Protein AF-A0A7V2LA05-F1 (afdb_monomer)

pLDDT: mean 72.74, std 26.58, range [24.2, 98.75]

Radius of gyration: 32.77 Å; Cα contacts (8 Å, |Δi|>4): 621; chains: 1; bounding box: 84×118×70 Å

Mean predicted aligned error: 19.58 Å

Sequence (400 aa):
MRNVRRDLYQILEVDPCAGINQIKLAYRRLARRYHPDLNPNPDAKGRMQEINQAYEVLGDPVKRTRYDRWRVLIQGSWTTYTSPRSPRTARHQRPPSQEGYPHPPPRCDAWGQCSPGPQSAQYRTTFRQRRRSRTGSPNWWLWLLIPALINAFSSSMFNNRNDIKLQPAGLNYARAQATAVAASQWPLVVQEDFSPSNPNQWSTRKYSSDRVTIRKEIDGAYLWEAESHQGVTAWSHAQYDNHWSKEDFYVYVDCRRVSGSKDSAMGLVFRSFGENLYIFRVGKDQRFNVSLLRSDNWTTLIPWTRSDAIKQDEANRLTVIGEGSHYLFFINNQYVGELEDQQLTQGAVGITISLFHAEDHATFEFDNFEVRQPMATAATQFQPTATINTHEPVMEPLIR

Structure (mmCIF, N/CA/C/O backbone):
data_AF-A0A7V2LA05-F1
#
_entry.id   AF-A0A7V2LA05-F1
#
loop_
_atom_site.group_PDB
_atom_site.id
_atom_site.type_symbol
_atom_site.label_atom_id
_atom_site.label_alt_id
_atom_site.label_comp_id
_atom_site.label_asym_id
_atom_site.label_entity_id
_atom_site.label_seq_id
_atom_site.pdbx_PDB_ins_code
_atom_site.Cartn_x
_atom_site.Cartn_y
_atom_site.Cartn_z
_atom_site.occupancy
_atom_site.B_iso_or_equiv
_atom_site.auth_seq_id
_atom_site.auth_comp_id
_atom_site.auth_asym_id
_atom_site.auth_atom_id
_atom_site.pdbx_PDB_model_num
ATOM 1 N N . MET A 1 1 ? -28.705 16.477 -0.706 1.00 27.53 1 MET A N 1
ATOM 2 C CA . MET A 1 1 ? -28.741 15.809 -2.033 1.00 27.53 1 MET A CA 1
ATOM 3 C C . MET A 1 1 ? -27.566 14.844 -2.119 1.00 27.53 1 MET A C 1
ATOM 5 O O . MET A 1 1 ? -26.519 15.182 -1.585 1.00 27.53 1 MET A O 1
ATOM 9 N N . ARG A 1 2 ? -27.707 13.658 -2.733 1.00 27.47 2 ARG A N 1
ATOM 10 C CA . ARG A 1 2 ? -26.565 12.737 -2.890 1.00 27.47 2 ARG A CA 1
ATOM 11 C C . ARG A 1 2 ? -25.639 13.258 -3.991 1.00 27.47 2 ARG A C 1
ATOM 13 O O . ARG A 1 2 ? -26.069 13.318 -5.139 1.00 27.47 2 ARG A O 1
ATOM 20 N N . ASN A 1 3 ? -24.386 13.574 -3.671 1.00 32.06 3 ASN A N 1
ATOM 21 C CA . ASN A 1 3 ? -23.380 13.908 -4.682 1.00 32.06 3 ASN A CA 1
ATOM 22 C C . ASN A 1 3 ? -22.726 12.619 -5.220 1.00 32.06 3 ASN A C 1
ATOM 24 O O . ASN A 1 3 ? -21.557 12.333 -4.979 1.00 32.06 3 ASN A O 1
ATOM 28 N N . VAL A 1 4 ? -23.535 11.783 -5.880 1.00 39.44 4 VAL A N 1
ATOM 29 C CA . VAL A 1 4 ? -23.054 10.584 -6.582 1.00 39.44 4 VAL A CA 1
ATOM 30 C C . VAL A 1 4 ? -22.366 11.055 -7.859 1.00 39.44 4 VAL A C 1
ATOM 32 O O . VAL A 1 4 ? -23.037 11.591 -8.743 1.00 39.44 4 VAL A O 1
ATOM 35 N N . ARG A 1 5 ? -21.043 10.848 -7.968 1.00 53.91 5 ARG A N 1
ATOM 36 C CA . ARG A 1 5 ? -20.323 10.993 -9.247 1.00 53.91 5 ARG A CA 1
ATOM 37 C C . ARG A 1 5 ? -21.069 10.155 -10.294 1.00 53.91 5 ARG A C 1
ATOM 39 O O . ARG A 1 5 ? -21.293 8.967 -10.066 1.00 53.91 5 ARG A O 1
ATOM 46 N N . ARG A 1 6 ? -21.518 10.786 -11.385 1.00 61.78 6 ARG A N 1
ATOM 47 C CA . ARG A 1 6 ? -22.376 10.135 -12.390 1.00 61.78 6 ARG A CA 1
ATOM 48 C C . ARG A 1 6 ? -21.654 8.941 -13.016 1.00 61.78 6 ARG A C 1
ATOM 50 O O . ARG A 1 6 ? -20.457 8.998 -13.280 1.00 61.78 6 ARG A O 1
ATOM 57 N N . ASP A 1 7 ? -22.406 7.875 -13.263 1.00 80.25 7 ASP A N 1
ATOM 58 C CA . ASP A 1 7 ? -21.930 6.686 -13.971 1.00 80.25 7 ASP A CA 1
ATOM 59 C C . ASP A 1 7 ? -21.534 7.057 -15.412 1.00 80.25 7 ASP A C 1
ATOM 61 O O . ASP A 1 7 ? -22.256 7.806 -16.075 1.00 80.25 7 ASP A O 1
ATOM 65 N N . LEU A 1 8 ? -20.414 6.537 -15.921 1.00 85.94 8 LEU A N 1
ATOM 66 C CA . LEU A 1 8 ? -19.927 6.880 -17.262 1.00 85.94 8 LEU A CA 1
ATOM 67 C C . LEU A 1 8 ? -20.921 6.453 -18.357 1.00 85.94 8 LEU A C 1
ATOM 69 O O . LEU A 1 8 ? -21.073 7.153 -19.360 1.00 85.94 8 LEU A O 1
ATOM 73 N N . TYR A 1 9 ? -21.669 5.366 -18.139 1.00 90.00 9 TYR A N 1
ATOM 74 C CA . TYR A 1 9 ? -22.742 4.939 -19.042 1.00 90.00 9 TYR A CA 1
ATOM 75 C C . TYR A 1 9 ? -23.926 5.920 -19.033 1.00 90.00 9 TYR A C 1
ATOM 77 O O . TYR A 1 9 ? -24.505 6.209 -20.081 1.00 90.00 9 TYR A O 1
ATOM 85 N N . GLN A 1 10 ? -24.240 6.507 -17.871 1.00 89.56 10 GLN A N 1
ATOM 86 C CA . GLN A 1 10 ? -25.272 7.544 -17.746 1.00 89.56 10 GLN A CA 1
ATOM 87 C C . GLN A 1 10 ? -24.834 8.864 -18.392 1.00 89.56 10 GLN A C 1
ATOM 89 O O . GLN A 1 10 ? -25.659 9.527 -19.017 1.00 89.56 10 GLN A O 1
ATOM 94 N N . ILE A 1 11 ? -23.551 9.233 -18.289 1.00 90.38 11 ILE A N 1
ATOM 95 C CA . ILE A 1 11 ? -22.988 10.425 -18.948 1.00 90.38 11 ILE A CA 1
ATOM 96 C C . ILE A 1 11 ? -23.077 10.307 -20.477 1.00 90.38 11 ILE A C 1
ATOM 98 O O . ILE A 1 11 ? -23.412 11.283 -21.147 1.00 90.38 11 ILE A O 1
ATOM 102 N N . LEU A 1 12 ? -22.829 9.115 -21.033 1.00 92.31 12 LEU A N 1
ATOM 103 C CA . LEU A 1 12 ? -22.966 8.853 -22.471 1.00 92.31 12 LEU A CA 1
ATOM 104 C C . LEU A 1 12 ? -24.396 8.497 -22.923 1.00 92.31 12 LEU A C 1
ATOM 106 O O . LEU A 1 12 ? -24.592 8.229 -24.107 1.00 92.31 12 LEU A O 1
ATOM 110 N N . GLU A 1 13 ? -25.395 8.516 -22.033 1.00 93.44 13 GLU A N 1
ATOM 111 C CA . GLU A 1 13 ? -26.794 8.160 -22.333 1.00 93.44 13 GLU A CA 1
ATOM 112 C C . GLU A 1 13 ? -26.945 6.772 -23.012 1.00 93.44 13 GLU A C 1
ATOM 114 O O . GLU A 1 13 ? -27.716 6.615 -23.967 1.00 93.44 13 GLU A O 1
ATOM 119 N N . VAL A 1 14 ? -26.190 5.765 -22.550 1.00 92.38 14 VAL A N 1
ATOM 120 C CA . VAL A 1 14 ? -26.183 4.391 -23.093 1.00 92.38 14 VAL A CA 1
ATOM 121 C C . VAL A 1 14 ? -26.339 3.335 -21.999 1.00 92.38 14 VAL A C 1
ATOM 123 O O . VAL A 1 14 ? -26.019 3.559 -20.835 1.00 92.38 14 VAL A O 1
ATOM 126 N N . ASP A 1 15 ? -26.826 2.158 -22.386 1.00 88.50 15 ASP A N 1
ATOM 127 C CA . ASP A 1 15 ? -26.931 1.001 -21.497 1.00 88.50 15 ASP A CA 1
ATOM 128 C C . ASP A 1 15 ? -25.537 0.401 -21.179 1.00 88.50 15 ASP A C 1
ATOM 130 O O . ASP A 1 15 ? -24.681 0.380 -22.070 1.00 88.50 15 ASP A O 1
ATOM 134 N N . PRO A 1 16 ? -25.279 -0.134 -19.968 1.00 84.44 16 PRO A N 1
ATOM 135 C CA . PRO A 1 16 ? -24.033 -0.842 -19.651 1.00 84.44 16 PRO A CA 1
ATOM 136 C C . PRO A 1 16 ? -23.707 -2.017 -20.588 1.00 84.44 16 PRO A C 1
ATOM 138 O O . PRO A 1 16 ? -22.536 -2.315 -20.823 1.00 84.44 16 PRO A O 1
ATOM 141 N N . CYS A 1 17 ? -24.717 -2.661 -21.180 1.00 82.75 17 CYS A N 1
ATOM 142 C CA . CYS A 1 17 ? -24.567 -3.720 -22.178 1.00 82.75 17 CYS A CA 1
ATOM 143 C C . CYS A 1 17 ? -24.332 -3.194 -23.609 1.00 82.75 17 CYS A C 1
ATOM 145 O O . CYS A 1 17 ? -24.207 -3.995 -24.537 1.00 82.75 17 CYS A O 1
ATOM 147 N N . ALA A 1 18 ? -24.260 -1.875 -23.828 1.00 88.44 18 ALA A N 1
ATOM 148 C CA . ALA A 1 18 ? -24.125 -1.293 -25.162 1.00 88.44 18 ALA A CA 1
ATOM 149 C C . ALA A 1 18 ? -22.824 -1.720 -25.864 1.00 88.44 18 ALA A C 1
ATOM 151 O O . ALA A 1 18 ? -21.736 -1.721 -25.282 1.00 88.44 18 ALA A O 1
ATOM 152 N N . GLY A 1 19 ? -22.917 -2.042 -27.154 1.00 86.88 19 GLY A N 1
ATOM 153 C CA . GLY A 1 19 ? -21.763 -2.377 -27.986 1.00 86.88 19 GLY A CA 1
ATOM 154 C C . GLY A 1 19 ? -20.881 -1.159 -28.281 1.00 86.88 19 GLY A C 1
ATOM 155 O O . GLY A 1 19 ? -21.342 -0.017 -28.279 1.00 86.88 19 GLY A O 1
ATOM 156 N N . ILE A 1 20 ? -19.608 -1.390 -28.619 1.00 88.50 20 ILE A N 1
ATOM 157 C CA . ILE A 1 20 ? -18.636 -0.309 -28.875 1.00 88.50 20 ILE A CA 1
ATOM 158 C C . ILE A 1 20 ? -19.093 0.683 -29.962 1.00 88.50 20 ILE A C 1
ATOM 160 O O . ILE A 1 20 ? -18.837 1.884 -29.876 1.00 88.50 20 ILE A O 1
ATOM 164 N N . ASN A 1 21 ? -19.843 0.203 -30.957 1.00 90.44 21 ASN A N 1
ATOM 165 C CA . ASN A 1 21 ? -20.409 1.036 -32.020 1.00 90.44 21 ASN A CA 1
ATOM 166 C C . ASN A 1 21 ? -21.536 1.954 -31.515 1.00 90.44 21 ASN A C 1
ATOM 168 O O . ASN A 1 21 ? -21.651 3.084 -31.986 1.00 90.44 21 ASN A O 1
ATOM 172 N N . GLN A 1 22 ? -22.330 1.513 -30.532 1.00 90.44 22 GLN A N 1
ATOM 173 C CA . GLN A 1 22 ? -23.375 2.331 -29.905 1.00 90.44 22 GLN A CA 1
ATOM 174 C C . GLN A 1 22 ? -22.755 3.430 -29.033 1.00 90.44 22 GLN A C 1
ATOM 176 O O . GLN A 1 22 ? -23.172 4.580 -29.132 1.00 90.44 22 GLN A O 1
ATOM 181 N N . ILE A 1 23 ? -21.699 3.110 -28.276 1.00 93.75 23 ILE A N 1
ATOM 182 C CA . ILE A 1 23 ? -20.913 4.079 -27.489 1.00 93.75 23 ILE A CA 1
ATOM 183 C C . ILE A 1 23 ? -20.315 5.162 -28.406 1.00 93.75 23 ILE A C 1
ATOM 185 O O . ILE A 1 23 ? -20.493 6.355 -28.163 1.00 93.75 23 ILE A O 1
ATOM 189 N N . LYS A 1 24 ? -19.689 4.763 -29.524 1.00 94.50 24 LYS A N 1
ATOM 190 C CA . LYS A 1 24 ? -19.157 5.691 -30.542 1.00 94.50 24 LYS A CA 1
ATOM 191 C C . LYS A 1 24 ? -20.241 6.567 -31.181 1.00 94.50 24 LYS A C 1
ATOM 193 O O . LYS A 1 24 ? -20.000 7.748 -31.442 1.00 94.50 24 LYS A O 1
ATOM 198 N N . LEU A 1 25 ? -21.430 6.018 -31.436 1.00 95.00 25 LEU A N 1
ATOM 199 C CA . LEU A 1 25 ? -22.559 6.770 -31.991 1.00 95.00 25 LEU A CA 1
ATOM 200 C C . LEU A 1 25 ? -23.113 7.790 -30.982 1.00 95.00 25 LEU A C 1
ATOM 202 O O . LEU A 1 25 ? -23.357 8.941 -31.349 1.00 95.00 25 LEU A O 1
ATOM 206 N N . ALA A 1 26 ? -23.268 7.386 -29.718 1.00 95.81 26 ALA A N 1
ATOM 207 C CA . ALA A 1 26 ? -23.740 8.239 -28.633 1.00 95.81 26 ALA A CA 1
ATOM 208 C C . ALA A 1 26 ? -22.771 9.397 -28.360 1.00 95.81 26 ALA A C 1
ATOM 210 O O . ALA A 1 26 ? -23.199 10.551 -28.343 1.00 95.81 26 ALA A O 1
ATOM 211 N N . TYR A 1 27 ? -21.464 9.123 -28.297 1.00 96.38 27 TYR A N 1
ATOM 212 C CA . TYR A 1 27 ? -20.432 10.158 -28.211 1.00 96.38 27 TYR A CA 1
ATOM 213 C C . TYR A 1 27 ? -20.551 11.183 -29.352 1.00 96.38 27 TYR A C 1
ATOM 215 O O . TYR A 1 27 ? -20.690 12.376 -29.100 1.00 96.38 27 TYR A O 1
ATOM 223 N N . ARG A 1 28 ? -20.627 10.741 -30.617 1.00 95.75 28 ARG A N 1
ATOM 224 C CA . ARG A 1 28 ? -20.795 11.641 -31.781 1.00 95.75 28 ARG A CA 1
ATOM 225 C C . ARG A 1 28 ? -22.120 12.418 -31.791 1.00 95.75 28 ARG A C 1
ATOM 227 O O . ARG A 1 28 ? -22.221 13.433 -32.486 1.00 95.75 28 ARG A O 1
ATOM 234 N N . ARG A 1 29 ? -23.160 11.939 -31.100 1.00 96.31 29 ARG A N 1
ATOM 235 C CA . ARG A 1 29 ? -24.436 12.654 -30.903 1.00 96.31 29 ARG A CA 1
ATOM 236 C C . ARG A 1 29 ? -24.276 13.744 -29.844 1.00 96.31 29 ARG A C 1
ATOM 238 O O . ARG A 1 29 ? -24.652 14.888 -30.085 1.00 96.31 29 ARG A O 1
ATOM 245 N N . LEU A 1 30 ? -23.702 13.386 -28.701 1.00 94.31 30 LEU A N 1
ATOM 246 C CA . LEU A 1 30 ? -23.531 14.259 -27.544 1.00 94.31 30 LEU A CA 1
ATOM 247 C C . LEU A 1 30 ? -22.484 15.350 -27.787 1.00 94.31 30 LEU A C 1
ATOM 249 O O . LEU A 1 30 ? -22.766 16.517 -27.531 1.00 94.31 30 LEU A O 1
ATOM 253 N N . ALA A 1 31 ? -21.347 15.011 -28.394 1.00 92.94 31 ALA A N 1
ATOM 254 C CA . ALA A 1 31 ? -20.308 15.968 -28.759 1.00 92.94 31 ALA A CA 1
ATOM 255 C C . ALA A 1 31 ? -20.838 17.078 -29.686 1.00 92.94 31 ALA A C 1
ATOM 257 O O . ALA A 1 31 ? -20.536 18.244 -29.476 1.00 92.94 31 ALA A O 1
ATOM 258 N N . ARG A 1 32 ? -21.705 16.757 -30.661 1.00 92.38 32 ARG A N 1
ATOM 259 C CA . ARG A 1 32 ? -22.353 17.781 -31.509 1.00 92.38 32 ARG A CA 1
ATOM 260 C C . ARG A 1 32 ? -23.386 18.629 -30.761 1.00 92.38 32 ARG A C 1
ATOM 262 O O . ARG A 1 32 ? -23.557 19.791 -31.103 1.00 92.38 32 ARG A O 1
ATOM 269 N N . ARG A 1 33 ? -24.064 18.072 -29.751 1.00 89.06 33 ARG A N 1
ATOM 270 C CA . ARG A 1 33 ? -25.050 18.789 -28.918 1.00 89.06 33 ARG A CA 1
ATOM 271 C C . ARG A 1 33 ? -24.393 19.750 -27.919 1.00 89.06 33 ARG A C 1
ATOM 273 O O . ARG A 1 33 ? -24.997 20.765 -27.586 1.00 89.06 33 ARG A O 1
ATOM 280 N N . TYR A 1 34 ? -23.195 19.430 -27.435 1.00 91.69 34 TYR A N 1
ATOM 281 C CA . TYR A 1 34 ? -22.487 20.187 -26.394 1.00 91.69 34 TYR A CA 1
ATOM 282 C C . TYR A 1 34 ? -21.164 20.807 -26.877 1.00 91.69 34 TYR A C 1
ATOM 284 O O . TYR A 1 34 ? -20.342 21.207 -26.058 1.00 91.69 34 TYR A O 1
ATOM 292 N N . HIS A 1 35 ? -20.940 20.904 -28.192 1.00 88.31 35 HIS A N 1
ATOM 293 C CA . HIS A 1 35 ? -19.756 21.580 -28.728 1.00 88.31 35 HIS A CA 1
ATOM 294 C C . HIS A 1 35 ? -19.790 23.069 -28.353 1.00 88.31 35 HIS A C 1
ATOM 296 O O . HIS A 1 35 ? -20.824 23.694 -28.600 1.00 88.31 35 HIS A O 1
ATOM 302 N N . PRO A 1 36 ? -18.704 23.655 -27.812 1.00 81.00 36 PRO A N 1
ATOM 303 C CA . PRO A 1 36 ? -18.698 25.062 -27.399 1.00 81.00 36 PRO A CA 1
ATOM 304 C C . PRO A 1 36 ? -19.067 26.007 -28.553 1.00 81.00 36 PRO A C 1
ATOM 306 O O . PRO A 1 36 ? -19.842 26.936 -28.360 1.00 81.00 36 PRO A O 1
ATOM 309 N N . ASP A 1 37 ? -18.610 25.707 -29.771 1.00 84.38 37 ASP A N 1
ATOM 310 C CA . ASP A 1 37 ? -18.877 26.538 -30.955 1.00 84.38 37 ASP A CA 1
ATOM 311 C C . ASP A 1 37 ? -20.307 26.384 -31.517 1.00 84.38 37 ASP A C 1
ATOM 313 O O . ASP A 1 37 ? -20.733 27.184 -32.346 1.00 84.38 37 ASP A O 1
ATOM 317 N N . LEU A 1 38 ? -21.047 25.342 -31.109 1.00 83.44 38 LEU A N 1
ATOM 318 C CA . LEU A 1 38 ? -22.410 25.052 -31.591 1.00 83.44 38 LEU A CA 1
ATOM 319 C C . LEU A 1 38 ? -23.487 25.267 -30.518 1.00 83.44 38 LEU A C 1
ATOM 321 O O . LEU A 1 38 ? -24.676 25.267 -30.836 1.00 83.44 38 LEU A O 1
ATOM 325 N N . ASN A 1 39 ? -23.095 25.414 -29.250 1.00 82.94 39 ASN A N 1
ATOM 326 C CA . ASN A 1 39 ? -24.005 25.546 -28.121 1.00 82.94 39 ASN A CA 1
ATOM 327 C C . ASN A 1 39 ? -23.541 26.687 -27.192 1.00 82.94 39 ASN A C 1
ATOM 329 O O . ASN A 1 39 ? -22.598 26.492 -26.426 1.00 82.94 39 ASN A O 1
ATOM 333 N N . PRO A 1 40 ? -24.218 27.852 -27.206 1.00 79.44 40 PRO A N 1
ATOM 334 C CA . PRO A 1 40 ? -23.814 29.030 -26.435 1.00 79.44 40 PRO A CA 1
ATOM 335 C C . PRO A 1 40 ? -24.131 28.940 -24.929 1.00 79.44 40 PRO A C 1
ATOM 337 O O . PRO A 1 40 ? -23.948 29.919 -24.208 1.00 79.44 40 PRO A O 1
ATOM 340 N N . ASN A 1 41 ? -24.635 27.806 -24.429 1.00 85.62 41 ASN A N 1
ATOM 341 C CA . ASN A 1 41 ? -24.893 27.624 -23.002 1.00 85.62 41 ASN A CA 1
ATOM 342 C C . ASN A 1 41 ? -23.560 27.479 -22.224 1.00 85.62 41 ASN A C 1
ATOM 344 O O . ASN A 1 41 ? -22.776 26.588 -22.562 1.00 85.62 41 ASN A O 1
ATOM 348 N N . PRO A 1 42 ? -23.305 28.265 -21.154 1.00 78.56 42 PRO A N 1
ATOM 349 C CA . PRO A 1 42 ? -22.087 28.139 -20.342 1.00 78.56 42 PRO A CA 1
ATOM 350 C C . PRO A 1 42 ? -21.851 26.724 -19.778 1.00 78.56 42 PRO A C 1
ATOM 352 O O . PRO A 1 42 ? -20.702 26.286 -19.689 1.00 78.56 42 PRO A O 1
ATOM 355 N N . ASP A 1 43 ? -22.911 25.961 -19.488 1.00 78.25 43 ASP A N 1
ATOM 356 C CA . ASP A 1 43 ? -22.815 24.582 -18.988 1.00 78.25 43 ASP A CA 1
ATOM 357 C C . ASP A 1 43 ? -22.347 23.575 -20.056 1.00 78.25 43 ASP A C 1
ATOM 359 O O . ASP A 1 43 ? -21.925 22.460 -19.722 1.00 78.25 43 ASP A O 1
ATOM 363 N N . ALA A 1 44 ? -22.403 23.930 -21.348 1.00 80.75 44 ALA A N 1
ATOM 364 C CA . ALA A 1 44 ? -22.040 23.027 -22.440 1.00 80.75 44 ALA A CA 1
ATOM 365 C C . ALA A 1 44 ? -20.570 22.591 -22.356 1.00 80.75 44 ALA A C 1
ATOM 367 O O . ALA A 1 44 ? -20.267 21.420 -22.585 1.00 80.75 44 ALA A O 1
ATOM 368 N N . LYS A 1 45 ? -19.672 23.491 -21.930 1.00 78.94 45 LYS A N 1
ATOM 369 C CA . LYS A 1 45 ? -18.244 23.195 -21.739 1.00 78.94 45 LYS A CA 1
ATOM 370 C C . LYS A 1 45 ? -18.017 22.118 -20.673 1.00 78.94 45 LYS A C 1
ATOM 372 O O . LYS A 1 45 ? -17.278 21.168 -20.924 1.00 78.94 45 LYS A O 1
ATOM 377 N N . GLY A 1 46 ? -18.681 22.232 -19.520 1.00 80.94 46 GLY A N 1
ATOM 378 C CA . GLY A 1 46 ? -18.587 21.242 -18.441 1.00 80.94 46 GLY A CA 1
ATOM 379 C C . GLY A 1 46 ? -19.175 19.889 -18.850 1.00 80.94 46 GLY A C 1
ATOM 380 O O . GLY A 1 46 ? -18.546 18.850 -18.660 1.00 80.94 46 GLY A O 1
ATOM 381 N N . ARG A 1 47 ? -20.336 19.892 -19.521 1.00 84.25 47 ARG A N 1
ATOM 382 C CA . ARG A 1 47 ? -20.935 18.662 -20.068 1.00 84.25 47 ARG A CA 1
ATOM 383 C C . ARG A 1 47 ? -20.045 17.989 -21.108 1.00 84.25 47 ARG A C 1
ATOM 385 O O . ARG A 1 47 ? -19.887 16.774 -21.054 1.00 84.25 47 ARG A O 1
ATOM 392 N N . MET A 1 48 ? -19.435 18.748 -22.016 1.00 88.00 48 MET A N 1
ATOM 393 C CA . MET A 1 48 ? -18.492 18.213 -23.001 1.00 88.00 48 MET A CA 1
ATOM 394 C C . MET A 1 48 ? -17.268 17.568 -22.331 1.00 88.00 48 MET A C 1
ATOM 396 O O . MET A 1 48 ? -16.823 16.511 -22.771 1.00 88.00 48 MET A O 1
ATOM 400 N N . GLN A 1 49 ? -16.753 18.148 -21.242 1.00 81.75 49 GLN A N 1
ATOM 401 C CA . GLN A 1 49 ? -15.667 17.543 -20.462 1.00 81.75 49 GLN A CA 1
ATOM 402 C C . GLN A 1 49 ? -16.089 16.202 -19.832 1.00 81.75 49 GLN A C 1
ATOM 404 O O . GLN A 1 49 ? -15.372 15.218 -20.013 1.00 81.75 49 GLN A O 1
ATOM 409 N N . GLU A 1 50 ? -17.266 16.128 -19.192 1.00 83.62 50 GLU A N 1
ATOM 410 C CA . GLU A 1 50 ? -17.833 14.862 -18.682 1.00 83.62 50 GLU A CA 1
ATOM 411 C C . GLU A 1 50 ? -17.955 13.809 -19.810 1.00 83.62 50 GLU A C 1
ATOM 413 O O . GLU A 1 50 ? -17.523 12.666 -19.655 1.00 83.62 50 GLU A O 1
ATOM 418 N N . ILE A 1 51 ? -18.501 14.199 -20.970 1.00 92.50 51 ILE A N 1
ATOM 419 C CA . ILE A 1 51 ? -18.711 13.325 -22.141 1.00 92.50 51 ILE A CA 1
ATOM 420 C C . ILE A 1 51 ? -17.385 12.791 -22.704 1.00 92.50 51 ILE A C 1
ATOM 422 O O . ILE A 1 51 ? -17.294 11.605 -23.028 1.00 92.50 51 ILE A O 1
ATOM 426 N N . ASN A 1 52 ? -16.357 13.637 -22.805 1.00 87.81 52 ASN A N 1
ATOM 427 C CA . ASN A 1 52 ? -15.036 13.239 -23.293 1.00 87.81 52 ASN A CA 1
ATOM 428 C C . ASN A 1 52 ? -14.373 12.225 -22.351 1.00 87.81 52 ASN A C 1
ATOM 430 O O . ASN A 1 52 ? -13.913 11.185 -22.817 1.00 87.81 52 ASN A O 1
ATOM 434 N N . GLN A 1 53 ? -14.394 12.477 -21.038 1.00 82.06 53 GLN A N 1
ATOM 435 C CA . GLN A 1 53 ? -13.847 11.561 -20.027 1.00 82.06 53 GLN A CA 1
ATOM 436 C C . GLN A 1 53 ? -14.564 10.202 -20.042 1.00 82.06 53 GLN A C 1
ATOM 438 O O . GLN A 1 53 ? -13.925 9.150 -20.029 1.00 82.06 53 GLN A O 1
ATOM 443 N N . ALA A 1 54 ? -15.898 10.204 -20.136 1.00 88.12 54 ALA A N 1
ATOM 444 C CA . ALA A 1 54 ? -16.673 8.970 -20.215 1.00 88.12 54 ALA A CA 1
ATOM 445 C C . ALA A 1 54 ? -16.379 8.172 -21.499 1.00 88.12 54 ALA A C 1
ATOM 447 O O . ALA A 1 54 ? -16.278 6.944 -21.452 1.00 88.12 54 ALA A O 1
ATOM 448 N N . TYR A 1 55 ? -16.194 8.845 -22.639 1.00 92.19 55 TYR A N 1
ATOM 449 C CA . TYR A 1 55 ? -15.820 8.188 -23.894 1.00 92.19 55 TYR A CA 1
ATOM 450 C C . TYR A 1 55 ? -14.368 7.693 -23.909 1.00 92.19 55 TYR A C 1
ATOM 452 O O . TYR A 1 55 ? -14.106 6.650 -24.503 1.00 92.19 55 TYR A O 1
ATOM 460 N N . GLU A 1 56 ? -13.435 8.361 -23.230 1.00 88.25 56 GLU A N 1
ATOM 461 C CA . GLU A 1 56 ? -12.048 7.894 -23.122 1.00 88.25 56 GLU A CA 1
ATOM 462 C C . GLU A 1 56 ? -11.949 6.530 -22.417 1.00 88.25 56 GLU A C 1
ATOM 464 O O . GLU A 1 56 ? -11.162 5.671 -22.816 1.00 88.25 56 GLU A O 1
ATOM 469 N N . VAL A 1 57 ? -12.782 6.307 -21.395 1.00 83.56 57 VAL A N 1
ATOM 470 C CA . VAL A 1 57 ? -12.831 5.041 -20.649 1.00 83.56 57 VAL A CA 1
ATOM 471 C C . VAL A 1 57 ? -13.685 3.992 -21.364 1.00 83.56 57 VAL A C 1
ATOM 473 O O . VAL A 1 57 ? -13.261 2.848 -21.497 1.00 83.56 57 VAL A O 1
ATOM 476 N N . LEU A 1 58 ? -14.885 4.348 -21.839 1.00 91.50 58 LEU A N 1
ATOM 477 C CA . LEU A 1 58 ? -15.828 3.387 -22.434 1.00 91.50 58 LEU A CA 1
ATOM 478 C C . LEU A 1 58 ? -15.565 3.086 -23.922 1.00 91.50 58 LEU A C 1
ATOM 480 O O . LEU A 1 58 ? -16.059 2.086 -24.451 1.00 91.50 58 LEU A O 1
ATOM 484 N N . GLY A 1 59 ? -14.811 3.949 -24.608 1.00 86.75 59 GLY A N 1
ATOM 485 C CA . GLY A 1 59 ? -14.420 3.818 -26.014 1.00 86.75 59 GLY A CA 1
ATOM 486 C C . GLY A 1 59 ? -13.200 2.921 -26.257 1.00 86.75 59 GLY A C 1
ATOM 487 O O . GLY A 1 59 ? -12.951 2.546 -27.407 1.00 86.75 59 GLY A O 1
ATOM 488 N N . ASP A 1 60 ? -12.480 2.546 -25.199 1.00 85.62 60 ASP A N 1
ATOM 489 C CA . ASP A 1 60 ? -11.371 1.591 -25.220 1.00 85.62 60 ASP A CA 1
ATOM 490 C C . ASP A 1 60 ? -11.807 0.265 -24.554 1.00 85.62 60 ASP A C 1
ATOM 492 O O . ASP A 1 60 ? -12.282 0.284 -23.417 1.00 85.62 60 ASP A O 1
ATOM 496 N N . PRO A 1 61 ? -11.676 -0.905 -25.216 1.00 78.94 61 PRO A N 1
ATOM 497 C CA . PRO A 1 61 ? -12.122 -2.182 -24.650 1.00 78.94 61 PRO A CA 1
ATOM 498 C C . PRO A 1 61 ? -11.431 -2.585 -23.337 1.00 78.94 61 PRO A C 1
ATOM 500 O O . PRO A 1 61 ? -12.054 -3.237 -22.495 1.00 78.94 61 PRO A O 1
ATOM 503 N N . VAL A 1 62 ? -10.163 -2.214 -23.144 1.00 72.69 62 VAL A N 1
ATOM 504 C CA . VAL A 1 62 ? -9.362 -2.562 -21.962 1.00 72.69 62 VAL A CA 1
ATOM 505 C C . VAL A 1 62 ? -9.722 -1.641 -20.797 1.00 72.69 62 VAL A C 1
ATOM 507 O O . VAL A 1 62 ? -10.038 -2.138 -19.711 1.00 72.69 62 VAL A O 1
ATOM 510 N N . LYS A 1 63 ? -9.771 -0.319 -21.024 1.00 72.31 63 LYS A N 1
ATOM 511 C CA . LYS A 1 63 ? -10.229 0.656 -20.016 1.00 72.31 63 LYS A CA 1
ATOM 512 C C . LYS A 1 63 ? -11.676 0.378 -19.602 1.00 72.31 63 LYS A C 1
ATOM 514 O O . LYS A 1 63 ? -11.959 0.330 -18.405 1.00 72.31 63 LYS A O 1
ATOM 519 N N . ARG A 1 64 ? -12.564 0.076 -20.558 1.00 87.38 64 ARG A N 1
ATOM 520 C CA . ARG A 1 64 ? -13.948 -0.335 -20.286 1.00 87.38 64 ARG A CA 1
ATOM 521 C C . ARG A 1 64 ? -14.004 -1.591 -19.422 1.00 87.38 64 ARG A C 1
ATOM 523 O O . ARG A 1 64 ? -14.713 -1.599 -18.426 1.00 87.38 64 ARG A O 1
ATOM 530 N N . THR A 1 65 ? -13.222 -2.623 -19.741 1.00 72.00 65 THR A N 1
ATOM 531 C CA . THR A 1 65 ? -13.180 -3.855 -18.934 1.00 72.00 65 THR A CA 1
ATOM 532 C C . THR A 1 65 ? -12.704 -3.583 -17.500 1.00 72.00 65 THR A C 1
ATOM 534 O O . THR A 1 65 ? -13.237 -4.171 -16.558 1.00 72.00 65 THR A O 1
ATOM 537 N N . ARG A 1 66 ? -11.733 -2.675 -17.303 1.00 66.25 66 ARG A N 1
ATOM 538 C CA . ARG A 1 66 ? -11.287 -2.235 -15.966 1.00 66.25 66 ARG A CA 1
ATOM 539 C C . ARG A 1 66 ? -12.414 -1.491 -15.227 1.00 66.25 66 ARG A C 1
ATOM 541 O O . ARG A 1 66 ? -12.695 -1.812 -14.073 1.00 66.25 66 ARG A O 1
ATOM 548 N N . TYR A 1 67 ? -13.108 -0.579 -15.912 1.00 68.50 67 TYR A N 1
ATOM 549 C CA . TYR A 1 67 ? -14.253 0.161 -15.374 1.00 68.50 67 TYR A CA 1
ATOM 550 C C . TYR A 1 67 ? -15.431 -0.747 -14.998 1.00 68.50 67 TYR A C 1
ATOM 552 O O . TYR A 1 67 ? -15.977 -0.616 -13.906 1.00 68.50 67 TYR A O 1
ATOM 560 N N . ASP A 1 68 ? -15.785 -1.714 -15.844 1.00 78.75 68 ASP A N 1
ATOM 561 C CA . ASP A 1 68 ? -16.885 -2.650 -15.598 1.00 78.75 68 ASP A CA 1
ATOM 562 C C . ASP A 1 68 ? -16.602 -3.551 -14.386 1.00 78.75 68 ASP A C 1
ATOM 564 O O . ASP A 1 68 ? -17.489 -3.771 -13.559 1.00 78.75 68 ASP A O 1
ATOM 568 N N . ARG A 1 69 ? -15.349 -4.001 -14.208 1.00 71.12 69 ARG A N 1
ATOM 569 C CA . ARG A 1 69 ? -14.916 -4.729 -13.000 1.00 71.12 69 ARG A CA 1
ATOM 570 C C . ARG A 1 69 ? -15.079 -3.873 -11.740 1.00 71.12 69 ARG A C 1
ATOM 572 O O . ARG A 1 69 ? -15.685 -4.328 -10.774 1.00 71.12 69 ARG A O 1
ATOM 579 N N . TRP A 1 70 ? -14.600 -2.629 -11.761 1.00 68.56 70 TRP A N 1
ATOM 580 C CA . TRP A 1 70 ? -14.755 -1.675 -10.652 1.00 68.56 70 TRP A CA 1
ATOM 581 C C . TRP A 1 70 ? -16.234 -1.374 -10.344 1.00 68.56 70 TRP A C 1
ATOM 583 O O . TRP A 1 70 ? -16.654 -1.394 -9.186 1.00 68.56 70 TRP A O 1
ATOM 593 N N . ARG A 1 71 ? -17.055 -1.190 -11.384 1.00 73.25 71 ARG A N 1
ATOM 594 C CA . ARG A 1 71 ? -18.496 -0.922 -11.286 1.00 73.25 71 ARG A CA 1
ATOM 595 C C . ARG A 1 71 ? -19.247 -2.080 -10.623 1.00 73.25 71 ARG A C 1
ATOM 597 O O . ARG A 1 71 ? -20.101 -1.829 -9.777 1.00 73.25 71 ARG A O 1
ATOM 604 N N . VAL A 1 72 ? -18.903 -3.329 -10.948 1.00 64.56 72 VAL A N 1
ATOM 605 C CA . VAL A 1 72 ? -19.457 -4.530 -10.294 1.00 64.56 72 VAL A CA 1
ATOM 606 C C . VAL A 1 72 ? -19.037 -4.623 -8.823 1.00 64.56 72 VAL A C 1
ATOM 608 O O . VAL A 1 72 ? -19.871 -4.946 -7.981 1.00 64.56 72 VAL A O 1
ATOM 611 N N . LEU A 1 73 ? -17.783 -4.294 -8.491 1.00 48.94 73 LEU A N 1
ATOM 612 C CA . LEU A 1 73 ? -17.281 -4.331 -7.109 1.00 48.94 73 LEU A CA 1
ATOM 613 C C . LEU A 1 73 ? -17.960 -3.297 -6.192 1.00 48.94 73 LEU A C 1
ATOM 615 O O . LEU A 1 73 ? -18.160 -3.574 -5.012 1.00 48.94 73 LEU A O 1
ATOM 619 N N . ILE A 1 74 ? -18.352 -2.134 -6.722 1.00 45.97 74 ILE A N 1
ATOM 620 C CA . ILE A 1 74 ? -19.047 -1.083 -5.955 1.00 45.97 74 ILE A CA 1
ATOM 621 C C . ILE A 1 74 ? -20.569 -1.288 -5.919 1.00 45.97 74 ILE A C 1
ATOM 623 O O . ILE A 1 74 ? -21.212 -0.951 -4.926 1.00 45.97 74 ILE A O 1
ATOM 627 N N . GLN A 1 75 ? -21.171 -1.875 -6.958 1.00 46.25 75 GLN A N 1
ATOM 628 C CA . GLN A 1 75 ? -22.619 -2.132 -7.020 1.00 46.25 75 GLN A CA 1
ATOM 629 C C . GLN A 1 75 ? -23.045 -3.441 -6.323 1.00 46.25 75 GLN A C 1
ATOM 631 O O . GLN A 1 75 ? -24.107 -3.985 -6.618 1.00 46.25 75 GLN A O 1
ATOM 636 N N . GLY A 1 76 ? -22.262 -3.920 -5.349 1.00 38.97 76 GLY A N 1
ATOM 637 C CA . GLY A 1 76 ? -22.496 -5.134 -4.551 1.00 38.97 76 GLY A CA 1
ATOM 638 C C . GLY A 1 76 ? -23.712 -5.114 -3.606 1.00 38.97 76 GLY A C 1
ATOM 639 O O . GLY A 1 76 ? -23.707 -5.811 -2.595 1.00 38.97 76 GLY A O 1
ATOM 640 N N . SER A 1 77 ? -24.757 -4.340 -3.916 1.00 32.19 77 SER A N 1
ATOM 641 C CA . SER A 1 77 ? -26.061 -4.386 -3.249 1.00 32.19 77 SER A CA 1
ATOM 642 C C . SER A 1 77 ? -27.132 -4.840 -4.245 1.00 32.19 77 SER A C 1
ATOM 644 O O . SER A 1 77 ? -27.624 -4.057 -5.053 1.00 32.19 77 SER A O 1
ATOM 646 N N . TRP A 1 78 ? -27.436 -6.139 -4.187 1.00 28.47 78 TRP A N 1
ATOM 647 C CA . TRP A 1 78 ? -28.578 -6.852 -4.776 1.00 28.47 78 TRP A CA 1
ATOM 648 C C . TRP A 1 78 ? -29.225 -6.272 -6.048 1.00 28.47 78 TRP A C 1
ATOM 650 O O . TRP A 1 78 ? -30.202 -5.529 -5.987 1.00 28.47 78 TRP A O 1
ATOM 660 N N . THR A 1 79 ? -28.832 -6.801 -7.210 1.00 29.36 79 THR A N 1
ATOM 661 C CA . THR A 1 79 ? -29.782 -7.000 -8.319 1.00 29.36 79 THR A CA 1
ATOM 662 C C . THR A 1 79 ? -29.673 -8.426 -8.847 1.00 29.36 79 THR A C 1
ATOM 664 O O . THR A 1 79 ? -28.594 -8.935 -9.138 1.00 29.36 79 THR A O 1
ATOM 667 N N . THR A 1 80 ? -30.810 -9.116 -8.910 1.00 28.62 80 THR A N 1
ATOM 668 C CA . THR A 1 80 ? -30.903 -10.502 -9.373 1.00 28.62 80 THR A CA 1
ATOM 669 C C . THR A 1 80 ? -30.728 -10.585 -10.883 1.00 28.62 80 THR A C 1
ATOM 671 O O . THR A 1 80 ? -31.519 -10.004 -11.630 1.00 28.62 80 THR A O 1
ATOM 674 N N . TYR A 1 81 ? -29.772 -11.398 -11.343 1.00 24.20 81 TYR A N 1
ATOM 675 C CA . TYR A 1 81 ? -29.748 -11.866 -12.729 1.00 24.20 81 TYR A CA 1
ATOM 676 C C . TYR A 1 81 ? -30.927 -12.822 -12.956 1.00 24.20 81 TYR A C 1
ATOM 678 O O . TYR A 1 81 ? -30.839 -14.038 -12.773 1.00 24.20 81 TYR A O 1
ATOM 686 N N . THR A 1 82 ? -32.076 -12.247 -13.301 1.00 25.64 82 THR A N 1
ATOM 687 C CA . THR A 1 82 ? -33.293 -12.997 -13.605 1.00 25.64 82 THR A CA 1
ATOM 688 C C . THR A 1 82 ? -33.194 -13.510 -15.038 1.00 25.64 82 THR A C 1
ATOM 690 O O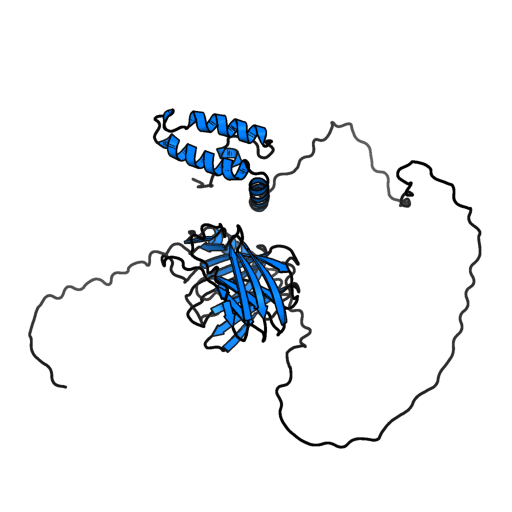 . THR A 1 82 ? -33.546 -12.810 -15.983 1.00 25.64 82 THR A O 1
ATOM 693 N N . SER A 1 83 ? -32.686 -14.734 -15.204 1.00 27.25 83 SER A N 1
ATOM 694 C CA . SER A 1 83 ? -32.713 -15.421 -16.500 1.00 27.25 83 SER A CA 1
ATOM 695 C C . SER A 1 83 ? -34.160 -15.490 -17.029 1.00 27.25 83 SER A C 1
ATOM 697 O O . SER A 1 83 ? -35.059 -15.812 -16.238 1.00 27.25 83 SER A O 1
ATOM 699 N N . PRO A 1 84 ? -34.429 -15.200 -18.320 1.00 29.52 84 PRO A N 1
ATOM 700 C CA . PRO A 1 84 ? -35.783 -15.238 -18.864 1.00 29.52 84 PRO A CA 1
ATOM 701 C C . PRO A 1 84 ? -36.361 -16.656 -18.791 1.00 29.52 84 PRO A C 1
ATOM 703 O O . PRO A 1 84 ? -35.993 -17.544 -19.559 1.00 29.52 84 PRO A O 1
ATOM 706 N N . ARG A 1 85 ? -37.294 -16.887 -17.861 1.00 27.34 85 ARG A N 1
ATOM 707 C CA . ARG A 1 85 ? -38.066 -18.132 -17.822 1.00 27.34 85 ARG A CA 1
ATOM 708 C C . ARG A 1 85 ? -39.088 -18.145 -18.953 1.00 27.34 85 ARG A C 1
ATOM 710 O O . ARG A 1 85 ? -39.983 -17.301 -18.983 1.00 27.34 85 ARG A O 1
ATOM 717 N N . SER A 1 86 ? -39.017 -19.168 -19.800 1.00 31.84 86 SER A N 1
ATOM 718 C CA . SER A 1 86 ? -40.120 -19.553 -20.684 1.00 31.84 86 SER A CA 1
ATOM 719 C C . SER A 1 86 ? -41.401 -19.867 -19.877 1.00 31.84 86 SER A C 1
ATOM 721 O O . SER A 1 86 ? -41.302 -20.242 -18.701 1.00 31.84 86 SER A O 1
ATOM 723 N N . PRO A 1 87 ? -42.610 -19.715 -20.457 1.00 36.34 87 PRO A N 1
ATOM 724 C CA . PRO A 1 87 ? -43.859 -19.743 -19.690 1.00 36.34 87 PRO A CA 1
ATOM 725 C C . PRO A 1 87 ? -44.222 -21.091 -19.040 1.00 36.34 87 PRO A C 1
ATOM 727 O O . PRO A 1 87 ? -43.868 -22.169 -19.507 1.00 36.34 87 PRO A O 1
ATOM 730 N N . ARG A 1 88 ? -44.999 -20.998 -17.952 1.00 34.09 88 ARG A N 1
ATOM 731 C CA . ARG A 1 88 ? -45.545 -22.109 -17.149 1.00 34.09 88 ARG A CA 1
ATOM 732 C C . ARG A 1 88 ? -46.537 -23.006 -17.905 1.00 34.09 88 ARG A C 1
ATOM 734 O O . ARG A 1 88 ? -47.548 -22.502 -18.378 1.00 34.09 88 ARG A O 1
ATOM 741 N N . THR A 1 89 ? -46.430 -24.309 -17.649 1.00 33.62 89 THR A N 1
ATOM 742 C CA . THR A 1 89 ? -47.552 -25.196 -17.257 1.00 33.62 89 THR A CA 1
ATOM 743 C C . THR A 1 89 ? -47.026 -26.143 -16.166 1.00 33.62 89 THR A C 1
ATOM 745 O O . THR A 1 89 ? -46.003 -26.783 -16.350 1.00 33.62 89 THR A O 1
ATOM 748 N N . ALA A 1 90 ? -47.475 -26.027 -14.914 1.00 33.22 90 ALA A N 1
ATOM 749 C CA . ALA A 1 90 ? -48.674 -26.657 -14.339 1.00 33.22 90 ALA A CA 1
ATOM 750 C C . ALA A 1 90 ? -48.365 -27.999 -13.628 1.00 33.22 90 ALA A C 1
ATOM 752 O O . ALA A 1 90 ? -48.303 -29.046 -14.251 1.00 33.22 90 ALA A O 1
ATOM 753 N N . ARG A 1 91 ? -48.187 -27.903 -12.296 1.00 36.34 91 ARG A N 1
ATOM 754 C CA . ARG A 1 91 ? -48.573 -28.856 -11.227 1.00 36.34 91 ARG A CA 1
ATOM 755 C C . ARG A 1 91 ? -48.575 -30.363 -11.570 1.00 36.34 91 ARG A C 1
ATOM 757 O O . ARG A 1 91 ? -49.487 -30.790 -12.250 1.00 36.34 91 ARG A O 1
ATOM 764 N N . HIS A 1 92 ? -47.732 -31.170 -10.910 1.00 34.81 92 HIS A N 1
ATOM 765 C CA . HIS A 1 92 ? -48.169 -32.322 -10.088 1.00 34.81 92 HIS A CA 1
ATOM 766 C C . HIS A 1 92 ? -47.027 -32.884 -9.197 1.00 34.81 92 HIS A C 1
ATOM 768 O O . HIS A 1 92 ? -45.851 -32.721 -9.489 1.00 34.81 92 HIS A O 1
ATOM 774 N N . GLN A 1 93 ? -47.457 -33.447 -8.064 1.00 31.19 93 GLN A N 1
ATOM 775 C CA . GLN A 1 93 ? -46.814 -34.156 -6.932 1.00 31.19 93 GLN A CA 1
ATOM 776 C C . GLN A 1 93 ? -45.357 -34.703 -6.997 1.00 31.19 93 GLN A C 1
ATOM 778 O O . GLN A 1 93 ? -44.844 -35.114 -8.030 1.00 31.19 93 GLN A O 1
ATOM 783 N N . ARG A 1 94 ? -44.740 -34.804 -5.801 1.00 36.59 94 ARG A N 1
ATOM 784 C CA . ARG A 1 94 ? -43.481 -35.530 -5.506 1.00 36.59 94 ARG A CA 1
ATOM 785 C C . ARG A 1 94 ? -43.581 -37.041 -5.798 1.00 36.59 94 ARG A C 1
ATOM 787 O O . ARG A 1 94 ? -44.561 -37.647 -5.366 1.00 36.59 94 ARG A O 1
ATOM 794 N N . PRO A 1 95 ? -42.493 -37.666 -6.279 1.00 34.38 95 PRO A N 1
ATOM 795 C CA . PRO A 1 95 ? -42.097 -39.031 -5.928 1.00 34.38 95 PRO A CA 1
ATOM 796 C C . PRO A 1 95 ? -40.928 -39.053 -4.903 1.00 34.38 95 PRO A C 1
ATOM 798 O O . PRO A 1 95 ? -40.292 -38.016 -4.679 1.00 34.38 95 PRO A O 1
ATOM 801 N N . PRO A 1 96 ? -40.659 -40.196 -4.238 1.00 35.06 96 PRO A N 1
ATOM 802 C CA . PRO A 1 96 ? -39.595 -40.348 -3.241 1.00 35.06 96 PRO A CA 1
ATOM 803 C C . PRO A 1 96 ? -38.227 -40.728 -3.847 1.00 35.06 96 PRO A C 1
ATOM 805 O O . PRO A 1 96 ? -38.074 -40.910 -5.051 1.00 35.06 96 PRO A O 1
ATOM 808 N N . SER A 1 97 ? -37.227 -40.839 -2.972 1.00 36.50 97 SER A N 1
ATOM 809 C CA . SER A 1 97 ? -35.843 -41.252 -3.241 1.00 36.50 97 SER A CA 1
ATOM 810 C C . SER A 1 97 ? -35.689 -42.654 -3.845 1.00 36.50 97 SER A C 1
ATOM 812 O O . SER A 1 97 ? -36.280 -43.581 -3.299 1.00 36.50 97 SER A O 1
ATOM 814 N N . GLN A 1 98 ? -34.758 -42.832 -4.795 1.00 32.12 98 GLN A N 1
ATOM 815 C CA . GLN A 1 98 ? -33.543 -43.659 -4.618 1.00 32.12 98 GLN A CA 1
ATOM 816 C C . GLN A 1 98 ? -32.636 -43.676 -5.870 1.00 32.12 98 GLN A C 1
ATOM 818 O O . GLN A 1 98 ? -33.125 -43.545 -6.982 1.00 32.12 98 GLN A O 1
ATOM 823 N N . GLU A 1 99 ? -31.333 -43.870 -5.617 1.00 29.33 99 GLU A N 1
ATOM 824 C CA . GLU A 1 99 ? -30.331 -44.607 -6.422 1.00 29.33 99 GLU A CA 1
ATOM 825 C C . GLU A 1 99 ? -30.015 -44.233 -7.891 1.00 29.33 99 GLU A C 1
ATOM 827 O O . GLU A 1 99 ? -30.868 -43.898 -8.702 1.00 29.33 99 GLU A O 1
ATOM 832 N N . GLY A 1 100 ? -28.730 -44.391 -8.249 1.00 29.09 100 GLY A N 1
ATOM 833 C CA . GLY A 1 100 ? -28.253 -44.425 -9.639 1.00 29.09 100 GLY A CA 1
ATOM 834 C C . GLY A 1 100 ? -27.521 -43.172 -10.134 1.00 29.09 100 GLY A C 1
ATOM 835 O O . GLY A 1 100 ? -28.090 -42.368 -10.865 1.00 29.09 100 GLY A O 1
ATOM 836 N N . TYR A 1 101 ? -26.220 -43.055 -9.841 1.00 30.66 101 TYR A N 1
ATOM 837 C CA . TYR A 1 101 ? -25.310 -42.257 -10.677 1.00 30.66 101 TYR A CA 1
ATOM 838 C C . TYR A 1 101 ? -24.907 -43.083 -11.913 1.00 30.66 101 TYR A C 1
ATOM 840 O O . TYR A 1 101 ? -24.308 -44.145 -11.733 1.00 30.66 101 TYR A O 1
ATOM 848 N N . PRO A 1 102 ? -25.158 -42.623 -13.153 1.00 35.47 102 PRO A N 1
ATOM 849 C CA . PRO A 1 102 ? -24.567 -43.224 -14.344 1.00 35.47 102 PRO A CA 1
ATOM 850 C C . PRO A 1 102 ? -23.106 -42.781 -14.515 1.00 35.47 102 PRO A C 1
ATOM 852 O O . PRO A 1 102 ? -22.735 -41.653 -14.190 1.00 35.47 102 PRO A O 1
ATOM 855 N N . HIS A 1 103 ? -22.280 -43.675 -15.056 1.00 41.19 103 HIS A N 1
ATOM 856 C CA . HIS A 1 103 ? -20.867 -43.433 -15.364 1.00 41.19 103 HIS A CA 1
ATOM 857 C C . HIS A 1 103 ? -20.665 -42.364 -16.465 1.00 41.19 103 HIS A C 1
ATOM 859 O O . HIS A 1 103 ? -21.568 -42.144 -17.276 1.00 41.19 103 HIS A O 1
ATOM 865 N N . PRO A 1 104 ? -19.487 -41.705 -16.537 1.00 41.22 104 PRO A N 1
ATOM 866 C CA . PRO A 1 104 ? -19.200 -40.719 -17.580 1.00 41.22 104 PRO A CA 1
ATOM 867 C C . PRO A 1 104 ? -19.126 -41.356 -18.985 1.00 41.22 104 PRO A C 1
ATOM 869 O O . PRO A 1 104 ? -18.708 -42.510 -19.110 1.00 41.22 104 PRO A O 1
ATOM 872 N N . PRO A 1 105 ? -19.489 -40.614 -20.050 1.00 36.38 105 PRO A N 1
ATOM 873 C CA . PRO A 1 105 ? -19.483 -41.124 -21.419 1.00 36.38 105 PRO A CA 1
ATOM 874 C C . PRO A 1 105 ? -18.059 -41.262 -21.999 1.00 36.38 105 PRO A C 1
ATOM 876 O O . PRO A 1 105 ? -17.144 -40.547 -21.576 1.00 36.38 105 PRO A O 1
ATOM 879 N N . PRO A 1 106 ? -17.857 -42.149 -22.994 1.00 39.59 106 PRO A N 1
ATOM 880 C CA . PRO A 1 106 ? -16.570 -42.324 -23.660 1.00 39.59 106 PRO A CA 1
ATOM 881 C C . PRO A 1 106 ? -16.208 -41.118 -24.540 1.00 39.59 106 PRO A C 1
ATOM 883 O O . PRO A 1 106 ? -17.077 -40.444 -25.094 1.00 39.59 106 PRO A O 1
ATOM 886 N N . ARG A 1 107 ? -14.903 -40.874 -24.709 1.00 38.19 107 ARG A N 1
ATOM 887 C CA . ARG A 1 107 ? -14.387 -39.958 -25.737 1.00 38.19 107 ARG A CA 1
ATOM 888 C C . ARG A 1 107 ? -14.361 -40.680 -27.087 1.00 38.19 107 ARG A C 1
ATOM 890 O O . ARG A 1 107 ? -13.903 -41.816 -27.137 1.00 38.19 107 ARG A O 1
ATOM 897 N N . CYS A 1 108 ? -14.774 -39.995 -28.150 1.00 35.00 108 CYS A N 1
ATOM 898 C CA .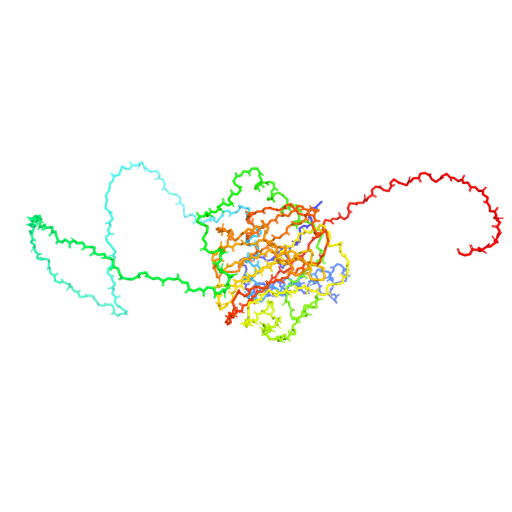 CYS A 1 108 ? -14.403 -40.348 -29.520 1.00 35.00 108 CYS A CA 1
ATOM 899 C C . CYS A 1 108 ? -13.691 -39.158 -30.180 1.00 35.00 108 CYS A C 1
ATOM 901 O O . CYS A 1 108 ? -13.900 -38.000 -29.809 1.00 35.00 108 CYS A O 1
ATOM 903 N N . ASP A 1 109 ? -12.824 -39.479 -31.129 1.00 51.44 109 ASP A N 1
ATOM 904 C CA . ASP A 1 109 ? -11.863 -38.579 -31.755 1.00 51.44 109 ASP A CA 1
ATOM 905 C C . ASP A 1 109 ? -12.525 -37.674 -32.811 1.00 51.44 109 ASP A C 1
ATOM 907 O O . ASP A 1 109 ? -13.630 -37.944 -33.288 1.00 51.44 109 ASP A O 1
ATOM 911 N N . ALA A 1 110 ? -11.819 -36.621 -33.239 1.00 42.66 110 ALA A N 1
ATOM 912 C CA . ALA A 1 110 ? -12.328 -35.548 -34.108 1.00 42.66 110 ALA A CA 1
ATOM 913 C C . ALA A 1 110 ? -12.783 -35.962 -35.533 1.00 42.66 110 ALA A C 1
ATOM 915 O O . ALA A 1 110 ? -13.162 -35.097 -36.317 1.00 42.66 110 ALA A O 1
ATOM 916 N N . TRP A 1 111 ? -12.771 -37.259 -35.862 1.00 40.47 111 TRP A N 1
ATOM 917 C CA . TRP A 1 111 ? -13.217 -37.818 -37.147 1.00 40.47 111 TRP A CA 1
ATOM 918 C C . TRP A 1 111 ? -14.273 -38.936 -37.020 1.00 40.47 111 TRP A C 1
ATOM 920 O O . TRP A 1 111 ? -14.612 -39.578 -38.010 1.00 40.47 111 TRP A O 1
ATOM 930 N N . GLY A 1 112 ? -14.852 -39.138 -35.828 1.00 42.72 112 GLY A N 1
ATOM 931 C CA . GLY A 1 112 ? -16.184 -39.748 -35.699 1.00 42.72 112 GLY A CA 1
ATOM 932 C C . GLY A 1 112 ? -16.309 -41.252 -35.979 1.00 42.72 112 GLY A C 1
ATOM 933 O O . GLY A 1 112 ? -17.329 -41.677 -36.518 1.00 42.72 112 GLY A O 1
ATOM 934 N N . GLN A 1 113 ? -15.327 -42.069 -35.590 1.00 37.31 113 GLN A N 1
ATOM 935 C CA . GLN A 1 113 ? -15.467 -43.533 -35.547 1.00 37.31 113 GLN A CA 1
ATOM 936 C C . GLN A 1 113 ? -15.092 -44.059 -34.155 1.00 37.31 113 GLN A C 1
ATOM 938 O O . GLN A 1 113 ? -14.084 -43.644 -33.590 1.00 37.31 113 GLN A O 1
ATOM 943 N N . CYS A 1 114 ? -15.904 -44.964 -33.601 1.00 34.78 114 CYS A N 1
ATOM 944 C CA . CYS A 1 114 ? -15.701 -45.554 -32.275 1.00 34.78 114 CYS A CA 1
ATOM 945 C C . CYS A 1 114 ? -15.766 -47.094 -32.391 1.00 34.78 114 CYS A C 1
ATOM 947 O O . CYS A 1 114 ? -16.743 -47.621 -32.924 1.00 34.78 114 CYS A O 1
ATOM 949 N N . SER A 1 115 ? -14.756 -47.816 -31.891 1.00 39.03 115 SER A N 1
ATOM 950 C CA . SER A 1 115 ? -14.661 -49.289 -31.985 1.00 39.03 115 SER A CA 1
ATOM 951 C C . SER A 1 115 ? -15.069 -49.999 -30.680 1.00 39.03 115 SER A C 1
ATOM 953 O O . SER A 1 115 ? -14.784 -49.480 -29.599 1.00 39.03 115 SER A O 1
ATOM 955 N N . PRO A 1 116 ? -15.701 -51.191 -30.735 1.00 40.53 116 PRO A N 1
ATOM 956 C CA . PRO A 1 116 ? -16.152 -51.915 -29.543 1.00 40.53 116 PRO A CA 1
ATOM 957 C C . PRO A 1 116 ? -15.008 -52.642 -28.811 1.00 40.53 116 PRO A C 1
ATOM 959 O O . PRO A 1 116 ? -14.188 -53.320 -29.429 1.00 40.53 116 PRO A O 1
ATOM 962 N N . GLY A 1 117 ? -14.982 -52.532 -27.478 1.00 33.84 117 GLY A N 1
ATOM 963 C CA . GLY A 1 117 ? -14.026 -53.232 -26.608 1.00 33.84 117 GLY A CA 1
ATOM 964 C C . GLY A 1 117 ? -14.446 -54.670 -26.240 1.00 33.84 117 GLY A C 1
ATOM 965 O O . GLY A 1 117 ? -15.627 -55.011 -26.347 1.00 33.84 117 GLY A O 1
ATOM 966 N N . PRO A 1 118 ? -13.502 -55.524 -25.795 1.00 37.41 118 PRO A N 1
ATOM 967 C CA . PRO A 1 118 ? -13.764 -56.930 -25.483 1.00 37.41 118 PRO A CA 1
ATOM 968 C C . PRO A 1 118 ? -14.468 -57.148 -24.131 1.00 37.41 118 PRO A C 1
ATOM 970 O O . PRO A 1 118 ? -14.425 -56.314 -23.227 1.00 37.41 118 PRO A O 1
ATOM 973 N N . GLN A 1 119 ? -15.123 -58.306 -24.016 1.00 33.44 119 GLN A N 1
ATOM 974 C CA . GLN A 1 119 ? -16.037 -58.668 -22.928 1.00 33.44 119 GLN A CA 1
ATOM 975 C C . GLN A 1 119 ? -15.336 -59.076 -21.620 1.00 33.44 119 GLN A C 1
ATOM 977 O O . GLN A 1 119 ? -14.160 -59.434 -21.586 1.00 33.44 119 GLN A O 1
ATOM 982 N N . SER A 1 120 ? -16.104 -59.045 -20.530 1.00 32.19 120 SER A N 1
ATOM 983 C CA . SER A 1 120 ? -15.672 -59.382 -19.176 1.00 32.19 120 SER A CA 1
ATOM 984 C C . SER A 1 120 ? -15.469 -60.886 -18.954 1.00 32.19 120 SER A C 1
ATOM 986 O O . SER A 1 120 ? -16.323 -61.707 -19.283 1.00 32.19 120 SER A O 1
ATOM 988 N N . ALA A 1 121 ? -14.369 -61.237 -18.283 1.00 33.53 121 ALA A N 1
ATOM 989 C CA . ALA A 1 121 ? -14.161 -62.550 -17.680 1.00 33.53 121 ALA A CA 1
ATOM 990 C C . ALA A 1 121 ? -14.228 -62.444 -16.147 1.00 33.53 121 ALA A C 1
ATOM 992 O O . ALA A 1 121 ? -13.752 -61.483 -15.543 1.00 33.53 121 ALA A O 1
ATOM 993 N N . GLN A 1 122 ? -14.862 -63.434 -15.524 1.00 34.16 122 GLN A N 1
ATOM 994 C CA . GLN A 1 122 ? -15.041 -63.550 -14.074 1.00 34.16 122 GLN A CA 1
ATOM 995 C C . GLN A 1 122 ? -13.706 -63.900 -13.380 1.00 34.16 122 GLN A C 1
ATOM 997 O O . GLN A 1 122 ? -12.812 -64.415 -14.038 1.00 34.16 122 GLN A O 1
ATOM 1002 N N . TYR A 1 123 ? -13.580 -63.698 -12.058 1.00 28.94 123 TYR A N 1
ATOM 1003 C CA . TYR A 1 123 ? -13.350 -64.796 -11.090 1.00 28.94 123 TYR A CA 1
ATOM 1004 C C . TYR A 1 123 ? -13.114 -64.327 -9.635 1.00 28.94 123 TYR A C 1
ATOM 1006 O O . TYR A 1 123 ? -12.208 -63.566 -9.327 1.00 28.94 123 TYR A O 1
ATOM 1014 N N . ARG A 1 124 ? -13.944 -64.896 -8.749 1.00 29.69 124 ARG A N 1
ATOM 1015 C CA . ARG A 1 124 ? -13.716 -65.363 -7.362 1.00 29.69 124 ARG A CA 1
ATOM 1016 C C . ARG A 1 124 ? -12.729 -64.653 -6.413 1.00 29.69 124 ARG A C 1
ATOM 1018 O O . ARG A 1 124 ? -11.516 -64.640 -6.577 1.00 29.69 124 ARG A O 1
ATOM 1025 N N . THR A 1 125 ? -13.299 -64.327 -5.256 1.00 31.17 125 THR A N 1
ATOM 1026 C CA . THR A 1 125 ? -12.661 -64.179 -3.942 1.00 31.17 125 THR A CA 1
ATOM 1027 C C . THR A 1 125 ? -11.761 -65.355 -3.531 1.00 31.17 125 THR A C 1
ATOM 1029 O O . THR A 1 125 ? -12.147 -66.514 -3.652 1.00 31.17 125 THR A O 1
ATOM 1032 N N . THR A 1 126 ? -10.639 -65.059 -2.863 1.00 31.22 126 THR A N 1
ATOM 1033 C CA . THR A 1 126 ? -10.166 -65.853 -1.710 1.00 31.22 126 THR A CA 1
ATOM 1034 C C . THR A 1 126 ? -9.525 -64.960 -0.646 1.00 31.22 126 THR A C 1
ATOM 1036 O O . THR A 1 126 ? -8.846 -63.980 -0.936 1.00 31.22 126 THR A O 1
ATOM 1039 N N . PHE A 1 127 ? -9.764 -65.321 0.612 1.00 28.86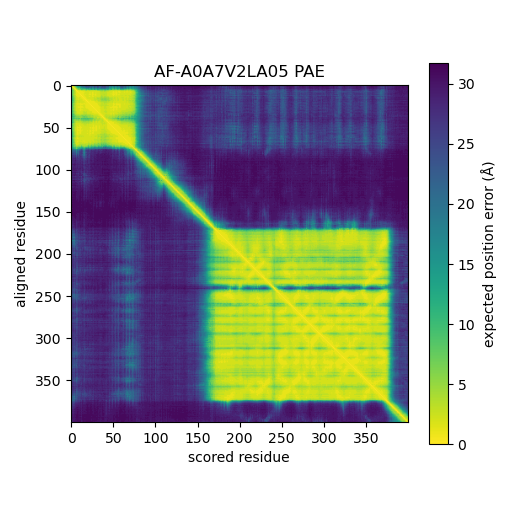 127 PHE A N 1
ATOM 1040 C CA . PHE A 1 127 ? -9.262 -64.666 1.818 1.00 28.86 127 PHE A CA 1
ATOM 1041 C C . PHE A 1 127 ? -8.087 -65.493 2.359 1.00 28.86 127 PHE A C 1
ATOM 1043 O O . PHE A 1 127 ? -8.232 -66.711 2.496 1.00 28.86 127 PHE A O 1
ATOM 1050 N N . ARG A 1 128 ? -6.942 -64.893 2.720 1.00 29.28 128 ARG A N 1
ATOM 1051 C CA . ARG A 1 128 ? -5.935 -65.619 3.519 1.00 29.28 128 ARG A CA 1
ATOM 1052 C C . ARG A 1 128 ? -5.092 -64.719 4.420 1.00 29.28 128 ARG A C 1
ATOM 1054 O O . ARG A 1 128 ? -4.246 -63.959 3.968 1.00 29.28 128 ARG A O 1
ATOM 1061 N N . GLN A 1 129 ? -5.292 -64.881 5.725 1.00 34.56 129 GLN A N 1
ATOM 1062 C CA . GLN A 1 129 ? -4.389 -64.383 6.760 1.00 34.56 129 GLN A CA 1
ATOM 1063 C C . GLN A 1 129 ? -3.049 -65.135 6.727 1.00 34.56 129 GLN A C 1
ATOM 1065 O O . GLN A 1 129 ? -3.032 -66.347 6.500 1.00 34.56 129 GLN A O 1
ATOM 1070 N N . ARG A 1 130 ? -1.962 -64.475 7.148 1.00 27.81 130 ARG A N 1
ATOM 1071 C CA . ARG A 1 130 ? -0.900 -65.116 7.945 1.00 27.81 130 ARG A CA 1
ATOM 1072 C C . ARG A 1 130 ? -0.277 -64.114 8.924 1.00 27.81 130 ARG A C 1
ATOM 1074 O O . ARG A 1 130 ? -0.035 -62.964 8.582 1.00 27.81 130 ARG A O 1
ATOM 1081 N N . ARG A 1 131 ? -0.062 -64.565 10.164 1.00 31.33 131 ARG A N 1
ATOM 1082 C CA . ARG A 1 131 ? 0.617 -63.844 11.261 1.00 31.33 131 ARG A CA 1
ATOM 1083 C C . ARG A 1 131 ? 2.053 -64.373 11.436 1.00 31.33 131 ARG A C 1
ATOM 1085 O O . ARG A 1 131 ? 2.314 -65.506 11.042 1.00 31.33 131 ARG A O 1
ATOM 1092 N N . ARG A 1 132 ? 2.834 -63.632 12.243 1.00 32.56 132 ARG A N 1
ATOM 1093 C CA . ARG A 1 132 ? 4.082 -63.999 12.968 1.00 32.56 132 ARG A CA 1
ATOM 1094 C C . ARG A 1 132 ? 5.405 -63.891 12.172 1.00 32.56 132 ARG A C 1
ATOM 1096 O O . ARG A 1 132 ? 5.406 -64.211 10.996 1.00 32.56 132 ARG A O 1
ATOM 1103 N N . SER A 1 133 ? 6.554 -63.512 12.765 1.00 30.53 133 SER A N 1
ATOM 1104 C CA . SER A 1 133 ? 6.815 -62.798 14.046 1.00 30.53 133 SER A CA 1
ATOM 1105 C C . SER A 1 133 ? 8.317 -62.497 14.301 1.00 30.53 133 SER A C 1
ATOM 1107 O O . SER A 1 133 ? 9.114 -63.415 14.171 1.00 30.53 133 SER A O 1
ATOM 1109 N N . ARG A 1 134 ? 8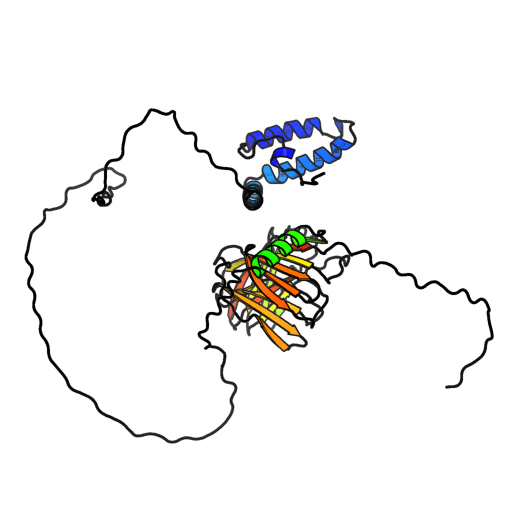.603 -61.330 14.918 1.00 31.25 134 ARG A N 1
ATOM 1110 C CA . ARG A 1 134 ? 9.632 -61.058 15.971 1.00 31.25 134 ARG A CA 1
ATOM 1111 C C . ARG A 1 134 ? 11.149 -61.002 15.640 1.00 31.25 134 ARG A C 1
ATOM 1113 O O . ARG A 1 134 ? 11.629 -61.641 14.720 1.00 31.25 134 ARG A O 1
ATOM 1120 N N . THR A 1 135 ? 11.848 -60.286 16.545 1.00 31.48 135 THR A N 1
ATOM 1121 C CA . THR A 1 135 ? 13.310 -60.172 16.824 1.00 31.48 135 THR A CA 1
ATOM 1122 C C . THR A 1 135 ? 14.202 -59.512 15.755 1.00 31.48 135 THR A C 1
ATOM 1124 O O . THR A 1 135 ? 14.120 -59.885 14.597 1.00 31.48 135 THR A O 1
ATOM 1127 N N . GLY A 1 136 ? 15.088 -58.557 16.081 1.00 27.50 136 GLY A N 1
ATOM 1128 C CA . GLY A 1 136 ? 15.345 -57.889 17.372 1.00 27.50 136 GLY A CA 1
ATOM 1129 C C . GLY A 1 136 ? 16.404 -56.767 17.285 1.00 27.50 136 GLY A C 1
ATOM 1130 O O . GLY A 1 136 ? 17.123 -56.672 16.297 1.00 27.50 136 GLY A O 1
ATOM 1131 N N . SER A 1 137 ? 16.489 -55.929 18.323 1.00 34.47 137 SER A N 1
ATOM 1132 C CA . SER A 1 137 ? 17.652 -55.079 18.669 1.00 34.47 137 SER A CA 1
ATOM 1133 C C . SER A 1 137 ? 18.390 -55.735 19.870 1.00 34.47 137 SER A C 1
ATOM 1135 O O . SER A 1 137 ? 17.818 -56.704 20.392 1.00 34.47 137 SER A O 1
ATOM 1137 N N . PRO A 1 138 ? 19.605 -55.317 20.326 1.00 48.31 138 PRO A N 1
ATOM 1138 C CA . PRO A 1 138 ? 19.821 -53.971 20.906 1.00 48.31 138 PRO A CA 1
ATOM 1139 C C . PRO A 1 138 ? 21.252 -53.348 20.852 1.00 48.31 138 PRO A C 1
ATOM 1141 O O . PRO A 1 138 ? 22.240 -54.057 20.742 1.00 48.31 138 PRO A O 1
ATOM 1144 N N . ASN A 1 139 ? 21.308 -52.023 21.090 1.00 37.00 139 ASN A N 1
ATOM 1145 C CA . ASN A 1 139 ? 22.301 -51.244 21.880 1.00 37.00 139 ASN A CA 1
ATOM 1146 C C . ASN A 1 139 ? 23.816 -51.267 21.533 1.00 37.00 139 ASN A C 1
ATOM 1148 O O . ASN A 1 139 ? 24.328 -52.254 21.037 1.00 37.00 139 ASN A O 1
ATOM 1152 N N . TRP A 1 140 ? 24.679 -50.297 21.876 1.00 27.22 140 TRP A N 1
ATOM 1153 C CA . TRP A 1 140 ? 24.731 -48.860 22.268 1.00 27.22 140 TRP A CA 1
ATOM 1154 C C . TRP A 1 140 ? 26.235 -48.607 22.628 1.00 27.22 140 TRP A C 1
ATOM 1156 O O . TRP A 1 140 ? 26.937 -49.567 22.937 1.00 27.22 140 TRP A O 1
ATOM 1166 N N . TRP A 1 141 ? 26.669 -47.338 22.727 1.00 30.03 141 TRP A N 1
ATOM 1167 C CA . TRP A 1 141 ? 27.933 -46.839 23.343 1.00 30.03 141 TRP A CA 1
ATOM 1168 C C . TRP A 1 141 ? 29.230 -46.755 22.507 1.00 30.03 141 TRP A C 1
ATOM 1170 O O . TRP A 1 141 ? 29.465 -47.537 21.596 1.00 30.03 141 TRP A O 1
ATOM 1180 N N . LEU A 1 142 ? 30.069 -45.785 22.927 1.00 29.55 142 LEU A N 1
ATOM 1181 C CA . LEU A 1 142 ? 31.333 -45.275 22.352 1.00 29.55 142 LEU A CA 1
ATOM 1182 C C . LEU A 1 142 ? 31.151 -44.533 21.002 1.00 29.55 142 LEU A C 1
ATOM 1184 O O . LEU A 1 142 ? 30.828 -45.142 19.993 1.00 29.55 142 LEU A O 1
ATOM 1188 N N . TRP A 1 143 ? 31.330 -43.208 20.897 1.00 30.16 143 TRP A N 1
ATOM 1189 C CA . TRP A 1 143 ? 32.175 -42.307 21.700 1.00 30.16 143 TRP A CA 1
ATOM 1190 C C . TRP A 1 143 ? 31.502 -40.980 22.090 1.00 30.16 143 TRP A C 1
ATOM 1192 O O . TRP A 1 143 ? 30.930 -40.282 21.259 1.00 30.16 143 TRP A O 1
ATOM 1202 N N . LEU A 1 144 ? 31.684 -40.596 23.356 1.00 31.88 144 LEU A N 1
ATOM 1203 C CA . LEU A 1 144 ? 31.684 -39.206 23.820 1.00 31.88 144 LEU A CA 1
ATOM 1204 C C . LEU A 1 144 ? 33.147 -38.792 24.040 1.00 31.88 144 LEU A C 1
ATOM 1206 O O . LEU A 1 144 ? 33.893 -39.589 24.607 1.00 31.88 144 LEU A O 1
ATOM 1210 N N . LEU A 1 145 ? 33.528 -37.560 23.680 1.00 29.20 145 LEU A N 1
ATOM 1211 C CA . LEU A 1 145 ? 34.033 -36.551 24.633 1.00 29.20 145 LEU A CA 1
ATOM 1212 C C . LEU A 1 145 ? 34.329 -35.192 23.962 1.00 29.20 145 LEU A C 1
ATOM 1214 O O . LEU A 1 145 ? 34.777 -35.128 22.822 1.00 29.20 145 LEU A O 1
ATOM 1218 N N . ILE A 1 146 ? 34.013 -34.118 24.701 1.00 32.34 146 ILE A N 1
ATOM 1219 C CA . ILE A 1 146 ? 33.796 -32.717 24.272 1.00 32.34 146 ILE A CA 1
ATOM 1220 C C . ILE A 1 146 ? 34.432 -31.810 25.347 1.00 32.34 146 ILE A C 1
ATOM 1222 O O . ILE A 1 146 ? 34.143 -32.034 26.526 1.00 32.34 146 ILE A O 1
ATOM 1226 N N . PRO A 1 147 ? 35.329 -30.858 25.006 1.00 49.50 147 PRO A N 1
ATOM 1227 C CA . PRO A 1 147 ? 34.948 -29.490 24.585 1.00 49.50 147 PRO A CA 1
ATOM 1228 C C . PRO A 1 147 ? 35.821 -28.994 23.381 1.00 49.50 147 PRO A C 1
ATOM 1230 O O . PRO A 1 147 ? 36.414 -29.832 22.715 1.00 49.50 147 PRO A O 1
ATOM 1233 N N . ALA A 1 148 ? 35.920 -27.719 22.955 1.00 29.41 148 ALA A N 1
ATOM 1234 C CA . ALA A 1 148 ? 35.550 -26.440 23.575 1.00 29.41 148 ALA A CA 1
ATOM 1235 C C . ALA A 1 148 ? 35.274 -25.291 22.566 1.00 29.41 148 ALA A C 1
ATOM 1237 O O . ALA A 1 148 ? 36.015 -25.167 21.602 1.00 29.41 148 ALA A O 1
ATOM 1238 N N . LEU A 1 149 ? 34.272 -24.444 22.894 1.00 27.17 149 LEU A N 1
ATOM 1239 C CA . LEU A 1 149 ? 34.259 -22.952 22.881 1.00 27.17 149 LEU A CA 1
ATOM 1240 C C . LEU A 1 149 ? 34.707 -22.199 21.594 1.00 27.17 149 LEU A C 1
ATOM 1242 O O . LEU A 1 149 ? 35.756 -22.491 21.049 1.00 27.17 149 LEU A O 1
ATOM 1246 N N . ILE A 1 150 ? 34.083 -21.135 21.062 1.00 32.34 150 ILE A N 1
ATOM 1247 C CA . ILE A 1 150 ? 32.991 -20.177 21.384 1.00 32.34 150 ILE A CA 1
ATOM 1248 C C . ILE A 1 150 ? 32.601 -19.592 19.989 1.00 32.34 150 ILE A C 1
ATOM 1250 O O . ILE A 1 150 ? 33.480 -19.431 19.151 1.00 32.34 150 ILE A O 1
ATOM 1254 N N . ASN A 1 151 ? 31.353 -19.315 19.591 1.00 29.20 151 ASN A N 1
ATOM 1255 C CA . ASN A 1 151 ? 30.450 -18.300 20.141 1.00 29.20 151 ASN A CA 1
ATOM 1256 C C . ASN A 1 151 ? 29.005 -18.523 19.644 1.00 29.20 151 ASN A C 1
ATOM 1258 O O . ASN A 1 151 ? 28.800 -19.042 18.547 1.00 29.20 151 ASN A O 1
ATOM 1262 N N . ALA A 1 152 ? 28.003 -18.108 20.419 1.00 32.69 152 ALA A N 1
ATOM 1263 C CA . ALA A 1 152 ? 26.596 -18.340 20.094 1.00 32.69 152 ALA A CA 1
ATOM 1264 C C . ALA A 1 152 ? 25.918 -17.103 19.487 1.00 32.69 152 ALA A C 1
ATOM 1266 O O . ALA A 1 152 ? 25.845 -16.068 20.137 1.00 32.69 152 ALA A O 1
ATOM 1267 N N . PHE A 1 153 ? 25.321 -17.255 18.301 1.00 29.69 153 PHE A N 1
ATOM 1268 C CA . PHE A 1 153 ? 24.130 -16.501 17.879 1.00 29.69 153 PHE A CA 1
ATOM 1269 C C . PHE A 1 153 ? 23.305 -17.364 16.909 1.00 29.69 153 PHE A C 1
ATOM 1271 O O . PHE A 1 153 ? 23.190 -17.106 15.714 1.00 29.69 153 PHE A O 1
ATOM 1278 N N . SER A 1 154 ? 22.788 -18.481 17.431 1.00 29.83 154 SER A N 1
ATOM 1279 C CA . SER A 1 154 ? 21.977 -19.420 16.655 1.00 29.83 154 SER A CA 1
ATOM 1280 C C . SER A 1 154 ? 20.550 -18.905 16.498 1.00 29.83 154 SER A C 1
ATOM 1282 O O . SER A 1 154 ? 19.814 -18.816 17.479 1.00 29.83 154 SER A O 1
ATOM 1284 N N . SER A 1 155 ? 20.169 -18.618 15.253 1.00 29.94 155 SER A N 1
ATOM 1285 C CA . SER A 1 155 ? 18.977 -19.160 14.586 1.00 29.94 155 SER A CA 1
ATOM 1286 C C . SER A 1 155 ? 17.859 -19.700 15.493 1.00 29.94 155 SER A C 1
ATOM 1288 O O . SER A 1 155 ? 17.516 -20.882 15.452 1.00 29.94 155 SER A O 1
ATOM 1290 N N . SER A 1 156 ? 17.239 -18.819 16.276 1.00 30.11 156 SER A N 1
ATOM 1291 C CA . SER A 1 156 ? 16.049 -19.114 17.074 1.00 30.11 156 SER A CA 1
ATOM 1292 C C . SER A 1 156 ? 14.954 -18.123 16.708 1.00 30.11 156 SER A C 1
ATOM 1294 O O . SER A 1 156 ? 14.997 -16.982 17.147 1.00 30.11 156 SER A O 1
ATOM 1296 N N . MET A 1 157 ? 14.025 -18.568 15.853 1.00 32.06 157 MET A N 1
ATOM 1297 C CA . MET A 1 157 ? 12.669 -18.016 15.626 1.00 32.06 157 MET A CA 1
ATOM 1298 C C . MET A 1 157 ? 11.846 -18.866 14.617 1.00 32.06 157 MET A C 1
ATOM 1300 O O . MET A 1 157 ? 10.726 -18.503 14.274 1.00 32.06 157 MET A O 1
ATOM 1304 N N . PHE A 1 158 ? 12.332 -20.039 14.176 1.00 37.28 158 PHE A N 1
ATOM 1305 C CA . PHE A 1 158 ? 11.570 -21.003 13.361 1.00 37.28 158 PHE A CA 1
ATOM 1306 C C . PHE A 1 158 ? 11.081 -22.217 14.171 1.00 37.28 158 PHE A C 1
ATOM 1308 O O . PHE A 1 158 ? 11.376 -23.364 13.845 1.00 37.28 158 PHE A O 1
ATOM 1315 N N . ASN A 1 159 ? 10.309 -21.969 15.233 1.00 32.19 159 ASN A N 1
ATOM 1316 C CA . ASN A 1 159 ? 9.272 -22.903 15.690 1.00 32.19 159 ASN A CA 1
ATOM 1317 C C . ASN A 1 159 ? 8.382 -22.260 16.761 1.00 32.19 159 ASN A C 1
ATOM 1319 O O . ASN A 1 159 ? 8.690 -22.289 17.948 1.00 32.19 159 ASN A O 1
ATOM 1323 N N . ASN A 1 160 ? 7.219 -21.762 16.347 1.00 29.44 160 ASN A N 1
ATOM 1324 C CA . ASN A 1 160 ? 6.065 -21.704 17.234 1.00 29.44 160 ASN A CA 1
ATOM 1325 C C . ASN A 1 160 ? 4.835 -22.157 16.441 1.00 29.44 160 ASN A C 1
ATOM 1327 O O . ASN A 1 160 ? 4.268 -21.397 15.658 1.00 29.44 160 ASN A O 1
ATOM 1331 N N . ARG A 1 161 ? 4.458 -23.433 16.598 1.00 38.16 161 ARG A N 1
ATOM 1332 C CA . ARG A 1 161 ? 3.225 -23.997 16.027 1.00 38.16 161 ARG A CA 1
ATOM 1333 C C . ARG A 1 161 ? 2.022 -23.549 16.853 1.00 38.16 161 ARG A C 1
ATOM 1335 O O . ARG A 1 161 ? 1.397 -24.348 17.540 1.00 38.16 161 ARG A O 1
ATOM 1342 N N . ASN A 1 162 ? 1.711 -22.267 16.752 1.00 35.16 162 ASN A N 1
ATOM 1343 C CA . ASN A 1 162 ? 0.425 -21.709 17.119 1.00 35.16 162 ASN A CA 1
ATOM 1344 C C . ASN A 1 162 ? -0.026 -20.859 15.933 1.00 35.16 162 ASN A C 1
ATOM 1346 O O . ASN A 1 162 ? 0.360 -19.699 15.817 1.00 35.16 162 ASN A O 1
ATOM 1350 N N . ASP A 1 163 ? -0.818 -21.454 15.036 1.00 41.00 163 ASP A N 1
ATOM 1351 C CA . ASP A 1 163 ? -1.544 -20.705 14.010 1.00 41.00 163 ASP A CA 1
ATOM 1352 C C . ASP A 1 163 ? -2.598 -19.846 14.717 1.00 41.00 163 ASP A C 1
ATOM 1354 O O . ASP A 1 163 ? -3.752 -20.251 14.885 1.00 41.00 163 ASP A O 1
ATOM 1358 N N . ILE A 1 164 ? -2.186 -18.661 15.176 1.00 43.84 164 ILE A N 1
ATOM 1359 C CA . ILE A 1 164 ? -3.080 -17.664 15.759 1.00 43.84 164 ILE A CA 1
ATOM 1360 C C . ILE A 1 164 ? -3.990 -17.171 14.633 1.00 43.84 164 ILE A C 1
ATOM 1362 O O . ILE A 1 164 ? -3.696 -16.203 13.935 1.00 43.84 164 ILE A O 1
ATOM 1366 N N . LYS A 1 165 ? -5.123 -17.851 14.444 1.00 38.19 165 LYS A N 1
ATOM 1367 C CA . LYS A 1 165 ? -6.233 -17.330 13.653 1.00 38.19 165 LYS A CA 1
ATOM 1368 C C . LYS A 1 165 ? -6.871 -16.175 14.417 1.00 38.19 165 LYS A C 1
ATOM 1370 O O . LYS A 1 165 ? -7.854 -16.365 15.131 1.00 38.19 165 LYS A O 1
ATOM 1375 N N . LEU A 1 166 ? -6.351 -14.969 14.206 1.00 46.81 166 LEU A N 1
ATOM 1376 C CA . LEU A 1 166 ? -7.110 -13.738 14.412 1.00 46.81 166 LEU A CA 1
ATOM 1377 C C . LEU A 1 166 ? -8.229 -13.679 13.359 1.00 46.81 166 LEU A C 1
ATOM 1379 O O . LEU A 1 166 ? -8.151 -12.960 12.370 1.00 46.81 166 LEU A O 1
ATOM 1383 N N . GLN A 1 167 ? -9.280 -14.476 13.565 1.00 49.03 167 GLN A N 1
ATOM 1384 C CA . GLN A 1 167 ? -10.599 -14.179 13.020 1.00 49.03 167 GLN A CA 1
ATOM 1385 C C . GLN A 1 167 ? -11.354 -13.378 14.085 1.00 49.03 167 GLN A C 1
ATOM 1387 O O . GLN A 1 167 ? -11.806 -13.966 15.070 1.00 49.03 167 GLN A O 1
ATOM 1392 N N . PRO A 1 168 ? -11.501 -12.053 13.923 1.00 50.53 168 PRO A N 1
ATOM 1393 C CA . PRO A 1 168 ? -12.264 -11.217 14.842 1.00 50.53 168 PRO A CA 1
ATOM 1394 C C . PRO A 1 168 ? -13.771 -11.443 14.644 1.00 50.53 168 PRO A C 1
ATOM 1396 O O . PRO A 1 168 ? -14.497 -10.581 14.161 1.00 50.53 168 PRO A O 1
ATOM 1399 N N . ALA A 1 169 ? -14.273 -12.623 15.000 1.00 47.69 169 ALA A N 1
ATOM 1400 C CA . ALA A 1 169 ? -15.699 -12.921 14.966 1.00 47.69 169 ALA A CA 1
ATOM 1401 C C . ALA A 1 169 ? -16.407 -12.225 16.144 1.00 47.69 169 ALA A C 1
ATOM 1403 O O . ALA A 1 169 ? -16.397 -12.725 17.266 1.00 47.69 169 ALA A O 1
ATOM 1404 N N . GLY A 1 170 ? -17.014 -11.058 15.902 1.00 61.59 170 GLY A N 1
ATOM 1405 C CA . GLY A 1 170 ? -17.771 -10.329 16.925 1.00 61.59 170 GLY A CA 1
ATOM 1406 C C . GLY A 1 170 ? -17.946 -8.835 16.648 1.00 61.59 170 GLY A C 1
ATOM 1407 O O . GLY A 1 170 ? -17.759 -8.361 15.526 1.00 61.59 170 GLY A O 1
ATOM 1408 N N . LEU A 1 171 ? -18.290 -8.091 17.706 1.00 58.81 171 LEU A N 1
ATOM 1409 C CA . LEU A 1 171 ? -18.521 -6.637 17.693 1.00 58.81 171 LEU A CA 1
ATOM 1410 C C . LEU A 1 171 ? -17.368 -5.843 17.052 1.00 58.81 171 LEU A C 1
ATOM 1412 O O . LEU A 1 171 ? -17.633 -4.891 16.319 1.00 58.81 171 LEU A O 1
ATOM 1416 N N . ASN A 1 172 ? -16.112 -6.258 17.260 1.00 76.44 172 ASN A N 1
ATOM 1417 C CA . ASN A 1 172 ? -14.937 -5.579 16.702 1.00 76.44 172 ASN A CA 1
ATOM 1418 C C . ASN A 1 172 ? -14.946 -5.561 15.165 1.00 76.44 172 ASN A C 1
ATOM 1420 O O . ASN A 1 172 ? -14.634 -4.530 14.584 1.00 76.44 172 ASN A O 1
ATOM 1424 N N . TYR A 1 173 ? -15.370 -6.640 14.494 1.00 80.56 173 TYR A N 1
ATOM 1425 C CA . TYR A 1 173 ? -15.464 -6.660 13.027 1.00 80.56 173 TYR A CA 1
ATOM 1426 C C . TYR A 1 173 ? -16.548 -5.713 12.510 1.00 80.56 173 TYR A C 1
ATOM 1428 O O . TYR A 1 173 ? -16.314 -4.973 11.559 1.00 80.56 173 TYR A O 1
ATOM 1436 N N . ALA A 1 174 ? -17.719 -5.690 13.154 1.00 83.12 174 ALA A N 1
ATOM 1437 C CA . ALA A 1 174 ? -18.792 -4.770 12.781 1.00 83.12 174 ALA A CA 1
ATOM 1438 C C . ALA A 1 174 ? -18.377 -3.301 12.984 1.00 83.12 174 ALA A C 1
ATOM 1440 O O . ALA A 1 174 ? -18.630 -2.470 12.112 1.00 83.12 174 ALA A O 1
ATOM 1441 N N . ARG A 1 175 ? -17.685 -2.994 14.093 1.00 88.38 175 ARG A N 1
ATOM 1442 C CA . ARG A 1 175 ? -17.109 -1.668 14.359 1.00 88.38 175 ARG A CA 1
ATOM 1443 C C . ARG A 1 175 ? -16.044 -1.300 13.326 1.00 88.38 175 ARG A C 1
ATOM 1445 O O . ARG A 1 175 ? -16.157 -0.243 12.721 1.00 88.38 175 ARG A O 1
ATOM 1452 N N . ALA A 1 176 ? -15.063 -2.168 13.082 1.00 89.19 176 ALA A N 1
ATOM 1453 C CA . ALA A 1 176 ? -13.988 -1.917 12.125 1.00 89.19 176 ALA A CA 1
ATOM 1454 C C . ALA A 1 176 ? -14.536 -1.675 10.708 1.00 89.19 176 ALA A C 1
ATOM 1456 O O . ALA A 1 176 ? -14.142 -0.715 10.051 1.00 89.19 176 ALA A O 1
ATOM 1457 N N . GLN A 1 177 ? -15.505 -2.481 10.256 1.00 89.31 177 GLN A N 1
ATOM 1458 C CA . GLN A 1 177 ? -16.174 -2.265 8.969 1.00 89.31 177 GLN A CA 1
ATOM 1459 C C . GLN A 1 177 ? -16.939 -0.930 8.921 1.00 89.31 177 GLN A C 1
ATOM 1461 O O . GLN A 1 177 ? -16.882 -0.233 7.910 1.00 89.31 177 GLN A O 1
ATOM 1466 N N . ALA A 1 178 ? -17.612 -0.527 10.005 1.00 89.88 178 ALA A N 1
ATOM 1467 C CA . ALA A 1 178 ? -18.263 0.782 10.079 1.00 89.88 178 ALA A CA 1
ATOM 1468 C C . ALA A 1 178 ? -17.247 1.941 10.008 1.00 89.88 178 ALA A C 1
ATOM 1470 O O . ALA A 1 178 ? -17.464 2.883 9.244 1.00 89.88 178 ALA A O 1
ATOM 1471 N N . THR A 1 179 ? -16.118 1.842 10.721 1.00 90.56 179 THR A N 1
ATOM 1472 C CA . THR A 1 179 ? -15.004 2.799 10.623 1.00 90.56 179 THR A CA 1
ATOM 1473 C C . THR A 1 179 ? -14.452 2.861 9.197 1.00 90.56 179 THR A C 1
ATOM 1475 O O . THR A 1 179 ? -14.307 3.952 8.657 1.00 90.56 179 THR A O 1
ATOM 1478 N N . ALA A 1 180 ? -14.234 1.727 8.522 1.00 90.62 180 ALA A N 1
ATOM 1479 C CA . ALA A 1 180 ? -13.770 1.704 7.131 1.00 90.62 180 ALA A CA 1
ATOM 1480 C C . ALA A 1 180 ? -14.749 2.366 6.147 1.00 90.62 180 ALA A C 1
ATOM 1482 O O . ALA A 1 180 ? -14.339 3.123 5.262 1.00 90.62 180 ALA A O 1
ATOM 1483 N N . VAL A 1 181 ? -16.055 2.142 6.316 1.00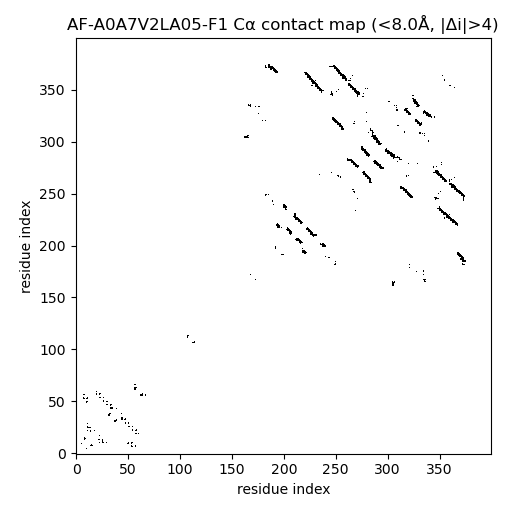 92.00 181 VAL A N 1
ATOM 1484 C CA . VAL A 1 181 ? -17.088 2.809 5.508 1.00 92.00 181 VAL A CA 1
ATOM 1485 C C . VAL A 1 181 ? -17.119 4.320 5.762 1.00 92.00 181 VAL A C 1
ATOM 1487 O O . VAL A 1 181 ? -17.313 5.077 4.812 1.00 92.00 181 VAL A O 1
ATOM 1490 N N . ALA A 1 182 ? -16.910 4.776 6.999 1.00 92.81 182 ALA A N 1
ATOM 1491 C CA . ALA A 1 182 ? -16.830 6.202 7.317 1.00 92.81 182 ALA A CA 1
ATOM 1492 C C . ALA A 1 182 ? -15.540 6.844 6.770 1.00 92.81 182 ALA A C 1
ATOM 1494 O O . ALA A 1 182 ? -15.596 7.863 6.083 1.00 92.81 182 ALA A O 1
ATOM 1495 N N . ALA A 1 183 ? -14.388 6.217 7.009 1.00 93.50 183 ALA A N 1
ATOM 1496 C CA . ALA A 1 183 ? -13.079 6.742 6.636 1.00 93.50 183 ALA A CA 1
ATOM 1497 C C . ALA A 1 183 ? -12.847 6.752 5.112 1.00 93.50 183 ALA A C 1
ATOM 1499 O O . ALA A 1 183 ? -12.246 7.678 4.572 1.00 93.50 183 ALA A O 1
ATOM 1500 N N . SER A 1 184 ? -13.431 5.803 4.371 1.00 93.19 184 SER A N 1
ATOM 1501 C CA . SER A 1 184 ? -13.445 5.837 2.897 1.00 93.19 184 SER A CA 1
ATOM 1502 C C . SER A 1 184 ? -14.251 7.006 2.298 1.00 93.19 184 SER A C 1
ATOM 1504 O O . SER A 1 184 ? -14.104 7.308 1.113 1.00 93.19 184 SER A O 1
ATOM 1506 N N . GLN A 1 185 ? -15.076 7.701 3.093 1.00 95.00 185 GLN A N 1
ATOM 1507 C CA . GLN A 1 185 ? -15.817 8.901 2.675 1.00 95.00 185 GLN A CA 1
ATOM 1508 C C . GLN A 1 185 ? -15.101 10.211 3.027 1.00 95.00 185 GLN A C 1
ATOM 1510 O O . GLN A 1 185 ? -15.559 11.282 2.623 1.00 95.00 185 GLN A O 1
ATOM 1515 N N . TRP A 1 186 ? -13.982 10.149 3.751 1.00 94.88 186 TRP A N 1
ATOM 1516 C CA . TRP A 1 186 ? -13.176 11.318 4.086 1.00 94.88 186 TRP A CA 1
ATOM 1517 C C . TRP A 1 186 ? -12.649 12.049 2.832 1.00 94.88 186 TRP A C 1
ATOM 1519 O O . TRP A 1 186 ? -12.479 11.426 1.774 1.00 94.88 186 TRP A O 1
ATOM 1529 N N . PRO A 1 187 ? -12.383 13.369 2.919 1.00 95.12 187 PRO A N 1
ATOM 1530 C CA . PRO A 1 187 ? -11.732 14.135 1.862 1.00 95.12 187 PRO A CA 1
ATOM 1531 C C . PRO A 1 187 ? -10.489 13.452 1.284 1.00 95.12 187 PRO A C 1
ATOM 1533 O O . PRO A 1 187 ? -9.560 13.084 2.001 1.00 95.12 187 PRO A O 1
ATOM 1536 N N . LEU A 1 188 ? -10.481 13.318 -0.041 1.00 93.06 188 LEU A N 1
ATOM 1537 C CA . LEU A 1 188 ? -9.350 12.833 -0.823 1.00 93.06 188 LEU A CA 1
ATOM 1538 C C . LEU A 1 188 ? -8.226 13.875 -0.802 1.00 93.06 188 LEU A C 1
ATOM 1540 O O . LEU A 1 188 ? -8.452 15.008 -1.224 1.00 93.06 188 LEU A O 1
ATOM 1544 N N . VAL A 1 189 ? -7.037 13.485 -0.338 1.00 91.69 189 VAL A N 1
ATOM 1545 C CA . VAL A 1 189 ? -5.837 14.347 -0.321 1.00 91.69 189 VAL A CA 1
ATOM 1546 C C . VAL A 1 189 ? -4.767 13.883 -1.298 1.00 91.69 189 VAL A C 1
ATOM 1548 O O . VAL A 1 189 ? -3.988 14.694 -1.787 1.00 91.69 189 VAL A O 1
ATOM 1551 N N . VAL A 1 190 ? -4.755 12.590 -1.617 1.00 91.06 190 VAL A N 1
ATOM 1552 C CA . VAL A 1 190 ? -3.846 11.979 -2.583 1.00 91.06 190 VAL A CA 1
ATOM 1553 C C . VAL A 1 190 ? -4.619 10.967 -3.408 1.00 91.06 190 VAL A C 1
ATOM 1555 O O . VAL A 1 190 ? -5.291 10.096 -2.857 1.00 91.06 190 VAL A O 1
ATOM 1558 N N . GLN A 1 191 ? -4.444 11.033 -4.723 1.00 92.38 191 GLN A N 1
ATOM 1559 C CA . GLN A 1 191 ? -4.816 9.966 -5.638 1.00 92.38 191 GLN A CA 1
ATOM 1560 C C . GLN A 1 191 ? -3.662 9.727 -6.604 1.00 92.38 191 GLN A C 1
ATOM 1562 O O . GLN A 1 191 ? -3.112 10.672 -7.168 1.00 92.38 191 GLN A O 1
ATOM 1567 N N . GLU A 1 192 ? -3.321 8.462 -6.793 1.00 92.56 192 GLU A N 1
ATOM 1568 C CA . GLU A 1 192 ? -2.310 8.000 -7.723 1.00 92.56 192 GLU A CA 1
ATOM 1569 C C . GLU A 1 192 ? -2.853 6.799 -8.502 1.00 92.56 192 GLU A C 1
ATOM 1571 O O . GLU A 1 192 ? -3.233 5.779 -7.922 1.00 92.56 192 GLU A O 1
ATOM 1576 N N . ASP A 1 193 ? -2.890 6.942 -9.823 1.00 92.06 193 ASP A N 1
ATOM 1577 C CA . ASP A 1 193 ? -3.262 5.899 -10.782 1.00 92.06 193 ASP A CA 1
ATOM 1578 C C . ASP A 1 193 ? -2.037 5.303 -11.500 1.00 92.06 193 ASP A C 1
ATOM 1580 O O . ASP A 1 193 ? -2.184 4.468 -12.390 1.00 92.06 193 ASP A O 1
ATOM 1584 N N . PHE A 1 194 ? -0.834 5.762 -11.132 1.00 93.31 194 PHE A N 1
ATOM 1585 C CA . PHE A 1 194 ? 0.444 5.424 -11.748 1.00 93.31 194 PHE A CA 1
ATOM 1586 C C . PHE A 1 194 ? 0.399 5.554 -13.276 1.00 93.31 194 PHE A C 1
ATOM 1588 O O . PHE A 1 194 ? 0.946 4.745 -14.032 1.00 93.31 194 PHE A O 1
ATOM 1595 N N . SER A 1 195 ? -0.264 6.614 -13.741 1.00 91.94 195 SER A N 1
ATOM 1596 C CA . SER A 1 195 ? -0.209 7.049 -15.129 1.00 91.94 195 SER A CA 1
ATOM 1597 C C . SER A 1 195 ? 1.184 7.607 -15.481 1.00 91.94 195 SER A C 1
ATOM 1599 O O . SER A 1 195 ? 1.878 8.145 -14.613 1.00 91.94 195 SER A O 1
ATOM 1601 N N . PRO A 1 196 ? 1.623 7.540 -16.757 1.00 90.31 196 PRO A N 1
ATOM 1602 C CA . PRO A 1 196 ? 2.953 8.010 -17.172 1.00 90.31 196 PRO A CA 1
ATOM 1603 C C . PRO A 1 196 ? 3.249 9.499 -16.920 1.00 90.31 196 PRO A C 1
ATOM 1605 O O . PRO A 1 196 ? 4.401 9.917 -17.010 1.00 90.31 196 PRO A O 1
ATOM 1608 N N . SER A 1 197 ? 2.234 10.314 -16.609 1.00 89.38 197 SER A N 1
ATOM 1609 C CA . SER A 1 197 ? 2.416 11.704 -16.172 1.00 89.38 197 SER A CA 1
ATOM 1610 C C . SER A 1 197 ? 2.997 11.817 -14.758 1.00 89.38 197 SER A C 1
ATOM 1612 O O . SER A 1 197 ? 3.532 12.875 -14.432 1.00 89.38 197 SER A O 1
ATOM 1614 N N . ASN A 1 198 ? 2.914 10.752 -13.943 1.00 89.25 198 ASN A N 1
ATOM 1615 C CA . ASN A 1 198 ? 3.441 10.655 -12.578 1.00 89.25 198 ASN A CA 1
ATOM 1616 C C . ASN A 1 198 ? 3.152 11.926 -11.748 1.00 89.25 198 ASN A C 1
ATOM 1618 O O . ASN A 1 198 ? 4.086 12.605 -11.302 1.00 89.25 198 ASN A O 1
ATOM 1622 N N . PRO A 1 199 ? 1.867 12.297 -11.570 1.00 87.44 199 PRO A N 1
ATOM 1623 C CA . PRO A 1 199 ? 1.474 13.616 -11.067 1.00 87.44 199 PRO A CA 1
ATOM 1624 C C . PRO A 1 199 ? 2.012 13.903 -9.660 1.00 87.44 199 PRO A C 1
ATOM 1626 O O . PRO A 1 199 ? 2.243 15.058 -9.308 1.00 87.44 199 PRO A O 1
ATOM 1629 N N . ASN A 1 200 ? 2.263 12.853 -8.874 1.00 87.81 200 ASN A N 1
ATOM 1630 C CA . ASN A 1 200 ? 2.773 12.944 -7.511 1.00 87.81 200 ASN A CA 1
ATOM 1631 C C . ASN A 1 200 ? 4.290 12.697 -7.386 1.00 87.81 200 ASN A C 1
ATOM 1633 O O . ASN A 1 200 ? 4.812 12.587 -6.275 1.00 87.81 200 ASN A O 1
ATOM 1637 N N . GLN A 1 201 ? 5.013 12.623 -8.509 1.00 89.62 201 GLN A N 1
ATOM 1638 C CA . GLN A 1 201 ? 6.480 12.584 -8.555 1.00 89.62 201 GLN A CA 1
ATOM 1639 C C . GLN A 1 201 ? 7.102 11.406 -7.770 1.00 89.62 201 GLN A C 1
ATOM 1641 O O . GLN A 1 201 ? 8.094 11.551 -7.043 1.00 89.62 201 GLN A O 1
ATOM 1646 N N . TRP A 1 202 ? 6.538 10.206 -7.926 1.00 91.44 202 TRP A N 1
ATOM 1647 C CA . TRP A 1 202 ? 7.152 8.965 -7.444 1.00 91.44 202 TRP A CA 1
ATOM 1648 C C . TRP A 1 202 ? 8.506 8.712 -8.115 1.00 91.44 202 TRP A C 1
ATOM 1650 O O . TRP A 1 202 ? 8.729 9.065 -9.275 1.00 91.44 202 TRP A O 1
ATOM 1660 N N . SER A 1 203 ? 9.426 8.079 -7.387 1.00 90.00 203 SER A N 1
ATOM 1661 C CA . SER A 1 203 ? 10.794 7.861 -7.863 1.00 90.00 203 SER A CA 1
ATOM 1662 C C . SER A 1 203 ? 10.897 6.695 -8.852 1.00 90.00 203 SER A C 1
ATOM 1664 O O . SER A 1 203 ? 10.940 5.535 -8.453 1.00 90.00 203 SER A O 1
ATOM 1666 N N . THR A 1 204 ? 11.048 7.005 -10.139 1.00 90.12 204 THR A N 1
ATOM 1667 C CA . THR A 1 204 ? 11.357 6.045 -11.221 1.00 90.12 204 THR A CA 1
ATOM 1668 C C . THR A 1 204 ? 12.862 5.806 -11.415 1.00 90.12 204 THR A C 1
ATOM 1670 O O . THR A 1 204 ? 13.314 5.306 -12.444 1.00 90.12 204 THR A O 1
ATOM 1673 N N . ARG A 1 205 ? 13.698 6.198 -10.444 1.00 82.38 205 ARG A N 1
ATOM 1674 C CA . ARG A 1 205 ? 15.155 6.031 -10.551 1.00 82.38 205 ARG A CA 1
ATOM 1675 C C . ARG A 1 205 ? 15.554 4.589 -10.248 1.00 82.38 205 ARG A C 1
ATOM 1677 O O . ARG A 1 205 ? 15.132 4.029 -9.236 1.00 82.38 205 ARG A O 1
ATOM 1684 N N . LYS A 1 206 ? 16.454 4.028 -11.065 1.00 89.38 206 LYS A N 1
ATOM 1685 C CA . LYS A 1 206 ? 17.221 2.840 -10.672 1.00 89.38 206 LYS A CA 1
ATOM 1686 C C . LYS A 1 206 ? 18.082 3.186 -9.455 1.00 89.38 206 LYS A C 1
ATOM 1688 O O . LYS A 1 206 ? 18.792 4.190 -9.456 1.00 89.38 206 LYS A O 1
ATOM 1693 N N . TYR A 1 207 ? 18.024 2.331 -8.446 1.00 86.25 207 TYR A N 1
ATOM 1694 C CA . TYR A 1 207 ? 18.863 2.347 -7.258 1.00 86.25 207 TYR A CA 1
ATOM 1695 C C . TYR A 1 207 ? 19.704 1.068 -7.235 1.00 86.25 207 TYR A C 1
ATOM 1697 O O . TYR A 1 207 ? 19.242 0.009 -7.662 1.00 86.25 207 TYR A O 1
ATOM 1705 N N . SER A 1 208 ? 20.944 1.154 -6.769 1.00 89.38 208 SER A N 1
ATOM 1706 C CA . SER A 1 208 ? 21.806 -0.011 -6.581 1.00 89.38 208 SER A CA 1
ATOM 1707 C C . SER A 1 208 ? 22.813 0.285 -5.477 1.00 89.38 208 SER A C 1
ATOM 1709 O O . SER A 1 208 ? 23.395 1.370 -5.441 1.00 89.38 208 SER A O 1
ATOM 1711 N N . SER A 1 209 ? 22.975 -0.670 -4.572 1.00 84.19 209 SER A N 1
ATOM 1712 C CA . SER A 1 209 ? 23.944 -0.666 -3.483 1.00 84.19 209 SER A CA 1
ATOM 1713 C C . SER A 1 209 ? 24.566 -2.054 -3.322 1.00 84.19 209 SER A C 1
ATOM 1715 O O . SER A 1 209 ? 24.207 -3.009 -4.013 1.00 84.19 209 SER A O 1
ATOM 1717 N N . ASP A 1 210 ? 25.482 -2.179 -2.369 1.00 85.81 210 ASP A N 1
ATOM 1718 C CA . ASP A 1 210 ? 26.014 -3.454 -1.892 1.00 85.81 210 ASP A CA 1
ATOM 1719 C C . ASP A 1 210 ? 24.920 -4.412 -1.382 1.00 85.81 210 ASP A C 1
ATOM 1721 O O . ASP A 1 210 ? 25.098 -5.625 -1.462 1.00 85.81 210 ASP A O 1
ATOM 1725 N N . ARG A 1 211 ? 23.774 -3.891 -0.917 1.00 79.06 211 ARG A N 1
ATOM 1726 C CA . ARG A 1 211 ? 22.679 -4.681 -0.325 1.00 79.06 211 ARG A CA 1
ATOM 1727 C C . ARG A 1 211 ? 21.517 -4.994 -1.268 1.00 79.06 211 ARG A C 1
ATOM 1729 O O . ARG A 1 211 ? 20.846 -6.003 -1.050 1.00 79.06 211 ARG A O 1
ATOM 1736 N N . VAL A 1 212 ? 21.229 -4.141 -2.255 1.00 90.62 212 VAL A N 1
ATOM 1737 C CA . VAL A 1 212 ? 20.068 -4.306 -3.150 1.00 90.62 212 VAL A CA 1
ATOM 1738 C C . VAL A 1 212 ? 20.242 -3.568 -4.478 1.00 90.62 212 VAL A C 1
ATOM 1740 O O . VAL A 1 212 ? 20.742 -2.445 -4.515 1.00 90.62 212 VAL A O 1
ATOM 1743 N N . THR A 1 213 ? 19.725 -4.142 -5.562 1.00 93.75 213 THR A N 1
ATOM 1744 C CA . THR A 1 213 ? 19.434 -3.427 -6.813 1.00 93.75 213 THR A CA 1
ATOM 1745 C C . THR A 1 213 ? 17.924 -3.325 -7.013 1.00 93.75 213 THR A C 1
ATOM 1747 O O . THR A 1 213 ? 17.215 -4.316 -6.884 1.00 93.75 213 THR A O 1
ATOM 1750 N N . ILE A 1 214 ? 17.416 -2.126 -7.317 1.00 94.06 214 ILE A N 1
ATOM 1751 C CA . ILE A 1 214 ? 15.990 -1.859 -7.560 1.00 94.06 214 ILE A CA 1
ATOM 1752 C C . ILE A 1 214 ? 15.834 -1.015 -8.829 1.00 94.06 214 ILE A C 1
ATOM 1754 O O . ILE A 1 214 ? 16.363 0.095 -8.907 1.00 94.06 214 ILE A O 1
ATOM 1758 N N . ARG A 1 215 ? 15.059 -1.491 -9.806 1.00 96.25 215 ARG A N 1
ATOM 1759 C CA . ARG A 1 215 ? 14.515 -0.683 -10.908 1.00 96.25 215 ARG A CA 1
ATOM 1760 C C . ARG A 1 215 ? 13.054 -0.358 -10.604 1.00 96.25 215 ARG A C 1
ATOM 1762 O O . ARG A 1 215 ? 12.321 -1.212 -10.113 1.00 96.25 215 ARG A O 1
ATOM 1769 N N . LYS A 1 216 ? 12.648 0.878 -10.892 1.00 95.25 216 LYS A N 1
ATOM 1770 C CA . LYS A 1 216 ? 11.298 1.393 -10.651 1.00 95.25 216 LYS A CA 1
ATOM 1771 C C . LYS A 1 216 ? 10.770 2.043 -11.922 1.00 95.25 216 LYS A C 1
ATOM 1773 O O . LYS A 1 216 ? 11.463 2.882 -12.489 1.00 95.25 216 LYS A O 1
ATOM 1778 N N . GLU A 1 217 ? 9.573 1.680 -12.359 1.00 95.25 217 GLU A N 1
ATOM 1779 C CA . GLU A 1 217 ? 9.007 2.126 -13.638 1.00 95.25 217 GLU A CA 1
ATOM 1780 C C . GLU A 1 217 ? 7.499 2.354 -13.520 1.00 95.25 217 GLU A C 1
ATOM 1782 O O . GLU A 1 217 ? 6.840 1.690 -12.725 1.00 95.25 217 GLU A O 1
ATOM 1787 N N . ILE A 1 218 ? 6.959 3.319 -14.266 1.00 93.88 218 ILE A N 1
ATOM 1788 C CA . ILE A 1 218 ? 5.542 3.700 -14.221 1.00 93.88 218 ILE A CA 1
ATOM 1789 C C . ILE A 1 218 ? 4.975 3.613 -15.639 1.00 93.88 218 ILE A C 1
ATOM 1791 O O . ILE A 1 218 ? 5.348 4.412 -16.495 1.00 93.88 218 ILE A O 1
ATOM 1795 N N . ASP A 1 219 ? 4.078 2.652 -15.863 1.00 86.12 219 ASP A N 1
ATOM 1796 C CA . ASP A 1 219 ? 3.365 2.447 -17.134 1.00 86.12 219 ASP A CA 1
ATOM 1797 C C . ASP A 1 219 ? 1.932 1.936 -16.883 1.00 86.12 219 ASP A C 1
ATOM 1799 O O . ASP A 1 219 ? 1.602 0.767 -17.079 1.00 86.12 219 ASP A O 1
ATOM 1803 N N . GLY A 1 220 ? 1.077 2.798 -16.316 1.00 89.12 220 GLY A N 1
ATOM 1804 C CA . GLY A 1 220 ? -0.299 2.441 -15.924 1.00 89.12 220 GLY A CA 1
ATOM 1805 C C . GLY A 1 220 ? -0.401 1.498 -14.713 1.00 89.12 220 GLY A C 1
ATOM 1806 O O . GLY A 1 220 ? -1.488 0.984 -14.428 1.00 89.12 220 GLY A O 1
ATOM 1807 N N . ALA A 1 221 ? 0.744 1.257 -14.070 1.00 94.75 221 ALA A N 1
ATOM 1808 C CA . ALA A 1 221 ? 1.004 0.655 -12.768 1.00 94.75 221 ALA A CA 1
ATOM 1809 C C . ALA A 1 221 ? 2.464 0.990 -12.386 1.00 94.75 221 ALA A C 1
ATOM 1811 O O . ALA A 1 221 ? 3.283 1.294 -13.260 1.00 94.75 221 ALA A O 1
ATOM 1812 N N . TYR A 1 222 ? 2.814 0.916 -11.101 1.00 97.19 222 TYR A N 1
ATOM 1813 C CA . TYR A 1 222 ? 4.175 1.143 -10.604 1.00 97.19 222 TYR A CA 1
ATOM 1814 C C . TYR A 1 222 ? 4.887 -0.185 -10.375 1.00 97.19 222 TYR A C 1
ATOM 1816 O O . TYR A 1 222 ? 4.602 -0.923 -9.428 1.00 97.19 222 TYR A O 1
ATOM 1824 N N . LEU A 1 223 ? 5.813 -0.488 -11.277 1.00 97.31 223 LEU A N 1
ATOM 1825 C CA . LEU A 1 223 ? 6.581 -1.722 -11.320 1.00 97.31 223 LEU A CA 1
ATOM 1826 C C . LEU A 1 223 ? 7.897 -1.555 -10.565 1.00 97.31 223 LEU A C 1
ATOM 1828 O O . LEU A 1 223 ? 8.626 -0.584 -10.771 1.00 97.31 223 LEU A O 1
ATOM 1832 N N . TRP A 1 224 ? 8.200 -2.509 -9.689 1.00 97.31 224 TRP A N 1
ATOM 1833 C CA . TRP A 1 224 ? 9.464 -2.602 -8.961 1.00 97.31 224 TRP A CA 1
ATOM 1834 C C . TRP A 1 224 ? 10.103 -3.950 -9.255 1.00 97.31 224 TRP A C 1
ATOM 1836 O O . TRP A 1 224 ? 9.608 -4.978 -8.799 1.00 97.31 224 TRP A O 1
ATOM 1846 N N . GLU A 1 225 ? 11.217 -3.947 -9.974 1.00 97.25 225 GLU A N 1
ATOM 1847 C CA . GLU A 1 225 ? 12.090 -5.112 -10.111 1.00 97.25 225 GLU A CA 1
ATOM 1848 C C . GLU A 1 225 ? 13.200 -4.970 -9.074 1.00 97.25 225 GLU A C 1
ATOM 1850 O O . GLU A 1 225 ? 13.942 -3.986 -9.100 1.00 97.25 225 GLU A O 1
ATOM 1855 N N . ALA A 1 226 ? 13.295 -5.910 -8.137 1.00 95.81 226 ALA A N 1
ATOM 1856 C CA . ALA A 1 226 ? 14.270 -5.852 -7.056 1.00 95.81 226 ALA A CA 1
ATOM 1857 C C . ALA A 1 226 ? 15.039 -7.167 -6.914 1.00 95.81 226 ALA A C 1
ATOM 1859 O O . ALA A 1 226 ? 14.451 -8.242 -7.016 1.00 95.81 226 ALA A O 1
ATOM 1860 N N . GLU A 1 227 ? 16.333 -7.051 -6.631 1.00 96.44 227 GLU A N 1
ATOM 1861 C CA . GLU A 1 227 ? 17.276 -8.137 -6.363 1.00 96.44 227 GLU A CA 1
ATOM 1862 C C . GLU A 1 227 ? 18.061 -7.796 -5.090 1.00 96.44 227 GLU A C 1
ATOM 1864 O O . GLU A 1 227 ? 18.631 -6.710 -4.966 1.00 96.44 227 GLU A O 1
ATOM 1869 N N . SER A 1 228 ? 18.036 -8.699 -4.115 1.00 92.69 228 SER A N 1
ATOM 1870 C CA . SER A 1 228 ? 18.614 -8.546 -2.782 1.00 92.69 228 SER A CA 1
ATOM 1871 C C . SER A 1 228 ? 19.937 -9.293 -2.686 1.00 92.69 228 SER A C 1
ATOM 1873 O O . SER A 1 228 ? 20.025 -10.452 -3.074 1.00 92.69 228 SER A O 1
ATOM 1875 N N . HIS A 1 229 ? 20.959 -8.674 -2.100 1.00 89.56 229 HIS A N 1
ATOM 1876 C CA . HIS A 1 229 ? 22.249 -9.331 -1.859 1.00 89.56 229 HIS A CA 1
ATOM 1877 C C . HIS A 1 229 ? 22.430 -9.772 -0.394 1.00 89.56 229 HIS A C 1
ATOM 1879 O O . HIS A 1 229 ? 23.313 -10.574 -0.106 1.00 89.56 229 HIS A O 1
ATOM 1885 N N . GLN A 1 230 ? 21.640 -9.236 0.548 1.00 83.50 230 GLN A N 1
ATOM 1886 C CA . GLN A 1 230 ? 21.825 -9.457 2.000 1.00 83.50 230 GLN A CA 1
ATOM 1887 C C . GLN A 1 230 ? 20.518 -9.498 2.820 1.00 83.50 230 GLN A C 1
ATOM 1889 O O . GLN A 1 230 ? 20.558 -9.533 4.048 1.00 83.50 230 GLN A O 1
ATOM 1894 N N . GLY A 1 231 ? 19.356 -9.455 2.168 1.00 84.00 231 GLY A N 1
ATOM 1895 C CA . GLY A 1 231 ? 18.074 -9.183 2.816 1.00 84.00 231 GLY A CA 1
ATOM 1896 C C . GLY A 1 231 ? 17.857 -7.678 3.016 1.00 84.00 231 GLY A C 1
ATOM 1897 O O . GLY A 1 231 ? 18.734 -6.942 3.488 1.00 84.00 231 GLY A O 1
ATOM 1898 N N . VAL A 1 232 ? 16.678 -7.195 2.625 1.00 88.62 232 VAL A N 1
ATOM 1899 C CA . VAL A 1 232 ? 16.357 -5.765 2.569 1.00 88.62 232 VAL A CA 1
ATOM 1900 C C . VAL A 1 232 ? 14.855 -5.515 2.708 1.00 88.62 232 VAL A C 1
ATOM 1902 O O . VAL A 1 232 ? 14.019 -6.269 2.213 1.00 88.62 232 VAL A O 1
ATOM 1905 N N . THR A 1 233 ? 14.496 -4.407 3.354 1.00 92.06 233 THR A N 1
ATOM 1906 C CA . THR A 1 233 ? 13.181 -3.780 3.187 1.00 92.06 233 THR A CA 1
ATOM 1907 C C . THR A 1 233 ? 13.399 -2.401 2.592 1.00 92.06 233 THR A C 1
ATOM 1909 O O . THR A 1 233 ? 14.185 -1.622 3.122 1.00 92.06 233 THR A O 1
ATOM 1912 N N . ALA A 1 234 ? 12.729 -2.117 1.481 1.00 92.62 234 ALA A N 1
ATOM 1913 C CA . ALA A 1 234 ? 12.803 -0.846 0.776 1.00 92.62 234 ALA A CA 1
ATOM 1914 C C . ALA A 1 234 ? 11.412 -0.213 0.718 1.00 92.62 234 ALA A C 1
ATOM 1916 O O . ALA A 1 234 ? 10.403 -0.917 0.641 1.00 92.62 234 ALA A O 1
ATOM 1917 N N . TRP A 1 235 ? 11.348 1.114 0.738 1.00 93.94 235 TRP A N 1
ATOM 1918 C CA . TRP A 1 235 ? 10.093 1.859 0.685 1.00 93.94 235 TRP A CA 1
ATOM 1919 C C . TRP A 1 235 ? 10.169 3.046 -0.273 1.00 93.94 235 TRP A C 1
ATOM 1921 O O . TRP A 1 235 ? 11.229 3.420 -0.781 1.00 93.94 235 TRP A O 1
ATOM 1931 N N . SER A 1 236 ? 9.002 3.592 -0.595 1.00 90.81 236 SER A N 1
ATOM 1932 C CA . SER A 1 236 ? 8.848 4.865 -1.288 1.00 90.81 236 SER A CA 1
ATOM 1933 C C . SER A 1 236 ? 7.524 5.471 -0.870 1.00 90.81 236 SER A C 1
ATOM 1935 O O . SER A 1 236 ? 6.503 4.794 -0.843 1.00 90.81 236 SER A O 1
ATOM 1937 N N . HIS A 1 237 ? 7.537 6.765 -0.625 1.00 85.44 237 HIS A N 1
ATOM 1938 C CA . HIS A 1 237 ? 6.371 7.635 -0.701 1.00 85.44 237 HIS A CA 1
ATOM 1939 C C . HIS A 1 237 ? 6.492 8.450 -1.998 1.00 85.44 237 HIS A C 1
ATOM 1941 O O . HIS A 1 237 ? 7.573 8.490 -2.604 1.00 85.44 237 HIS A O 1
ATOM 1947 N N . ALA A 1 238 ? 5.408 9.079 -2.443 1.00 75.81 238 ALA A N 1
ATOM 1948 C CA . ALA A 1 238 ? 5.511 10.112 -3.468 1.00 75.81 238 ALA A CA 1
ATOM 1949 C C . ALA A 1 238 ? 6.021 11.426 -2.861 1.00 75.81 238 ALA A C 1
ATOM 1951 O O . ALA A 1 238 ? 6.193 11.555 -1.644 1.00 75.81 238 ALA A O 1
ATOM 1952 N N . GLN A 1 239 ? 6.261 12.403 -3.726 1.00 70.00 239 GLN A N 1
ATOM 1953 C CA . GLN A 1 239 ? 6.715 13.741 -3.358 1.00 70.00 239 GLN A CA 1
ATOM 1954 C C . GLN A 1 239 ? 5.538 14.713 -3.503 1.00 70.00 239 GLN A C 1
ATOM 1956 O O . GLN A 1 239 ? 5.580 15.672 -4.270 1.00 70.00 239 GLN A O 1
ATOM 1961 N N . TYR A 1 240 ? 4.452 14.401 -2.787 1.00 66.69 240 TYR A N 1
ATOM 1962 C CA . TYR A 1 240 ? 3.240 15.217 -2.736 1.00 66.69 240 TYR A CA 1
ATOM 1963 C C . TYR A 1 240 ? 3.533 16.602 -2.157 1.00 66.69 240 TYR A C 1
ATOM 1965 O O . TYR A 1 240 ? 4.294 16.730 -1.194 1.00 66.69 240 TYR A O 1
ATOM 1973 N N . ASP A 1 241 ? 2.848 17.621 -2.673 1.00 53.53 241 ASP A N 1
ATOM 1974 C CA . ASP A 1 241 ? 2.825 18.929 -2.025 1.00 53.53 241 ASP A CA 1
ATOM 1975 C C . ASP A 1 241 ? 2.083 18.848 -0.670 1.00 53.53 241 ASP A C 1
ATOM 1977 O O . ASP A 1 241 ? 1.191 18.022 -0.458 1.00 53.53 241 ASP A O 1
ATOM 1981 N N . ASN A 1 242 ? 2.475 19.678 0.293 1.00 57.22 242 ASN A N 1
ATOM 1982 C CA . ASN A 1 242 ? 2.397 19.361 1.725 1.00 57.22 242 ASN A CA 1
ATOM 1983 C C . ASN A 1 242 ? 1.019 19.550 2.410 1.00 57.22 242 ASN A C 1
ATOM 1985 O O . ASN A 1 242 ? 0.950 19.639 3.635 1.00 57.22 242 ASN A O 1
ATOM 1989 N N . HIS A 1 243 ? -0.082 19.571 1.654 1.00 66.56 243 HIS A N 1
ATOM 1990 C CA . HIS A 1 243 ? -1.404 20.116 2.041 1.00 66.56 243 HIS A CA 1
ATOM 1991 C C . HIS A 1 243 ? -2.288 19.217 2.930 1.00 66.56 243 HIS A C 1
ATOM 1993 O O . HIS A 1 243 ? -3.514 19.330 2.913 1.00 66.56 243 HIS A O 1
ATOM 1999 N N . TRP A 1 244 ? -1.703 18.304 3.707 1.00 82.81 244 TRP A N 1
ATOM 2000 C CA . TRP A 1 244 ? -2.461 17.397 4.578 1.00 82.81 244 TRP A CA 1
ATOM 2001 C C . TRP A 1 244 ? -1.694 17.060 5.864 1.00 82.81 244 TRP A C 1
ATOM 2003 O O . TRP A 1 244 ? -0.454 17.077 5.866 1.00 82.81 244 TRP A O 1
ATOM 2013 N N . SER A 1 245 ? -2.426 16.796 6.956 1.00 82.56 245 SER A N 1
ATOM 2014 C CA . SER A 1 245 ? -1.890 16.788 8.330 1.00 82.56 245 SER A CA 1
ATOM 2015 C C . SER A 1 245 ? -0.866 15.686 8.579 1.00 82.56 245 SER A C 1
ATOM 2017 O O . SER A 1 245 ? 0.045 15.875 9.377 1.00 82.56 245 SER A O 1
ATOM 2019 N N . LYS A 1 246 ? -0.990 14.547 7.882 1.00 88.38 246 LYS A N 1
ATOM 2020 C CA . LYS A 1 246 ? -0.217 13.314 8.133 1.00 88.38 246 LYS A CA 1
ATOM 2021 C C . LYS A 1 246 ? -0.491 12.696 9.515 1.00 88.38 246 LYS A C 1
ATOM 2023 O O . LYS A 1 246 ? 0.220 11.773 9.922 1.00 88.38 246 LYS A O 1
ATOM 2028 N N . GLU A 1 247 ? -1.540 13.181 10.181 1.00 92.38 247 GLU A N 1
ATOM 2029 C CA . GLU A 1 247 ? -2.177 12.635 11.380 1.00 92.38 247 GLU A CA 1
ATOM 2030 C C . GLU A 1 247 ? -3.239 11.619 10.927 1.00 92.38 247 GLU A C 1
ATOM 2032 O O . GLU A 1 247 ? -2.876 10.624 10.311 1.00 92.38 247 GLU A O 1
ATOM 2037 N N . ASP A 1 248 ? -4.527 11.804 11.182 1.00 95.44 248 ASP A N 1
ATOM 2038 C CA . ASP A 1 248 ? -5.521 10.776 10.853 1.00 95.44 248 ASP A CA 1
ATOM 2039 C C . ASP A 1 248 ? -5.633 10.516 9.342 1.00 95.44 248 ASP A C 1
ATOM 2041 O O . ASP A 1 248 ? -5.685 11.442 8.526 1.00 95.44 248 ASP A O 1
ATOM 2045 N N . PHE A 1 249 ? -5.647 9.237 8.956 1.00 96.19 249 PHE A N 1
ATOM 2046 C CA . PHE A 1 249 ? -5.626 8.830 7.552 1.00 96.19 249 PHE A CA 1
ATOM 2047 C C . PHE A 1 249 ? -6.416 7.554 7.272 1.00 96.19 249 PHE A C 1
ATOM 2049 O O . PHE A 1 249 ? -6.494 6.633 8.081 1.00 96.19 249 PHE A O 1
ATOM 2056 N N . TYR A 1 250 ? -6.938 7.478 6.056 1.00 97.75 250 TYR A N 1
ATOM 2057 C CA . TYR A 1 250 ? -7.347 6.249 5.391 1.00 97.75 250 TYR A CA 1
ATOM 2058 C C . TYR A 1 250 ? -6.473 6.121 4.147 1.00 97.75 250 TYR A C 1
ATOM 2060 O O . TYR A 1 250 ? -6.499 7.004 3.290 1.00 97.75 250 TYR A O 1
ATOM 2068 N N . VAL A 1 251 ? -5.678 5.055 4.057 1.00 97.75 251 VAL A N 1
ATOM 2069 C CA . VAL A 1 251 ? -4.810 4.776 2.905 1.00 97.75 251 VAL A CA 1
ATOM 2070 C C . VAL A 1 251 ? -5.068 3.376 2.374 1.00 97.75 251 VAL A C 1
ATOM 2072 O O . VAL A 1 251 ? -5.193 2.434 3.158 1.00 97.75 251 VAL A O 1
ATOM 2075 N N . TYR A 1 252 ? -5.107 3.220 1.051 1.00 98.19 252 TYR A N 1
ATOM 2076 C CA . TYR A 1 252 ? -5.017 1.903 0.425 1.00 98.19 252 TYR A CA 1
ATOM 2077 C C . TYR A 1 252 ? -4.097 1.889 -0.794 1.00 98.19 252 TYR A C 1
ATOM 2079 O O . TYR A 1 252 ? -3.803 2.925 -1.389 1.00 98.19 252 TYR A O 1
ATOM 2087 N N . VAL A 1 253 ? -3.675 0.681 -1.165 1.00 98.38 253 VAL A N 1
ATOM 2088 C CA . VAL A 1 253 ? -3.012 0.370 -2.437 1.00 98.38 253 VAL A CA 1
ATOM 2089 C C . VAL A 1 253 ? -3.471 -1.002 -2.927 1.00 98.38 253 VAL A C 1
ATOM 2091 O O . VAL A 1 253 ? -3.691 -1.903 -2.112 1.00 98.38 253 VAL A O 1
ATOM 2094 N N . ASP A 1 254 ? -3.600 -1.178 -4.239 1.00 98.44 254 ASP A N 1
ATOM 2095 C CA . ASP A 1 254 ? -3.674 -2.504 -4.849 1.00 98.44 254 ASP A CA 1
ATOM 2096 C C . ASP A 1 254 ? -2.249 -2.975 -5.160 1.00 98.44 254 ASP A C 1
ATOM 2098 O O . ASP A 1 254 ? -1.496 -2.280 -5.835 1.00 98.44 254 ASP A O 1
ATOM 2102 N N . CYS A 1 255 ? -1.849 -4.145 -4.668 1.00 97.69 255 CYS A N 1
ATOM 2103 C CA . CYS A 1 255 ? -0.495 -4.664 -4.855 1.00 97.69 255 CYS A CA 1
ATOM 2104 C C . CYS A 1 255 ? -0.485 -6.137 -5.288 1.00 97.69 255 CYS A C 1
ATOM 2106 O O . CYS A 1 255 ? -1.293 -6.950 -4.821 1.00 97.69 255 CYS A O 1
ATOM 2108 N N . ARG A 1 256 ? 0.447 -6.495 -6.175 1.00 95.81 256 ARG A N 1
ATOM 2109 C CA . ARG A 1 256 ? 0.613 -7.842 -6.737 1.00 95.81 256 ARG A CA 1
ATOM 2110 C C . ARG A 1 256 ? 2.096 -8.188 -6.884 1.00 95.81 256 ARG A C 1
ATOM 2112 O O . ARG A 1 256 ? 2.894 -7.357 -7.302 1.00 95.81 256 ARG A O 1
ATOM 2119 N N . ARG A 1 257 ? 2.474 -9.444 -6.620 1.00 95.50 257 ARG A N 1
ATOM 2120 C CA . ARG A 1 257 ? 3.764 -9.981 -7.096 1.00 95.50 257 ARG A CA 1
ATOM 2121 C C . ARG A 1 257 ? 3.549 -10.541 -8.490 1.00 95.50 257 ARG A C 1
ATOM 2123 O O . ARG A 1 257 ? 2.736 -11.447 -8.655 1.00 95.50 257 ARG A O 1
ATOM 2130 N N . VAL A 1 258 ? 4.284 -10.022 -9.460 1.00 95.25 258 VAL A N 1
ATOM 2131 C CA . VAL A 1 258 ? 4.261 -10.494 -10.847 1.00 95.25 258 VAL A CA 1
ATOM 2132 C C . VAL A 1 258 ? 5.111 -11.761 -10.985 1.00 95.25 258 VAL A C 1
ATOM 2134 O O . VAL A 1 258 ? 4.691 -12.715 -11.635 1.00 95.25 258 VAL A O 1
ATOM 2137 N N . SER A 1 259 ? 6.283 -11.803 -10.344 1.00 94.50 259 SER A N 1
ATOM 2138 C CA . SER A 1 259 ? 7.247 -12.908 -10.460 1.00 94.50 259 SER A CA 1
ATOM 2139 C C . SER A 1 259 ? 8.218 -12.974 -9.266 1.00 94.50 259 SER A C 1
ATOM 2141 O O . SER A 1 259 ? 8.247 -12.074 -8.425 1.00 94.50 259 SER A O 1
ATOM 2143 N N . GLY A 1 260 ? 9.024 -14.042 -9.208 1.00 92.12 260 GLY A N 1
ATOM 2144 C CA . GLY A 1 260 ? 10.174 -14.168 -8.304 1.00 92.12 260 GLY A CA 1
ATOM 2145 C C . GLY A 1 260 ? 9.930 -14.897 -6.977 1.00 92.12 260 GLY A C 1
ATOM 2146 O O . GLY A 1 260 ? 8.983 -15.679 -6.832 1.00 92.12 260 GLY A O 1
ATOM 2147 N N . SER A 1 261 ? 10.839 -14.658 -6.029 1.00 90.12 261 SER A N 1
ATOM 2148 C CA . SER A 1 261 ? 10.992 -15.346 -4.746 1.00 90.12 261 SER A CA 1
ATOM 2149 C C . SER A 1 261 ? 9.705 -15.418 -3.928 1.00 90.12 261 SER A C 1
ATOM 2151 O O . SER A 1 261 ? 8.946 -14.451 -3.819 1.00 90.12 261 SER A O 1
ATOM 2153 N N . LYS A 1 262 ? 9.472 -16.576 -3.298 1.00 86.25 262 LYS A N 1
ATOM 2154 C CA . LYS A 1 262 ? 8.305 -16.797 -2.428 1.00 86.25 262 LYS A CA 1
ATOM 2155 C C . LYS A 1 262 ? 8.438 -16.067 -1.094 1.00 86.25 262 LYS A C 1
ATOM 2157 O O . LYS A 1 262 ? 7.444 -15.511 -0.623 1.00 86.25 262 LYS A O 1
ATOM 2162 N N . ASP A 1 263 ? 9.654 -16.033 -0.556 1.00 87.38 263 ASP A N 1
ATOM 2163 C CA . ASP A 1 263 ? 10.022 -15.378 0.699 1.00 87.38 263 ASP A CA 1
ATOM 2164 C C . ASP A 1 263 ? 10.248 -13.878 0.463 1.00 87.38 263 ASP A C 1
ATOM 2166 O O . ASP A 1 263 ? 11.302 -13.293 0.684 1.00 87.38 263 ASP A O 1
ATOM 2170 N N . SER A 1 264 ? 9.188 -13.251 -0.039 1.00 94.50 264 SER A N 1
ATOM 2171 C CA . SER A 1 264 ? 9.111 -11.825 -0.302 1.00 94.50 264 SER A CA 1
ATOM 2172 C C . SER A 1 264 ? 7.737 -11.289 0.079 1.00 94.50 264 SER A C 1
ATOM 2174 O O . SER A 1 264 ? 6.713 -11.985 -0.020 1.00 94.50 264 SER A O 1
ATOM 2176 N N . ALA A 1 265 ? 7.711 -10.034 0.511 1.00 96.94 265 ALA A N 1
ATOM 2177 C CA . ALA A 1 265 ? 6.502 -9.351 0.938 1.00 96.94 265 ALA A CA 1
ATOM 2178 C C . ALA A 1 265 ? 6.383 -7.965 0.307 1.00 96.94 265 ALA A C 1
ATOM 2180 O O . ALA A 1 265 ? 7.368 -7.373 -0.128 1.00 96.94 265 ALA A O 1
ATOM 2181 N N . MET A 1 266 ? 5.162 -7.445 0.281 1.00 97.62 266 MET A N 1
ATOM 2182 C CA . MET A 1 266 ? 4.865 -6.088 -0.171 1.00 97.62 266 MET A CA 1
ATOM 2183 C C . MET A 1 266 ? 3.773 -5.470 0.689 1.00 97.62 266 MET A C 1
ATOM 2185 O O . MET A 1 266 ? 2.992 -6.194 1.311 1.00 97.62 266 MET A O 1
ATOM 2189 N N . GLY A 1 267 ? 3.678 -4.147 0.679 1.00 98.12 267 GLY A N 1
ATOM 2190 C CA . GLY A 1 267 ? 2.507 -3.466 1.201 1.00 98.12 267 GLY A CA 1
ATOM 2191 C C . GLY A 1 267 ? 2.708 -1.979 1.417 1.00 98.12 267 GLY A C 1
ATOM 2192 O O . GLY A 1 267 ? 3.270 -1.299 0.562 1.00 98.12 267 GLY A O 1
ATOM 2193 N N . LEU A 1 268 ? 2.219 -1.492 2.554 1.00 98.44 268 LEU A N 1
ATOM 2194 C CA . LEU A 1 268 ? 2.134 -0.079 2.903 1.00 98.44 268 LEU A CA 1
ATOM 2195 C C . LEU A 1 268 ? 3.135 0.296 3.998 1.00 98.44 268 LEU A C 1
ATOM 2197 O O . LEU A 1 268 ? 3.382 -0.473 4.930 1.00 98.44 268 LEU A O 1
ATOM 2201 N N . VAL A 1 269 ? 3.645 1.522 3.909 1.00 98.00 269 VAL A N 1
ATOM 2202 C CA . VAL A 1 269 ? 4.296 2.222 5.024 1.00 98.00 269 VAL A CA 1
ATOM 2203 C C . VAL A 1 269 ? 3.414 3.369 5.482 1.00 98.00 269 VAL A C 1
ATOM 2205 O O . VAL A 1 269 ? 2.738 3.998 4.666 1.00 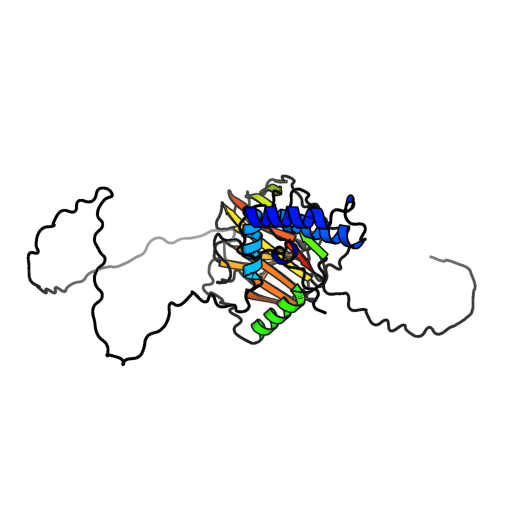98.00 269 VAL A O 1
ATOM 2208 N N . PHE A 1 270 ? 3.421 3.647 6.780 1.00 97.12 270 PHE A N 1
ATOM 2209 C CA . PHE A 1 270 ? 2.657 4.739 7.372 1.00 97.12 270 PHE A CA 1
ATOM 2210 C C . PHE A 1 270 ? 3.401 5.359 8.554 1.00 97.12 270 PHE A C 1
ATOM 2212 O O . PHE A 1 270 ? 4.290 4.733 9.136 1.00 97.12 270 PHE A O 1
ATOM 2219 N N . ARG A 1 271 ? 3.059 6.616 8.877 1.00 95.19 271 ARG A N 1
ATOM 2220 C CA . ARG A 1 271 ? 3.769 7.444 9.872 1.00 95.19 271 ARG A CA 1
ATOM 2221 C C . ARG A 1 271 ? 5.276 7.573 9.581 1.00 95.19 271 ARG A C 1
ATOM 2223 O O . ARG A 1 271 ? 6.082 7.712 10.492 1.00 95.19 271 ARG A O 1
ATOM 2230 N N . SER A 1 272 ? 5.668 7.521 8.306 1.00 91.88 272 SER A N 1
ATOM 2231 C CA . SER A 1 272 ? 7.073 7.538 7.898 1.00 91.88 272 SER A CA 1
ATOM 2232 C C . SER A 1 272 ? 7.688 8.926 8.098 1.00 91.88 272 SER A C 1
ATOM 2234 O O . SER A 1 272 ? 7.235 9.901 7.491 1.00 91.88 272 SER A O 1
ATOM 2236 N N . PHE A 1 273 ? 8.742 9.018 8.909 1.00 87.12 273 PHE A N 1
ATOM 2237 C CA . PHE A 1 273 ? 9.521 10.237 9.121 1.00 87.12 273 PHE A CA 1
ATOM 2238 C C . PHE A 1 273 ? 10.996 9.920 9.414 1.00 87.12 273 PHE A C 1
ATOM 2240 O O . PHE A 1 273 ? 11.338 9.291 10.422 1.00 87.12 273 PHE A O 1
ATOM 2247 N N . GLY A 1 274 ? 11.882 10.376 8.522 1.00 83.12 274 GLY A N 1
ATOM 2248 C CA . GLY A 1 274 ? 13.289 9.974 8.524 1.00 83.12 274 GLY A CA 1
ATOM 2249 C C . GLY A 1 274 ? 13.417 8.459 8.349 1.00 83.12 274 GLY A C 1
ATOM 2250 O O . GLY A 1 274 ? 12.833 7.886 7.432 1.00 83.12 274 GLY A O 1
ATOM 2251 N N . GLU A 1 275 ? 14.140 7.821 9.263 1.00 79.62 275 GLU A N 1
ATOM 2252 C CA . GLU A 1 275 ? 14.354 6.366 9.314 1.00 79.62 275 GLU A CA 1
ATOM 2253 C C . GLU A 1 275 ? 13.268 5.620 10.114 1.00 79.62 275 GLU A C 1
ATOM 2255 O O . GLU A 1 275 ? 13.347 4.408 10.288 1.00 79.62 275 GLU A O 1
ATOM 2260 N N . ASN A 1 276 ? 12.251 6.326 10.623 1.00 92.25 276 ASN A N 1
ATOM 2261 C CA . ASN A 1 276 ? 11.209 5.743 11.467 1.00 92.25 276 ASN A CA 1
ATOM 2262 C C . ASN A 1 276 ? 9.914 5.564 10.670 1.00 92.25 276 ASN A C 1
ATOM 2264 O O . ASN A 1 276 ? 9.453 6.514 10.036 1.00 92.25 276 ASN A O 1
ATOM 2268 N N . LEU A 1 277 ? 9.316 4.372 10.706 1.00 96.12 277 LEU A N 1
ATOM 2269 C CA . LEU A 1 277 ? 8.051 4.072 10.029 1.00 96.12 277 LEU A CA 1
ATOM 2270 C C . LEU A 1 277 ? 7.369 2.821 10.593 1.00 96.12 277 LEU A C 1
ATOM 2272 O O . LEU A 1 277 ? 8.041 1.868 10.996 1.00 96.12 277 LEU A O 1
ATOM 2276 N N . TYR A 1 278 ? 6.038 2.771 10.524 1.00 98.38 278 TYR A N 1
ATOM 2277 C CA . TYR A 1 278 ? 5.320 1.498 10.586 1.00 98.38 278 TYR A CA 1
ATOM 2278 C C . TYR A 1 278 ? 5.196 0.882 9.188 1.00 98.38 278 TYR A C 1
ATOM 2280 O O . TYR A 1 278 ? 5.116 1.580 8.174 1.00 98.38 278 TYR A O 1
ATOM 2288 N N . ILE A 1 279 ? 5.140 -0.446 9.148 1.00 98.56 279 ILE A N 1
ATOM 2289 C CA . ILE A 1 279 ? 5.027 -1.267 7.943 1.00 98.56 279 ILE A CA 1
ATOM 2290 C C . ILE A 1 279 ? 3.874 -2.250 8.129 1.00 98.56 279 ILE A C 1
ATOM 2292 O O . ILE A 1 279 ? 3.862 -2.989 9.111 1.00 98.56 279 ILE A O 1
ATOM 2296 N N . PHE A 1 280 ? 2.961 -2.313 7.158 1.00 98.75 280 PHE A N 1
ATOM 2297 C CA . PHE A 1 280 ? 1.951 -3.366 7.024 1.00 98.75 280 PHE A CA 1
ATOM 2298 C C . PHE A 1 280 ? 2.144 -4.077 5.682 1.00 98.75 280 PHE A C 1
ATOM 2300 O O . PHE A 1 280 ? 2.060 -3.453 4.624 1.00 98.75 280 PHE A O 1
ATOM 2307 N N . ARG A 1 281 ? 2.434 -5.382 5.718 1.00 98.12 281 ARG A N 1
ATOM 2308 C CA . ARG A 1 281 ? 2.868 -6.150 4.538 1.00 98.12 281 ARG A CA 1
ATOM 2309 C C . ARG A 1 281 ? 2.298 -7.564 4.496 1.00 98.12 281 ARG A C 1
ATOM 2311 O O . ARG A 1 281 ? 2.044 -8.161 5.541 1.00 98.12 281 ARG A O 1
ATOM 2318 N N . VAL A 1 282 ? 2.162 -8.106 3.285 1.00 98.12 282 VAL A N 1
ATOM 2319 C CA . VAL A 1 282 ? 1.679 -9.469 2.995 1.00 98.12 282 VAL A CA 1
ATOM 2320 C C . VAL A 1 282 ? 2.724 -10.294 2.240 1.00 98.12 282 VAL A C 1
ATOM 2322 O O . VAL A 1 282 ? 3.394 -9.779 1.345 1.00 98.12 282 VAL A O 1
ATOM 2325 N N . GLY A 1 283 ? 2.860 -11.574 2.600 1.00 94.75 283 GLY A N 1
ATOM 2326 C CA . GLY A 1 283 ? 3.737 -12.560 1.954 1.00 94.75 283 GLY A CA 1
ATOM 2327 C C . GLY A 1 283 ? 3.014 -13.442 0.923 1.00 94.75 283 GLY A C 1
ATOM 2328 O O . GLY A 1 283 ? 1.792 -13.388 0.776 1.00 94.75 283 GLY A O 1
ATOM 2329 N N . LYS A 1 284 ? 3.751 -14.298 0.188 1.00 90.56 284 LYS A N 1
ATOM 2330 C CA . LYS A 1 284 ? 3.135 -15.286 -0.740 1.00 90.56 284 LYS A CA 1
ATOM 2331 C C . LYS A 1 284 ? 2.343 -16.376 -0.014 1.00 90.56 284 LYS A C 1
ATOM 2333 O O . LYS A 1 284 ? 1.462 -17.003 -0.591 1.00 90.56 284 LYS A O 1
ATOM 2338 N N . ASP A 1 285 ? 2.681 -16.624 1.236 1.00 90.31 285 ASP A N 1
ATOM 2339 C CA . ASP A 1 285 ? 2.237 -17.714 2.103 1.00 90.31 285 ASP A CA 1
ATOM 2340 C C . ASP A 1 285 ? 0.889 -17.464 2.809 1.00 90.31 285 ASP A C 1
ATOM 2342 O O . ASP A 1 285 ? 0.537 -18.189 3.739 1.00 90.31 285 ASP A O 1
ATOM 2346 N N . GLN A 1 286 ? 0.128 -16.457 2.366 1.00 94.62 286 GLN A N 1
ATOM 2347 C CA . GLN A 1 286 ? -1.104 -15.989 3.014 1.00 94.62 286 GLN A CA 1
ATOM 2348 C C . GLN A 1 286 ? -0.886 -15.508 4.461 1.00 94.62 286 GLN A C 1
ATOM 2350 O O . GLN A 1 286 ? -1.803 -15.589 5.283 1.00 94.62 286 GLN A O 1
ATOM 2355 N N . ARG A 1 287 ? 0.308 -14.994 4.795 1.00 96.25 287 ARG A N 1
ATOM 2356 C CA . ARG A 1 287 ? 0.563 -14.314 6.071 1.00 96.25 287 ARG A CA 1
ATOM 2357 C C . ARG A 1 287 ? 0.744 -12.809 5.886 1.00 96.25 287 ARG A C 1
ATOM 2359 O O . ARG A 1 287 ? 1.290 -12.355 4.880 1.00 96.25 287 ARG A O 1
ATOM 2366 N N . PHE A 1 288 ? 0.302 -12.040 6.876 1.00 98.12 288 PHE A N 1
ATOM 2367 C CA . PHE A 1 288 ? 0.591 -10.610 7.001 1.00 98.12 288 PHE A CA 1
ATOM 2368 C C . PHE A 1 288 ? 1.366 -10.325 8.285 1.00 98.12 288 PHE A C 1
ATOM 2370 O O . PHE A 1 288 ? 1.322 -11.113 9.227 1.00 98.12 288 PHE A O 1
ATOM 2377 N N . ASN A 1 289 ? 2.060 -9.194 8.333 1.00 97.75 289 ASN A N 1
ATOM 2378 C CA . ASN A 1 289 ? 2.803 -8.734 9.503 1.00 97.75 289 ASN A CA 1
ATOM 2379 C C . ASN A 1 289 ? 2.700 -7.208 9.619 1.00 97.75 289 ASN A C 1
ATOM 2381 O O . ASN A 1 289 ? 2.654 -6.506 8.604 1.00 97.75 289 ASN A O 1
ATOM 2385 N N . VAL A 1 290 ? 2.695 -6.720 10.863 1.00 98.44 290 VAL A N 1
ATOM 2386 C CA . VAL A 1 290 ? 2.860 -5.300 11.190 1.00 98.44 290 VAL A CA 1
ATOM 2387 C C . VAL A 1 290 ? 4.117 -5.123 12.037 1.00 98.44 290 VAL A C 1
ATOM 2389 O O . VAL A 1 290 ? 4.305 -5.814 13.043 1.00 98.44 290 VAL A O 1
ATOM 2392 N N . SER A 1 291 ? 4.977 -4.195 11.633 1.00 96.50 291 SER A N 1
ATOM 2393 C CA . SER A 1 291 ? 6.247 -3.892 12.298 1.00 96.50 291 SER A CA 1
ATOM 2394 C C . SER A 1 291 ? 6.469 -2.386 12.406 1.00 96.50 291 SER A C 1
ATOM 2396 O O . SER A 1 291 ? 5.949 -1.622 11.598 1.00 96.50 291 SER A O 1
ATOM 2398 N N . LEU A 1 292 ? 7.284 -1.984 13.376 1.00 96.94 292 LEU A N 1
ATOM 2399 C CA . LEU A 1 292 ? 7.846 -0.643 13.515 1.00 96.94 292 LEU A CA 1
ATOM 2400 C C . LEU A 1 292 ? 9.354 -0.725 13.266 1.00 96.94 292 LEU A C 1
ATOM 2402 O O . LEU A 1 292 ? 10.030 -1.546 13.886 1.00 96.94 292 LEU A O 1
ATOM 2406 N N . LEU A 1 293 ? 9.868 0.139 12.395 1.00 92.25 293 LEU A N 1
ATOM 2407 C CA . LEU A 1 293 ? 11.280 0.503 12.353 1.00 92.25 293 LEU A CA 1
ATOM 2408 C C . LEU A 1 293 ? 11.438 1.833 13.093 1.00 92.25 293 LEU A C 1
ATOM 2410 O O . LEU A 1 293 ? 10.735 2.795 12.779 1.00 92.25 293 LEU A O 1
ATOM 2414 N N . ARG A 1 294 ? 12.330 1.892 14.085 1.00 90.38 294 ARG A N 1
ATOM 2415 C CA . ARG A 1 294 ? 12.626 3.120 14.835 1.00 90.38 294 ARG A CA 1
ATOM 2416 C C . ARG A 1 294 ? 14.089 3.140 15.261 1.00 90.38 294 ARG A C 1
ATOM 2418 O O . ARG A 1 294 ? 14.508 2.255 16.002 1.00 90.38 294 ARG A O 1
ATOM 2425 N N . SER A 1 295 ? 14.842 4.148 14.818 1.00 82.31 295 SER A N 1
ATOM 2426 C CA . SER A 1 295 ? 16.289 4.277 15.080 1.00 82.31 295 SER A CA 1
ATOM 2427 C C . SER A 1 295 ? 17.059 2.977 14.779 1.00 82.31 295 SER A C 1
ATOM 2429 O O . SER A 1 295 ? 17.682 2.403 15.669 1.00 82.31 295 SER A O 1
ATOM 2431 N N . ASP A 1 296 ? 16.914 2.467 13.550 1.00 79.06 296 ASP A N 1
ATOM 2432 C CA . ASP A 1 296 ? 17.414 1.165 13.058 1.00 79.06 296 ASP A CA 1
ATOM 2433 C C . ASP A 1 296 ? 16.948 -0.104 13.807 1.00 79.06 296 ASP A C 1
ATOM 2435 O O . ASP A 1 296 ? 17.233 -1.226 13.377 1.00 79.06 296 ASP A O 1
ATOM 2439 N N . ASN A 1 297 ? 16.161 0.022 14.879 1.00 87.00 297 ASN A N 1
ATOM 2440 C CA . ASN A 1 297 ? 15.619 -1.120 15.606 1.00 87.00 297 ASN A CA 1
ATOM 2441 C C . ASN A 1 297 ? 14.284 -1.600 15.011 1.00 87.00 297 ASN A C 1
ATOM 2443 O O . ASN A 1 297 ? 13.351 -0.816 14.817 1.00 87.00 297 ASN A O 1
ATOM 2447 N N . TRP A 1 298 ? 14.184 -2.910 14.776 1.00 89.69 298 TRP A N 1
ATOM 2448 C CA . TRP A 1 298 ? 12.998 -3.577 14.243 1.00 89.69 298 TRP A CA 1
ATOM 2449 C C . TRP A 1 298 ? 12.154 -4.196 15.358 1.00 89.69 298 TRP A C 1
ATOM 2451 O O . TRP A 1 298 ? 12.526 -5.208 15.952 1.00 89.69 298 TRP A O 1
ATOM 2461 N N . THR A 1 299 ? 10.954 -3.659 15.562 1.00 93.75 299 THR A N 1
ATOM 2462 C CA . THR A 1 299 ? 9.954 -4.211 16.483 1.00 93.75 299 THR A CA 1
ATOM 2463 C C . THR A 1 299 ? 8.832 -4.885 15.695 1.00 93.75 299 THR A C 1
ATOM 2465 O O . THR A 1 299 ? 8.287 -4.325 14.743 1.00 93.75 299 THR A O 1
ATOM 2468 N N . THR A 1 300 ? 8.451 -6.102 16.087 1.00 94.25 300 THR A N 1
ATOM 2469 C CA . THR A 1 300 ? 7.266 -6.788 15.544 1.00 94.25 300 THR A CA 1
ATOM 2470 C C . THR A 1 300 ? 6.063 -6.486 16.427 1.00 94.25 300 THR A C 1
ATOM 2472 O O . THR A 1 300 ? 6.087 -6.813 17.609 1.00 94.25 300 THR A O 1
ATOM 2475 N N . LEU A 1 301 ? 5.029 -5.868 15.852 1.00 93.12 301 LEU A N 1
ATOM 2476 C CA . LEU A 1 301 ? 3.813 -5.456 16.563 1.00 93.12 301 LEU A CA 1
ATOM 2477 C C . LEU A 1 301 ? 2.681 -6.470 16.359 1.00 93.12 301 LEU A C 1
ATOM 2479 O O . LEU A 1 301 ? 2.042 -6.888 17.317 1.00 93.12 301 LEU A O 1
ATOM 2483 N N . ILE A 1 302 ? 2.501 -6.938 15.119 1.00 93.19 302 ILE A N 1
ATOM 2484 C CA . ILE A 1 302 ? 1.683 -8.112 14.800 1.00 93.19 302 ILE A CA 1
ATOM 2485 C C . ILE A 1 302 ? 2.594 -9.129 14.093 1.00 93.19 302 ILE A C 1
ATOM 2487 O O . ILE A 1 302 ? 3.140 -8.804 13.030 1.00 93.19 302 ILE A O 1
ATOM 2491 N N . PRO A 1 303 ? 2.802 -10.340 14.649 1.00 94.12 303 PRO A N 1
ATOM 2492 C CA . PRO A 1 303 ? 3.641 -11.367 14.028 1.00 94.12 303 PRO A CA 1
ATOM 2493 C C . PRO A 1 303 ? 3.049 -11.846 12.696 1.00 94.12 303 PRO A C 1
ATOM 2495 O O . PRO A 1 303 ? 1.903 -11.535 12.375 1.00 94.12 303 PRO A O 1
ATOM 2498 N N . TRP A 1 304 ? 3.819 -12.632 11.936 1.00 95.25 304 TRP A N 1
ATOM 2499 C CA . TRP A 1 304 ? 3.374 -13.234 10.673 1.00 95.25 304 TRP A CA 1
ATOM 2500 C C . TRP A 1 304 ? 2.133 -14.119 10.875 1.00 95.25 304 TRP A C 1
ATOM 2502 O O . TRP A 1 304 ? 2.233 -15.299 11.207 1.00 95.25 304 TRP A O 1
ATOM 2512 N N . THR A 1 305 ? 0.962 -13.522 10.670 1.00 95.88 305 THR A N 1
ATOM 2513 C CA . THR A 1 305 ? -0.361 -14.058 10.999 1.00 95.88 305 THR A CA 1
ATOM 2514 C C . THR A 1 305 ? -1.056 -14.519 9.729 1.00 95.88 305 THR A C 1
ATOM 2516 O O . THR A 1 305 ? -1.135 -13.766 8.758 1.00 95.88 305 THR A O 1
ATOM 2519 N N . ARG A 1 306 ? -1.575 -15.753 9.714 1.00 96.31 306 ARG A N 1
ATOM 2520 C CA . ARG A 1 306 ? -2.284 -16.300 8.549 1.00 96.31 306 ARG A CA 1
ATOM 2521 C C . ARG A 1 306 ? -3.648 -15.628 8.369 1.00 96.31 306 ARG A C 1
ATOM 2523 O O . ARG A 1 306 ? -4.434 -15.580 9.311 1.00 96.31 306 ARG A O 1
ATOM 2530 N N . SER A 1 307 ? -3.957 -15.189 7.149 1.00 95.38 307 SER A N 1
ATOM 2531 C CA . SER A 1 307 ? -5.262 -14.630 6.791 1.00 95.38 307 SER A CA 1
ATOM 2532 C C . SER A 1 307 ? -5.762 -15.174 5.455 1.00 95.38 307 SER A C 1
ATOM 2534 O O . SER A 1 307 ? -5.124 -14.994 4.420 1.00 95.38 307 SER A O 1
ATOM 2536 N N . ASP A 1 308 ? -6.951 -15.782 5.476 1.00 94.38 308 ASP A N 1
ATOM 2537 C CA . ASP A 1 308 ? -7.658 -16.263 4.279 1.00 94.38 308 ASP A CA 1
ATOM 2538 C C . ASP A 1 308 ? -8.121 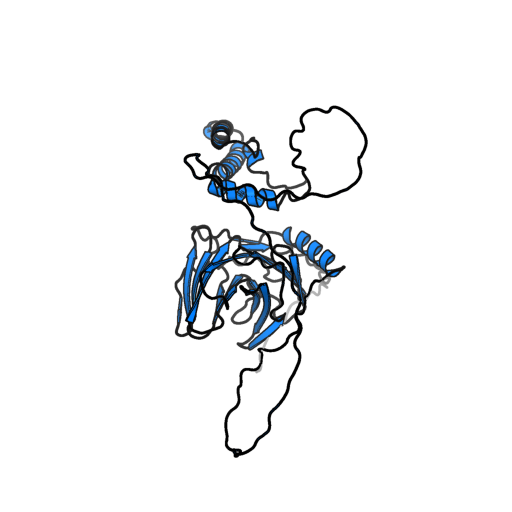-15.105 3.358 1.00 94.38 308 ASP A C 1
ATOM 2540 O O . ASP A 1 308 ? -8.579 -15.346 2.243 1.00 94.38 308 ASP A O 1
ATOM 2544 N N . ALA A 1 309 ? -7.977 -13.847 3.802 1.00 95.62 309 ALA A N 1
ATOM 2545 C CA . ALA A 1 309 ? -8.226 -12.652 2.997 1.00 95.62 309 ALA A CA 1
ATOM 2546 C C . ALA A 1 309 ? -7.155 -12.415 1.916 1.00 95.62 309 ALA A C 1
ATOM 2548 O O . ALA A 1 309 ? -7.420 -11.713 0.939 1.00 95.62 309 ALA A O 1
ATOM 2549 N N . ILE A 1 310 ? -5.946 -12.969 2.086 1.00 97.06 310 ILE A N 1
ATOM 2550 C CA . ILE A 1 310 ? -4.837 -12.816 1.135 1.00 97.06 310 ILE A CA 1
ATOM 2551 C C . ILE A 1 310 ? -5.032 -13.792 -0.021 1.00 97.06 310 ILE A C 1
ATOM 2553 O O . ILE A 1 310 ? -4.904 -15.008 0.132 1.00 97.06 310 ILE A O 1
ATOM 2557 N N . LYS A 1 311 ? -5.272 -13.249 -1.210 1.00 94.81 311 LYS A N 1
ATOM 2558 C CA . LYS A 1 311 ? -5.347 -14.031 -2.437 1.00 94.81 311 LYS A CA 1
ATOM 2559 C C . LYS A 1 311 ? -3.951 -14.270 -2.990 1.00 94.81 311 LYS A C 1
ATOM 2561 O O . LYS A 1 311 ? -3.203 -13.326 -3.240 1.00 94.81 311 LYS A O 1
ATOM 2566 N N . GLN A 1 312 ? -3.593 -15.530 -3.200 1.00 89.81 312 GLN A N 1
ATOM 2567 C CA . GLN A 1 312 ? -2.300 -15.872 -3.787 1.00 89.81 312 GLN A CA 1
ATOM 2568 C C . GLN A 1 312 ? -2.308 -15.585 -5.288 1.00 89.81 312 GLN A C 1
ATOM 2570 O O . GLN A 1 312 ? -3.252 -15.941 -5.982 1.00 89.81 312 GLN A O 1
ATOM 2575 N N . ASP A 1 313 ? -1.240 -14.949 -5.768 1.00 84.81 313 ASP A N 1
ATOM 2576 C CA . ASP A 1 313 ? -0.958 -14.675 -7.187 1.00 84.81 313 ASP A CA 1
ATOM 2577 C C . ASP A 1 313 ? -2.012 -13.816 -7.932 1.00 84.81 313 ASP A C 1
ATOM 2579 O O . ASP A 1 313 ? -1.910 -13.581 -9.136 1.00 84.81 313 ASP A O 1
ATOM 2583 N N . GLU A 1 314 ? -2.955 -13.234 -7.185 1.00 92.00 314 GLU A N 1
ATOM 2584 C CA . GLU A 1 314 ? -3.844 -12.141 -7.592 1.00 92.00 314 GLU A CA 1
ATOM 2585 C C . GLU A 1 314 ? -3.368 -10.790 -7.019 1.00 92.00 314 GLU A C 1
ATOM 2587 O O . GLU A 1 314 ? -2.515 -10.723 -6.128 1.00 92.00 314 GLU A O 1
ATOM 2592 N N . ALA A 1 315 ? -3.949 -9.693 -7.512 1.00 95.25 315 ALA A N 1
ATOM 2593 C CA . ALA A 1 315 ? -3.835 -8.395 -6.854 1.00 95.25 315 ALA A CA 1
ATOM 2594 C C . ALA A 1 315 ? -4.610 -8.395 -5.525 1.00 95.25 315 ALA A C 1
ATOM 2596 O O . ALA A 1 315 ? -5.724 -8.919 -5.441 1.00 95.25 315 ALA A O 1
ATOM 2597 N N . ASN A 1 316 ? -4.016 -7.792 -4.498 1.00 98.31 316 ASN A N 1
ATOM 2598 C CA . ASN A 1 316 ? -4.602 -7.635 -3.174 1.00 98.31 316 ASN A CA 1
ATOM 2599 C C . ASN A 1 316 ? -4.699 -6.152 -2.829 1.00 98.31 316 ASN A C 1
ATOM 2601 O O . ASN A 1 316 ? -3.701 -5.443 -2.931 1.00 98.31 316 ASN A O 1
ATOM 2605 N N . ARG A 1 317 ? -5.864 -5.702 -2.359 1.00 98.50 317 ARG A N 1
ATOM 2606 C CA . ARG A 1 317 ? -6.001 -4.373 -1.759 1.00 98.50 317 ARG A CA 1
ATOM 2607 C C . ARG A 1 317 ? -5.562 -4.427 -0.306 1.00 98.50 317 ARG A C 1
ATOM 2609 O O . ARG A 1 317 ? -6.178 -5.155 0.473 1.00 98.50 317 ARG A O 1
ATOM 2616 N N . LEU A 1 318 ? -4.546 -3.661 0.067 1.00 98.75 318 LEU A N 1
ATOM 2617 C CA . LEU A 1 318 ? -4.201 -3.429 1.469 1.00 98.75 318 LEU A CA 1
ATOM 2618 C C . LEU A 1 318 ? -4.730 -2.066 1.885 1.00 98.75 318 LEU A C 1
ATOM 2620 O O . LEU A 1 318 ? -4.518 -1.098 1.159 1.00 98.75 318 LEU A O 1
ATOM 2624 N N . THR A 1 319 ? -5.365 -1.990 3.051 1.00 98.75 319 THR A N 1
ATOM 2625 C CA . THR A 1 319 ? -5.869 -0.733 3.616 1.00 98.75 319 THR A CA 1
ATOM 2626 C C . THR A 1 319 ? -5.397 -0.588 5.056 1.00 98.75 319 THR A C 1
ATOM 2628 O O . THR A 1 319 ? -5.483 -1.544 5.833 1.00 98.75 319 THR A O 1
ATOM 2631 N N . VAL A 1 320 ? -4.946 0.614 5.415 1.00 98.56 320 VAL A N 1
ATOM 2632 C CA . VAL A 1 320 ? -4.679 1.021 6.799 1.00 98.56 320 VAL A CA 1
ATOM 2633 C C . VAL A 1 320 ? -5.524 2.249 7.112 1.00 98.56 320 VAL A C 1
ATOM 2635 O O . VAL A 1 320 ? -5.572 3.197 6.327 1.00 98.56 320 VAL A O 1
ATOM 2638 N N . ILE A 1 321 ? -6.179 2.229 8.267 1.00 98.19 321 ILE A N 1
ATOM 2639 C CA . ILE A 1 321 ? -6.847 3.393 8.853 1.00 98.19 321 ILE A CA 1
ATOM 2640 C C . ILE A 1 321 ? -6.083 3.742 10.121 1.00 98.19 321 ILE A C 1
ATOM 2642 O O . ILE A 1 321 ? -5.835 2.838 10.914 1.00 98.19 321 ILE A O 1
ATOM 2646 N N . GLY A 1 322 ? -5.696 5.002 10.292 1.00 96.75 322 GLY A N 1
ATOM 2647 C CA . GLY A 1 322 ? -5.113 5.525 11.524 1.00 96.75 322 GLY A CA 1
ATOM 2648 C C . GLY A 1 322 ? -5.993 6.633 12.091 1.00 96.75 322 GLY A C 1
ATOM 2649 O O . GLY A 1 322 ? -6.237 7.618 11.395 1.00 96.75 322 GLY A O 1
ATOM 2650 N N . GLU A 1 323 ? -6.441 6.468 13.334 1.00 94.19 323 GLU A N 1
ATOM 2651 C CA . GLU A 1 323 ? -7.168 7.470 14.126 1.00 94.19 323 GLU A CA 1
ATOM 2652 C C . GLU A 1 323 ? -6.418 7.652 15.457 1.00 94.19 323 GLU A C 1
ATOM 2654 O O . GLU A 1 323 ? -6.458 6.798 16.346 1.00 94.19 323 GLU A O 1
ATOM 2659 N N . GLY A 1 324 ? -5.648 8.735 15.570 1.00 91.75 324 GLY A N 1
ATOM 2660 C CA . GLY A 1 324 ? -4.675 8.958 16.635 1.00 91.75 324 GLY A CA 1
ATOM 2661 C C . GLY A 1 324 ? -3.622 7.846 16.684 1.00 91.75 324 GLY A C 1
ATOM 2662 O O . GLY A 1 324 ? -2.743 7.758 15.819 1.00 91.75 324 GLY A O 1
ATOM 2663 N N . SER A 1 325 ? -3.716 7.012 17.719 1.00 93.00 325 SER A N 1
ATOM 2664 C CA . SER A 1 325 ? -2.860 5.846 17.967 1.00 93.00 325 SER A CA 1
ATOM 2665 C C . SER A 1 325 ? -3.508 4.495 17.682 1.00 93.00 325 SER A C 1
ATOM 2667 O O . SER A 1 325 ? -2.826 3.471 17.775 1.00 93.00 325 SER A O 1
ATOM 2669 N N . HIS A 1 326 ? -4.789 4.480 17.308 1.00 95.56 326 HIS A N 1
ATOM 2670 C CA . HIS A 1 326 ? -5.484 3.266 16.902 1.00 95.56 326 HIS A CA 1
ATOM 2671 C C . HIS A 1 326 ? -5.319 3.054 15.398 1.00 95.56 326 HIS A C 1
ATOM 2673 O O . HIS A 1 326 ? -5.539 3.968 14.599 1.00 95.56 326 HIS A O 1
ATOM 2679 N N . TYR A 1 327 ? -4.941 1.839 15.008 1.00 97.38 327 TYR A N 1
ATOM 2680 C CA . TYR A 1 327 ? -4.768 1.445 13.616 1.00 97.38 327 TYR A CA 1
ATOM 2681 C C . TYR A 1 327 ? -5.606 0.213 13.288 1.00 97.38 327 TYR A C 1
ATOM 2683 O O . TYR A 1 327 ? -5.550 -0.793 13.997 1.00 97.38 327 TYR A O 1
ATOM 2691 N N . LEU A 1 328 ? -6.335 0.262 12.172 1.00 97.88 328 LEU A N 1
ATOM 2692 C CA . LEU A 1 328 ? -7.106 -0.860 11.633 1.00 97.88 328 LEU A CA 1
ATOM 2693 C C . LEU A 1 328 ? -6.500 -1.344 10.313 1.00 97.88 328 LEU A C 1
ATOM 2695 O O . LEU A 1 328 ? -6.285 -0.549 9.395 1.00 97.88 328 LEU A O 1
ATOM 2699 N N . PHE A 1 329 ? -6.297 -2.657 10.192 1.00 98.38 329 PHE A N 1
ATOM 2700 C CA . PHE A 1 329 ? -5.727 -3.300 9.008 1.00 98.38 329 PHE A CA 1
ATOM 2701 C C . PHE A 1 329 ? -6.781 -4.114 8.257 1.00 98.38 329 PHE A C 1
ATOM 2703 O O . PHE A 1 329 ? -7.487 -4.944 8.843 1.00 98.38 329 PHE A O 1
ATOM 2710 N N . PHE A 1 330 ? -6.849 -3.923 6.937 1.00 98.38 330 PHE A N 1
ATOM 2711 C CA . PHE A 1 330 ? -7.716 -4.701 6.052 1.00 98.38 330 PHE A CA 1
ATOM 2712 C C . PHE A 1 330 ? -6.943 -5.244 4.855 1.00 98.38 330 PHE A C 1
ATOM 2714 O O . PHE A 1 330 ? -6.023 -4.611 4.334 1.00 98.38 330 PHE A O 1
ATOM 2721 N N . ILE A 1 331 ? -7.380 -6.411 4.389 1.00 98.44 331 ILE A N 1
ATOM 2722 C CA . ILE A 1 331 ? -6.915 -7.055 3.162 1.00 98.44 331 ILE A CA 1
ATOM 2723 C C . ILE A 1 331 ? -8.159 -7.400 2.350 1.00 98.44 331 ILE A C 1
ATOM 2725 O O . ILE A 1 331 ? -9.063 -8.055 2.863 1.00 98.44 331 ILE A O 1
ATOM 2729 N N . ASN A 1 332 ? -8.248 -6.936 1.103 1.00 97.19 332 ASN A N 1
ATOM 2730 C CA . ASN A 1 332 ? -9.404 -7.145 0.221 1.00 97.19 332 ASN A CA 1
ATOM 2731 C C . ASN A 1 332 ? -10.751 -6.794 0.892 1.00 97.19 332 ASN A C 1
ATOM 2733 O O . ASN A 1 332 ? -11.730 -7.533 0.787 1.00 97.19 332 ASN A O 1
ATOM 2737 N N . ASN A 1 333 ? -10.783 -5.661 1.605 1.00 93.88 333 ASN A N 1
ATOM 2738 C CA . ASN A 1 333 ? -11.910 -5.154 2.406 1.00 93.88 333 ASN A CA 1
ATOM 2739 C C . ASN A 1 333 ? -12.343 -6.056 3.586 1.00 93.88 333 ASN A C 1
ATOM 2741 O O . ASN A 1 333 ? -13.373 -5.804 4.212 1.00 93.88 333 ASN A O 1
ATOM 2745 N N . GLN A 1 334 ? -11.568 -7.085 3.933 1.00 95.19 334 GLN A N 1
ATOM 2746 C CA . GLN A 1 334 ? -11.769 -7.895 5.134 1.00 95.19 334 GLN A CA 1
ATOM 2747 C C . GLN A 1 334 ? -10.848 -7.396 6.249 1.00 95.19 334 GLN A C 1
ATOM 2749 O O . GLN A 1 334 ? -9.646 -7.250 6.044 1.00 95.19 334 GLN A O 1
ATOM 2754 N N . TYR A 1 335 ? -11.417 -7.122 7.424 1.00 95.25 335 TYR A N 1
ATOM 2755 C CA . TYR A 1 335 ? -10.675 -6.736 8.627 1.00 95.25 335 TYR A CA 1
ATOM 2756 C C . TYR A 1 335 ? -9.798 -7.905 9.104 1.00 95.25 335 TYR A C 1
ATOM 2758 O O . TYR A 1 335 ? -10.313 -9.010 9.288 1.00 95.25 335 TYR A O 1
ATOM 2766 N N . VAL A 1 336 ? -8.493 -7.670 9.288 1.00 95.88 336 VAL A N 1
ATOM 2767 C CA . VAL A 1 336 ? -7.515 -8.714 9.670 1.00 95.88 336 VAL A CA 1
ATOM 2768 C C . VAL A 1 336 ? -6.839 -8.484 11.023 1.00 95.88 336 VAL A C 1
ATOM 2770 O O . VAL A 1 336 ? -6.270 -9.423 11.575 1.00 95.88 336 VAL A O 1
ATOM 2773 N N . GLY A 1 337 ? -6.908 -7.275 11.579 1.00 93.75 337 GLY A N 1
ATOM 2774 C CA . GLY A 1 337 ? -6.359 -6.971 12.899 1.00 93.75 337 GLY A CA 1
ATOM 2775 C C . GLY A 1 337 ? -6.313 -5.478 13.200 1.00 93.75 337 GLY A C 1
ATOM 2776 O O . GLY A 1 337 ? -6.465 -4.649 12.302 1.00 93.75 337 GLY A O 1
ATOM 2777 N N . GLU A 1 338 ? -6.075 -5.155 14.466 1.00 95.50 338 GLU A N 1
ATOM 2778 C CA . GLU A 1 338 ? -5.921 -3.795 14.984 1.00 95.50 338 GLU A CA 1
ATOM 2779 C C . GLU A 1 338 ? -4.644 -3.665 15.822 1.00 95.50 338 GLU A C 1
ATOM 2781 O O . GLU A 1 338 ? -4.066 -4.666 16.253 1.00 95.50 338 GLU A O 1
ATOM 2786 N N . LEU A 1 339 ? -4.200 -2.429 16.033 1.00 93.62 339 LEU A N 1
ATOM 2787 C CA . LEU A 1 339 ? -3.036 -2.063 16.837 1.00 93.62 339 LEU A CA 1
ATOM 2788 C C . LEU A 1 339 ? -3.333 -0.759 17.582 1.00 93.62 339 LEU A C 1
ATOM 2790 O O . LEU A 1 339 ? -3.926 0.148 17.010 1.00 93.62 339 LEU A O 1
ATOM 2794 N N . GLU A 1 340 ? -2.859 -0.652 18.820 1.00 93.88 340 GLU A N 1
ATOM 2795 C CA . GLU A 1 340 ? -2.812 0.598 19.579 1.00 93.88 340 GLU A CA 1
ATOM 2796 C C . GLU A 1 340 ? -1.337 0.923 19.860 1.00 93.88 340 GLU A C 1
ATOM 2798 O O . GLU A 1 340 ? -0.678 0.177 20.585 1.00 93.88 340 GLU A O 1
ATOM 2803 N N . ASP A 1 341 ? -0.790 1.982 19.256 1.00 92.25 341 ASP A N 1
ATOM 2804 C CA . ASP A 1 341 ? 0.612 2.384 19.443 1.00 92.25 341 ASP A CA 1
ATOM 2805 C C . ASP A 1 341 ? 0.810 3.901 19.236 1.00 92.25 341 ASP A C 1
ATOM 2807 O O . ASP A 1 341 ? 0.336 4.488 18.263 1.00 92.25 341 ASP A O 1
ATOM 2811 N N . GLN A 1 342 ? 1.521 4.548 20.167 1.00 93.25 342 GLN A N 1
ATOM 2812 C CA . GLN A 1 342 ? 1.737 6.006 20.209 1.00 93.25 342 GLN A CA 1
ATOM 2813 C C . GLN A 1 342 ? 3.158 6.442 19.806 1.00 93.25 342 GLN A C 1
ATOM 2815 O O . GLN A 1 342 ? 3.494 7.618 19.926 1.00 93.25 342 GLN A O 1
ATOM 2820 N N . GLN A 1 343 ? 4.018 5.527 19.344 1.00 92.38 343 GLN A N 1
ATOM 2821 C CA . GLN A 1 343 ? 5.438 5.827 19.111 1.00 92.38 343 GLN A CA 1
ATOM 2822 C C . GLN A 1 343 ? 5.680 6.767 17.923 1.00 92.38 343 GLN A C 1
ATOM 2824 O O . GLN A 1 343 ? 6.641 7.537 17.960 1.00 92.38 343 GLN A O 1
ATOM 2829 N N . LEU A 1 344 ? 4.827 6.722 16.893 1.00 90.62 344 LEU A N 1
ATOM 2830 C CA . LEU A 1 344 ? 4.808 7.674 15.782 1.00 90.62 344 LEU A CA 1
ATOM 2831 C C . LEU A 1 344 ? 3.369 8.180 15.585 1.00 90.62 344 LEU A C 1
ATOM 2833 O O . LEU A 1 344 ? 2.477 7.410 15.237 1.00 90.62 344 LEU A O 1
ATOM 2837 N N . THR A 1 345 ? 3.142 9.479 15.786 1.00 87.69 345 THR A N 1
ATOM 2838 C CA . THR A 1 345 ? 1.808 10.113 15.725 1.00 87.69 345 THR A CA 1
ATOM 2839 C C . THR A 1 345 ? 1.525 10.848 14.414 1.00 87.69 345 THR A C 1
ATOM 2841 O O . THR A 1 345 ? 0.371 11.123 14.103 1.00 87.69 345 THR A O 1
ATOM 2844 N N . GLN A 1 346 ? 2.556 11.123 13.612 1.00 88.94 346 GLN A N 1
ATOM 2845 C CA . GLN A 1 346 ? 2.438 11.741 12.291 1.00 88.94 346 GLN A CA 1
ATOM 2846 C C . GLN A 1 346 ? 3.498 11.194 11.326 1.00 88.94 346 GLN A C 1
ATOM 2848 O O . GLN A 1 346 ? 4.552 10.732 11.760 1.00 88.94 346 GLN A O 1
ATOM 2853 N N . GLY A 1 347 ? 3.249 11.266 10.018 1.00 91.06 347 GLY A N 1
ATOM 2854 C CA . GLY A 1 347 ? 4.273 11.010 8.997 1.00 91.06 347 GLY A CA 1
ATOM 2855 C C . GLY A 1 347 ? 3.712 10.548 7.654 1.00 91.06 347 GLY A C 1
ATOM 2856 O O . GLY A 1 347 ? 2.525 10.261 7.521 1.00 91.06 347 GLY A O 1
ATOM 2857 N N . ALA A 1 348 ? 4.572 10.482 6.640 1.00 91.38 348 ALA A N 1
ATOM 2858 C CA . ALA A 1 348 ? 4.166 10.117 5.288 1.00 91.38 348 ALA A CA 1
ATOM 2859 C C . ALA A 1 348 ? 3.613 8.682 5.207 1.00 91.38 348 ALA A C 1
ATOM 2861 O O . ALA A 1 348 ? 3.994 7.794 5.976 1.00 91.38 348 ALA A O 1
ATOM 2862 N N . VAL A 1 349 ? 2.743 8.460 4.224 1.00 95.12 349 VAL A N 1
ATOM 2863 C CA . VAL A 1 349 ? 2.293 7.131 3.798 1.00 95.12 349 VAL A CA 1
ATOM 2864 C C . VAL A 1 349 ? 2.873 6.805 2.424 1.00 95.12 349 VAL A C 1
ATOM 2866 O O . VAL A 1 349 ? 3.171 7.702 1.632 1.00 95.12 349 VAL A O 1
ATOM 2869 N N . GLY A 1 350 ? 3.054 5.521 2.140 1.00 95.44 350 GLY A N 1
ATOM 2870 C CA . GLY A 1 350 ? 3.663 5.052 0.901 1.00 95.44 350 GLY A CA 1
ATOM 2871 C C . GLY A 1 350 ? 3.616 3.536 0.783 1.00 95.44 350 GLY A C 1
ATOM 2872 O O . GLY A 1 350 ? 2.854 2.873 1.483 1.00 95.44 350 GLY A O 1
ATOM 2873 N N . ILE A 1 351 ? 4.464 2.984 -0.078 1.00 97.50 351 ILE A N 1
ATOM 2874 C CA . ILE A 1 351 ? 4.562 1.548 -0.355 1.00 97.50 351 ILE A CA 1
ATOM 2875 C C . ILE A 1 351 ? 5.913 0.976 0.079 1.00 97.50 351 ILE A C 1
ATOM 2877 O O . ILE A 1 351 ? 6.904 1.700 0.202 1.00 97.50 351 ILE A O 1
ATOM 2881 N N . THR A 1 352 ? 5.969 -0.341 0.259 1.00 97.81 352 THR A N 1
ATOM 2882 C CA . THR A 1 352 ? 7.197 -1.076 0.581 1.00 97.81 352 THR A CA 1
ATOM 2883 C C . THR A 1 352 ? 7.242 -2.461 -0.053 1.00 97.81 352 THR A C 1
ATOM 2885 O O . THR A 1 352 ? 6.208 -3.087 -0.294 1.00 97.81 352 THR A O 1
ATOM 2888 N N . ILE A 1 353 ? 8.466 -2.934 -0.284 1.00 97.44 353 ILE A N 1
ATOM 2889 C CA . ILE A 1 353 ? 8.801 -4.327 -0.572 1.00 97.44 353 ILE A CA 1
ATOM 2890 C C . ILE A 1 353 ? 9.812 -4.842 0.462 1.00 97.44 353 ILE A C 1
ATOM 2892 O O . ILE A 1 353 ? 10.668 -4.093 0.940 1.00 97.44 353 ILE A O 1
ATOM 2896 N N . SER A 1 354 ? 9.745 -6.134 0.769 1.00 96.06 354 SER A N 1
ATOM 2897 C CA . SER A 1 354 ? 10.741 -6.858 1.561 1.00 96.06 354 SER A CA 1
ATOM 2898 C C . SER A 1 354 ? 11.198 -8.105 0.805 1.00 96.06 354 SER A C 1
ATOM 2900 O O . SER A 1 354 ? 10.370 -8.867 0.303 1.00 96.06 354 SER A O 1
ATOM 2902 N N . LEU A 1 355 ? 12.510 -8.317 0.772 1.00 94.38 355 LEU A N 1
ATOM 2903 C CA . LEU A 1 355 ? 13.193 -9.522 0.299 1.00 94.38 355 LEU A CA 1
ATOM 2904 C C . LEU A 1 355 ? 14.007 -10.027 1.496 1.00 94.38 355 LEU A C 1
ATOM 2906 O O . LEU A 1 355 ? 14.784 -9.252 2.059 1.00 94.38 355 LEU A O 1
ATOM 2910 N N . PHE A 1 356 ? 13.768 -11.247 1.975 1.00 91.38 356 PHE A N 1
ATOM 2911 C CA . PHE A 1 356 ? 14.239 -11.648 3.310 1.00 91.38 356 PHE A CA 1
ATOM 2912 C C . PHE A 1 356 ? 15.645 -12.251 3.316 1.00 91.38 356 PHE A C 1
ATOM 2914 O O . PHE A 1 356 ? 16.298 -12.251 4.362 1.00 91.38 356 PHE A O 1
ATOM 2921 N N . HIS A 1 357 ? 16.132 -12.706 2.165 1.00 90.44 357 HIS A N 1
ATOM 2922 C CA . HIS A 1 357 ? 17.413 -13.385 2.020 1.00 90.44 357 HIS A CA 1
ATOM 2923 C C . HIS A 1 357 ? 18.316 -12.709 0.978 1.00 90.44 357 HIS A C 1
ATOM 2925 O O . HIS A 1 357 ? 17.924 -11.771 0.278 1.00 90.44 357 HIS A O 1
ATOM 2931 N N . ALA A 1 358 ? 19.566 -13.167 0.905 1.00 90.62 358 ALA A N 1
ATOM 2932 C CA . ALA A 1 358 ? 20.426 -12.922 -0.247 1.00 90.62 358 ALA A CA 1
ATOM 2933 C C . ALA A 1 358 ? 19.893 -13.698 -1.464 1.00 90.62 358 ALA A C 1
ATOM 2935 O O . ALA A 1 358 ? 19.248 -14.729 -1.291 1.00 90.62 358 ALA A O 1
ATOM 2936 N N . GLU A 1 359 ? 20.154 -13.194 -2.670 1.00 91.25 359 GLU A N 1
ATOM 2937 C CA . GLU A 1 359 ? 19.732 -13.750 -3.972 1.00 91.25 359 GLU A CA 1
ATOM 2938 C C . GLU A 1 359 ? 18.205 -13.762 -4.214 1.00 91.25 359 GLU A C 1
ATOM 2940 O O . GLU A 1 359 ? 17.734 -14.085 -5.312 1.00 91.25 359 GLU A O 1
ATOM 2945 N N . ASP A 1 360 ? 17.416 -13.329 -3.224 1.00 94.56 360 ASP A N 1
ATOM 2946 C CA . ASP A 1 360 ? 15.993 -13.070 -3.397 1.00 94.56 360 ASP A CA 1
ATOM 2947 C C . ASP A 1 360 ? 15.776 -11.987 -4.453 1.00 94.56 360 ASP A C 1
ATOM 2949 O O . ASP A 1 360 ? 16.268 -10.865 -4.332 1.00 94.56 360 ASP A O 1
ATOM 2953 N N . HIS A 1 361 ? 14.966 -12.302 -5.456 1.00 96.06 361 HIS A N 1
ATOM 2954 C CA . HIS A 1 361 ? 14.591 -11.379 -6.517 1.00 96.06 361 HIS A CA 1
ATOM 2955 C C . HIS A 1 361 ? 13.088 -11.466 -6.764 1.00 96.06 361 HIS A C 1
ATOM 2957 O O . HIS A 1 361 ? 12.513 -12.554 -6.739 1.00 96.06 361 HIS A O 1
ATOM 2963 N N . ALA A 1 362 ? 12.424 -10.340 -7.007 1.00 96.31 362 ALA A N 1
ATOM 2964 C CA . ALA A 1 362 ? 11.006 -10.330 -7.354 1.00 96.31 362 ALA A CA 1
ATOM 2965 C C . ALA A 1 362 ? 10.595 -9.067 -8.113 1.00 96.31 362 ALA A C 1
ATOM 2967 O O . ALA A 1 362 ? 11.143 -7.983 -7.903 1.00 96.31 362 ALA A O 1
ATOM 2968 N N . THR A 1 363 ? 9.576 -9.225 -8.961 1.00 97.19 363 THR A N 1
ATOM 2969 C CA . THR A 1 363 ? 8.876 -8.109 -9.600 1.00 97.19 363 THR A CA 1
ATOM 2970 C C . THR A 1 363 ? 7.549 -7.876 -8.891 1.00 97.19 363 THR A C 1
ATOM 2972 O O . THR A 1 363 ? 6.709 -8.778 -8.792 1.00 97.19 363 THR A O 1
ATOM 2975 N N . PHE A 1 364 ? 7.350 -6.652 -8.417 1.00 97.19 364 PHE A N 1
ATOM 2976 C CA . PHE A 1 364 ? 6.147 -6.181 -7.744 1.00 97.19 364 PHE A CA 1
ATOM 2977 C C . PHE A 1 364 ? 5.438 -5.144 -8.609 1.00 97.19 364 PHE A C 1
ATOM 2979 O O . PHE A 1 364 ? 6.076 -4.395 -9.342 1.00 97.19 364 PHE A O 1
ATOM 2986 N N . GLU A 1 365 ? 4.122 -5.097 -8.496 1.00 97.62 365 GLU A N 1
ATOM 2987 C CA . GLU A 1 365 ? 3.240 -4.170 -9.191 1.00 97.62 365 GLU A CA 1
ATOM 2988 C C . GLU A 1 365 ? 2.329 -3.517 -8.152 1.00 97.62 365 GLU A C 1
ATOM 2990 O O . GLU A 1 365 ? 1.715 -4.214 -7.337 1.00 97.62 365 GLU A O 1
ATOM 2995 N N . PHE A 1 366 ? 2.251 -2.190 -8.185 1.00 98.12 366 PHE A N 1
ATOM 2996 C CA . PHE A 1 366 ? 1.353 -1.392 -7.358 1.00 98.12 366 PHE A CA 1
ATOM 2997 C C . PHE A 1 366 ? 0.436 -0.555 -8.258 1.00 98.12 366 PHE A C 1
ATOM 2999 O O . PHE A 1 366 ? 0.894 0.027 -9.239 1.00 98.12 366 PHE A O 1
ATOM 3006 N N . ASP A 1 367 ? -0.850 -0.496 -7.926 1.00 96.88 367 ASP A N 1
ATOM 3007 C CA . ASP A 1 367 ? -1.881 0.274 -8.629 1.00 96.88 367 ASP A CA 1
ATOM 3008 C C . ASP A 1 367 ? -2.825 0.947 -7.610 1.00 96.88 367 ASP A C 1
ATOM 3010 O O . ASP A 1 367 ? -2.877 0.552 -6.442 1.00 96.88 367 ASP A O 1
ATOM 3014 N N . ASN A 1 368 ? -3.575 1.962 -8.046 1.00 95.00 368 ASN A N 1
ATOM 3015 C CA . ASN A 1 368 ? -4.624 2.652 -7.285 1.00 95.00 368 ASN A CA 1
ATOM 3016 C C . ASN A 1 368 ? -4.206 3.013 -5.843 1.00 95.00 368 ASN A C 1
ATOM 3018 O O . ASN A 1 368 ? -4.802 2.521 -4.883 1.00 95.00 368 ASN A O 1
ATOM 3022 N N . PHE A 1 369 ? -3.189 3.860 -5.670 1.00 95.94 369 PHE A N 1
ATOM 3023 C CA . PHE A 1 369 ? -2.800 4.348 -4.343 1.00 95.94 369 PHE A CA 1
ATOM 3024 C C . PHE A 1 369 ? -3.628 5.590 -3.976 1.00 95.94 369 PHE A C 1
ATOM 3026 O O . PHE A 1 369 ? -3.651 6.582 -4.705 1.00 95.94 369 PHE A O 1
ATOM 3033 N N . GLU A 1 370 ? -4.327 5.550 -2.844 1.00 95.31 370 GLU A N 1
ATOM 3034 C CA . GLU A 1 370 ? -5.267 6.600 -2.433 1.00 95.31 370 GLU A CA 1
ATOM 3035 C C . GLU A 1 370 ? -5.080 6.943 -0.953 1.00 95.31 370 GLU A C 1
ATOM 3037 O O . GLU A 1 370 ? -4.981 6.036 -0.127 1.00 95.31 370 GLU A O 1
ATOM 3042 N N . VAL A 1 371 ? -5.078 8.238 -0.611 1.00 95.12 371 VAL A N 1
ATOM 3043 C CA . VAL A 1 371 ? -5.064 8.716 0.783 1.00 95.12 371 VAL A CA 1
ATOM 3044 C C . VAL A 1 371 ? -6.180 9.726 1.005 1.00 95.12 371 VAL A C 1
ATOM 3046 O O . VAL A 1 371 ? -6.386 10.655 0.215 1.00 95.12 371 VAL A O 1
ATOM 3049 N N . ARG A 1 372 ? -6.873 9.566 2.129 1.00 95.31 372 ARG A N 1
ATOM 3050 C CA . ARG A 1 372 ? -7.890 10.478 2.649 1.00 95.31 372 ARG A CA 1
ATOM 3051 C C . ARG A 1 372 ? -7.544 10.868 4.079 1.00 95.31 372 ARG A C 1
ATOM 3053 O O . ARG A 1 372 ? -6.987 10.050 4.803 1.00 95.31 372 ARG A O 1
ATOM 3060 N N . GLN A 1 373 ? -7.924 12.072 4.489 1.00 94.31 373 GLN A N 1
ATOM 3061 C CA . GLN A 1 373 ? -7.840 12.539 5.880 1.00 94.31 373 GLN A CA 1
ATOM 3062 C C . GLN A 1 373 ? -9.226 13.028 6.321 1.00 94.31 373 GLN A C 1
ATOM 3064 O O . GLN A 1 373 ? -9.944 13.572 5.472 1.00 94.31 373 GLN A O 1
ATOM 3069 N N . PRO A 1 374 ? -9.626 12.896 7.598 1.00 93.81 374 PRO A N 1
ATOM 3070 C CA . PRO A 1 374 ? -10.870 13.493 8.066 1.00 93.81 374 PRO A CA 1
ATOM 3071 C C . PRO A 1 374 ? -10.838 15.011 7.849 1.00 93.81 374 PRO A C 1
ATOM 3073 O O . PRO A 1 374 ? -9.779 15.639 7.827 1.00 93.81 374 PRO A O 1
ATOM 3076 N N . MET A 1 375 ? -12.011 15.632 7.693 1.00 84.25 375 MET A N 1
ATOM 3077 C CA . MET A 1 375 ? -12.070 17.092 7.770 1.00 84.25 375 MET A CA 1
ATOM 3078 C C . MET A 1 375 ? -11.517 17.525 9.125 1.00 84.25 375 MET A C 1
ATOM 3080 O O . MET A 1 375 ? -11.941 16.984 10.143 1.00 84.25 375 MET A O 1
ATOM 3084 N N . ALA A 1 376 ? -10.620 18.515 9.131 1.00 67.62 376 ALA A N 1
ATOM 3085 C CA . ALA A 1 376 ? -10.156 19.121 10.367 1.00 67.62 376 ALA A CA 1
ATOM 3086 C C . ALA A 1 376 ? -11.376 19.572 11.179 1.00 67.62 376 ALA A C 1
ATOM 3088 O O . ALA A 1 376 ? -12.100 20.489 10.774 1.00 67.62 376 ALA A O 1
ATOM 3089 N N . THR A 1 377 ? -11.621 18.905 12.308 1.00 51.44 377 THR A N 1
ATOM 3090 C CA . THR A 1 377 ? -12.602 19.359 13.287 1.00 51.44 377 THR A CA 1
ATOM 3091 C C . THR A 1 377 ? -12.186 20.768 13.663 1.00 51.44 377 THR A C 1
ATOM 3093 O O . THR A 1 377 ? -11.076 20.957 14.160 1.00 51.44 377 THR A O 1
ATOM 3096 N N . ALA A 1 378 ? -13.033 21.759 13.379 1.00 39.47 378 ALA A N 1
ATOM 3097 C CA . ALA A 1 378 ? -12.749 23.133 13.756 1.00 39.47 378 ALA A CA 1
ATOM 3098 C C . ALA A 1 378 ? -12.566 23.158 15.274 1.00 39.47 378 ALA A C 1
ATOM 3100 O O . ALA A 1 378 ? -13.540 23.024 16.016 1.00 39.47 378 ALA A O 1
ATOM 3101 N N . ALA A 1 379 ? -11.313 23.253 15.724 1.00 39.69 379 ALA A N 1
ATOM 3102 C CA . ALA A 1 379 ? -10.999 23.319 17.136 1.00 39.69 379 ALA A CA 1
ATOM 3103 C C . ALA A 1 379 ? -11.743 24.531 17.684 1.00 39.69 379 ALA A C 1
ATOM 3105 O O . ALA A 1 379 ? -11.488 25.656 17.246 1.00 39.69 379 ALA A O 1
ATOM 3106 N N . THR A 1 380 ? -12.701 24.291 18.582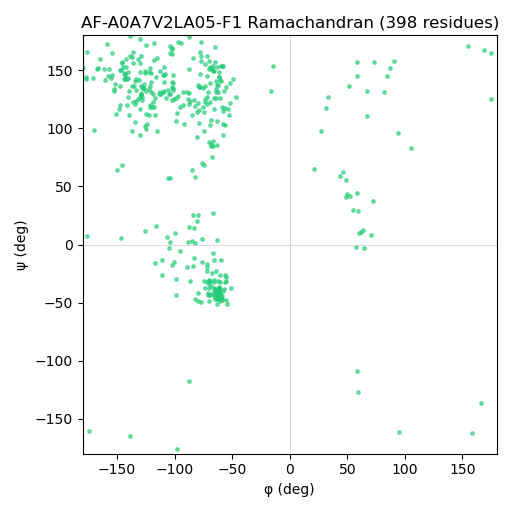 1.00 35.50 380 THR A N 1
ATOM 3107 C CA . THR A 1 380 ? -13.478 25.350 19.218 1.00 35.50 380 THR A CA 1
ATOM 3108 C C . THR A 1 380 ? -12.494 26.301 19.874 1.00 35.50 380 THR A C 1
ATOM 3110 O O . THR A 1 380 ? -11.934 25.990 20.926 1.00 35.50 380 THR A O 1
ATOM 3113 N N . GLN A 1 381 ? -12.260 27.448 19.232 1.00 33.34 381 GLN A N 1
ATOM 3114 C CA . GLN A 1 381 ? -11.435 28.511 19.774 1.00 33.34 381 GLN A CA 1
ATOM 3115 C C . GLN A 1 381 ? -12.176 29.102 20.970 1.00 33.34 381 GLN A C 1
ATOM 3117 O O . GLN A 1 381 ? -12.873 30.110 20.861 1.00 33.34 381 GLN A O 1
ATOM 3122 N N . PHE A 1 382 ? -12.003 28.476 22.132 1.00 35.94 382 PHE A N 1
ATOM 3123 C CA . PHE A 1 382 ? -12.123 29.163 23.403 1.00 35.94 382 PHE A CA 1
ATOM 3124 C C . PHE A 1 382 ? -11.018 30.216 23.435 1.00 35.94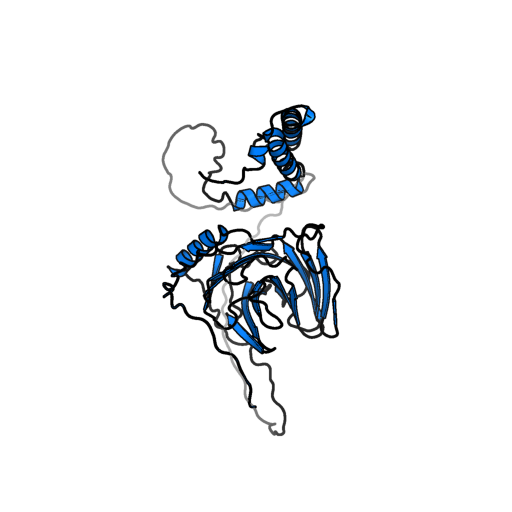 382 PHE A C 1
ATOM 3126 O O . PHE A 1 382 ? -9.916 29.970 23.919 1.00 35.94 382 PHE A O 1
ATOM 3133 N N . GLN A 1 383 ? -11.309 31.384 22.859 1.00 33.59 383 GLN A N 1
ATOM 3134 C CA . GLN A 1 383 ? -10.515 32.577 23.096 1.00 33.59 383 GLN A CA 1
ATOM 3135 C C . GLN A 1 383 ? -10.553 32.842 24.607 1.00 33.59 383 GLN A C 1
ATOM 3137 O O . GLN A 1 383 ? -11.646 33.053 25.143 1.00 33.59 383 GLN A O 1
ATOM 3142 N N . PRO A 1 384 ? -9.413 32.823 25.319 1.00 39.31 384 PRO A N 1
ATOM 3143 C CA . PRO A 1 384 ? -9.390 33.343 26.672 1.00 39.31 384 PRO A CA 1
ATOM 3144 C C . PRO A 1 384 ? -9.702 34.838 26.584 1.00 39.31 384 PRO A C 1
ATOM 3146 O O . PRO A 1 384 ? -9.077 35.564 25.809 1.00 39.31 384 PRO A O 1
ATOM 3149 N N . THR A 1 385 ? -10.702 35.283 27.343 1.00 36.28 385 THR A N 1
ATOM 3150 C CA . THR A 1 385 ? -11.163 36.672 27.348 1.00 36.28 385 THR A CA 1
ATOM 3151 C C . THR A 1 385 ? -9.985 37.604 27.611 1.00 36.28 385 THR A C 1
ATOM 3153 O O . THR A 1 385 ? -9.368 37.542 28.674 1.00 36.28 385 THR A O 1
ATOM 3156 N N . ALA A 1 386 ? -9.655 38.459 26.643 1.00 35.81 386 ALA A N 1
ATOM 3157 C CA . ALA A 1 386 ? -8.534 39.377 26.765 1.00 35.81 386 ALA A CA 1
ATOM 3158 C C . ALA A 1 386 ? -8.845 40.455 27.816 1.00 35.81 386 ALA A C 1
ATOM 3160 O O . ALA A 1 386 ? -9.576 41.409 27.547 1.00 35.81 386 ALA A O 1
ATOM 3161 N N . THR A 1 387 ? -8.277 40.314 29.014 1.00 37.06 387 THR A N 1
ATOM 3162 C CA . THR A 1 387 ? -8.283 41.381 30.018 1.00 37.06 387 THR A CA 1
ATOM 3163 C C . THR A 1 387 ? -7.393 42.516 29.524 1.00 37.06 387 THR A C 1
ATOM 3165 O O . THR A 1 387 ? -6.168 42.401 29.509 1.00 37.06 387 THR A O 1
ATOM 3168 N N . ILE A 1 388 ? -8.017 43.616 29.106 1.00 39.62 388 ILE A N 1
ATOM 3169 C CA . ILE A 1 388 ? -7.323 44.837 28.699 1.00 39.62 388 ILE A CA 1
ATOM 3170 C C . ILE A 1 388 ? -6.622 45.424 29.928 1.00 39.62 388 ILE A C 1
ATOM 3172 O O . ILE A 1 388 ? -7.289 45.863 30.860 1.00 39.62 388 ILE A O 1
ATOM 3176 N N . ASN A 1 389 ? -5.290 45.482 29.900 1.00 36.28 389 ASN A N 1
ATOM 3177 C CA . ASN A 1 389 ? -4.500 46.315 30.802 1.00 36.28 389 ASN A CA 1
ATOM 3178 C C . ASN A 1 389 ? -3.612 47.242 29.971 1.00 36.28 389 ASN A C 1
ATOM 3180 O O . ASN A 1 389 ? -2.602 46.836 29.402 1.00 36.28 389 ASN A O 1
ATOM 3184 N N . THR A 1 390 ? -4.019 48.504 29.900 1.00 40.38 390 THR A N 1
ATOM 3185 C CA . THR A 1 390 ? -3.261 49.600 29.301 1.00 40.38 390 THR A CA 1
ATOM 3186 C C . THR A 1 390 ? -2.281 50.184 30.318 1.00 40.38 390 THR A C 1
ATOM 3188 O O . THR A 1 390 ? -2.730 50.857 31.244 1.00 40.38 390 THR A O 1
ATOM 3191 N N . HIS A 1 391 ? -0.971 49.998 30.128 1.00 35.75 391 HIS A N 1
ATOM 3192 C CA . HIS A 1 391 ? -0.034 51.130 30.043 1.00 35.75 391 HIS A CA 1
ATOM 3193 C C . HIS A 1 391 ? 1.386 50.723 29.610 1.00 35.75 391 HIS A C 1
ATOM 3195 O O . HIS A 1 391 ? 1.905 49.671 29.970 1.00 35.75 391 HIS A O 1
ATOM 3201 N N . GLU A 1 392 ? 1.981 51.615 28.825 1.00 34.09 392 GLU A N 1
ATOM 3202 C CA . GLU A 1 392 ? 3.330 51.606 28.242 1.00 34.09 392 GLU A CA 1
ATOM 3203 C C . GLU A 1 392 ? 4.299 52.468 29.120 1.00 34.09 392 GLU A C 1
ATOM 3205 O O . GLU A 1 392 ? 3.834 53.045 30.108 1.00 34.09 392 GLU A O 1
ATOM 3210 N N . PRO A 1 393 ? 5.585 52.693 28.765 1.00 50.69 393 PRO A N 1
ATOM 3211 C CA . PRO A 1 393 ? 6.761 51.825 28.959 1.00 50.69 393 PRO A CA 1
ATOM 3212 C C . PRO A 1 393 ? 7.865 52.437 29.864 1.00 50.69 393 PRO A C 1
ATOM 3214 O O . PRO A 1 393 ? 7.862 53.634 30.139 1.00 50.69 393 PRO A O 1
ATOM 3217 N N . VAL A 1 394 ? 8.905 51.655 30.206 1.00 33.94 394 VAL A N 1
ATOM 3218 C CA . VAL A 1 394 ? 10.247 52.171 30.586 1.00 33.94 394 VAL A CA 1
ATOM 3219 C C . VAL A 1 394 ? 11.351 51.272 29.991 1.00 33.94 394 VAL A C 1
ATOM 3221 O O . VAL A 1 394 ? 11.178 50.060 29.894 1.00 33.94 394 VAL A O 1
ATOM 3224 N N . MET A 1 395 ? 12.463 51.882 29.566 1.00 32.22 395 MET A N 1
ATOM 3225 C CA . MET A 1 395 ? 13.639 51.258 28.927 1.00 32.22 395 MET A CA 1
ATOM 3226 C C . MET A 1 395 ? 14.777 50.908 29.916 1.00 32.22 395 MET A C 1
ATOM 3228 O O . MET A 1 395 ? 14.789 51.389 31.045 1.00 32.22 395 MET A O 1
ATOM 3232 N N . GLU A 1 396 ? 15.800 50.213 29.385 1.00 34.22 396 GLU A N 1
ATOM 3233 C CA . GLU A 1 396 ? 17.214 50.171 29.845 1.00 34.22 396 GLU A CA 1
ATOM 3234 C C . GLU A 1 396 ? 17.642 49.083 30.889 1.00 34.22 396 GLU A C 1
ATOM 3236 O O . GLU A 1 396 ? 16.778 48.398 31.433 1.00 34.22 396 GLU A O 1
ATOM 3241 N N . PRO A 1 397 ? 18.949 48.707 31.004 1.00 37.72 397 PRO A N 1
ATOM 3242 C CA . PRO A 1 397 ? 19.473 47.597 30.186 1.00 37.72 397 PRO A CA 1
ATOM 3243 C C . PRO A 1 397 ? 20.261 46.473 30.925 1.00 37.72 397 PRO A C 1
ATOM 3245 O O . PRO A 1 397 ? 20.548 46.534 32.115 1.00 37.72 397 PRO A O 1
ATOM 3248 N N . LEU A 1 398 ? 20.650 45.459 30.133 1.00 34.06 398 LEU A N 1
ATOM 3249 C CA . LEU A 1 398 ? 21.607 44.347 30.349 1.00 34.06 398 LEU A CA 1
ATOM 3250 C C . LEU A 1 398 ? 22.617 44.427 31.520 1.00 34.06 398 LEU A C 1
ATOM 3252 O O . LEU A 1 398 ? 23.468 45.314 31.520 1.00 34.06 398 LEU A O 1
ATOM 3256 N N . ILE A 1 399 ? 22.724 43.341 32.312 1.00 30.17 399 ILE A N 1
ATOM 3257 C CA . ILE A 1 399 ? 24.016 42.798 32.802 1.00 30.17 399 ILE A CA 1
ATOM 3258 C C . ILE A 1 399 ? 24.006 41.249 32.796 1.00 30.17 399 ILE A C 1
ATOM 3260 O O . ILE A 1 399 ? 23.250 40.646 33.548 1.00 30.17 399 ILE A O 1
ATOM 3264 N N . ARG A 1 400 ? 24.949 40.677 32.023 1.00 35.94 400 ARG A N 1
ATOM 3265 C CA . ARG A 1 400 ? 25.420 39.268 31.932 1.00 35.94 400 ARG A CA 1
ATOM 3266 C C . ARG A 1 400 ? 24.423 38.172 31.542 1.00 35.94 400 ARG A C 1
ATOM 3268 O O . ARG A 1 400 ? 23.794 37.580 32.439 1.00 35.94 400 ARG A O 1
#

Secondary structure (DSSP, 8-state):
----PPPHHHHTT--TT--HHHHHHHHHHHHHHS-TTT---THHHHHHHHHHHHHHHHTSHHHHHHHHHHHHHH--S-------PPPP------------PPPPPPP--TT---PPPPPP-------------------------------------S-----------SHHHHHHHHHHHHHTTSPEEEEE---TT-TT------EE-SSEEEEEEESSSEEEEEEESS-EEEEE-----S-S-SSSEEEEEEEEEEEE-SSEEEEEEEEEETTEEEEEEEETTSEEEEEEEETTEEEEEEEEEE-TT--TTS-EEEEEEEETTEEEEEETTEEEEEEE--S--S-EEEEEEEE-SSS-EEEEEEEEEEEE----------PPP---------------

Foldseek 3Di:
DDPPPDDLCVLLVHDLPDDLVVSVVSLVVLCCVLPVVNDVDPCSVVSNVSSVVSCVQCNDPVSSVVSVVVVCVVPPDDDDPDDDDDDDDDDDDDDDDDDDDDDDDDDDDPPDDDDDDDDDDDDDDDDDDDDDDDDDDDDDDDDDDDDDDDDDDDDPDPDDPDQPPPPVPDPVQVVLLVVLVVQVPFDWPDKDQLDPVLVQAWDQDFDDDCFKTWGWDGHSWIKIWIAGAFWDKDWTDGNHDDPDFQFWKKKKKWKFWPDFDQQKKKGKWGLDDDQWIWDWIDGLQQWIFIWIQDPNDIGTQGPRHHDPLDDHRDIKMWIWTHDQQKIWTDINSGTRDIGGDNPRRGDTMTMMMIDGGGRTITMMIIGTITMGGHDPPPDPPPPPPDDDDDDDDDDDDDDD

Nearest PDB structures (foldseek):
  8j07-assembly1_u  TM=8.271E-01  e=8.069E-05  Homo sapiens
  4gxl-assembly1_A  TM=6.235E-01  e=2.068E-05  Homo sapiens
  8axs-assembly1_A  TM=4.809E-01  e=4.501E-06  Akkermansia muciniphila
  4han-assembly1_B  TM=5.270E-01  e=4.198E-05  Homo sapiens
  3vkm-assembly1_A  TM=5.423E-01  e=7.236E-05  Homo sapiens

Solvent-accessible surface area (backbone atoms only — not comparable to full-atom values): 24680 Å² total; per-residue (Å²): 130,86,88,69,80,77,53,50,41,65,64,48,74,48,61,90,84,55,51,70,69,54,54,54,50,35,46,63,50,48,50,62,65,25,29,63,94,75,26,90,53,81,64,23,53,60,52,37,51,53,40,50,56,29,42,64,36,60,72,32,76,66,50,28,52,55,50,54,53,52,51,55,68,71,57,74,70,87,77,81,87,74,73,88,75,78,85,88,83,81,89,82,84,86,82,83,91,79,88,83,85,80,79,84,80,84,88,72,57,102,82,77,71,83,83,89,80,87,82,90,80,86,84,82,90,84,86,82,89,85,82,87,82,85,87,81,86,82,92,82,85,88,84,85,89,83,88,80,91,86,86,90,84,75,94,79,83,91,80,75,98,65,87,60,67,64,67,67,85,55,70,65,43,59,49,51,53,51,50,50,61,54,42,74,67,29,53,77,78,42,79,42,58,34,42,74,80,44,91,44,55,55,75,56,60,72,47,73,59,92,44,37,38,35,43,28,45,57,73,66,26,39,37,36,44,36,39,20,57,62,31,48,76,51,73,49,50,58,61,61,80,81,89,63,88,41,46,49,32,30,37,38,34,34,38,30,62,80,47,65,50,63,70,31,33,38,41,37,32,35,33,33,50,92,76,24,29,36,39,43,35,40,41,61,83,28,26,34,35,30,33,38,36,48,87,88,41,79,44,76,77,40,64,81,32,61,39,92,58,52,58,72,88,43,74,36,39,43,36,45,36,36,56,74,38,40,34,43,36,29,31,64,87,38,78,58,51,72,49,79,54,74,91,57,63,46,26,48,58,34,38,33,42,35,28,71,37,53,78,30,34,35,31,36,39,37,32,58,37,39,34,19,31,66,76,79,74,78,73,80,77,76,70,76,80,82,79,86,79,91,81,87,88,88,85,89,85,91,84,136